Protein AF-A0A9X0L6E2-F1 (afdb_monomer_lite)

Sequence (497 aa):
MPRIVRSEIINPKVLTAEQRTALTDALYAVHSEIFDGVDKSAFARYVVESPAQLTSIQVHRNEHDAIVGYFALHVFEREFDGEPVAIFRAEAGSLRAYRGRNVNAPLGLQLGLRYMLQHPGRRVYYLGSLVHPSSYSSFAKFFGEVWPRAAAPTPPALLSLMDDLATSFGLERVVAHNPLLRHVGWRTRETDAERAYWAQCDKPAARFFIEANPGYQQGHGLVTMVQVSFASLLHMARTLGRAQVRKPMQLAFRLMRQTPIGARLARPRIMAYLQQAPLFAHLPTATLQALAAASAIAKHGAGRYLFRQGEPGHDLCLLVRGAAYALATDADGTERIIDQLSTGAVFGEMAVLTGEHRTATVRTASTCTVLRIPRRALLPVLAADTQLHQALWHHFATRRFDELVRHLAPCEGLSQAERREWLAQGVLHELNASDELTLEAPQCLLTLTGVVELGGTAGVRLVQGSAWLELAAPMRLTARSAARVLVLPAVPALAKA

InterPro domains:
  IPR000595 Cyclic nucleotide-binding domain [PF00027] (302-384)
  IPR000595 Cyclic nucleotide-binding domain [PS50042] (279-399)
  IPR000595 Cyclic nucleotide-binding domain [SM00100] (279-397)
  IPR000595 Cyclic nucleotide-binding domain [cd00038] (279-393)
  IPR014710 RmlC-like jelly roll fold [G3DSA:2.60.120.10] (259-409)
  IPR018488 Cyclic nucleotide-binding, conserved site [PS00889] (347-364)
  IPR018490 Cyclic nucleotide-binding domain superfamily [SSF51206] (273-400)
  IPR050397 Global Transcriptional Regulators in Environmental Response [PTHR24567] (257-435)

pLDDT: mean 88.77, std 7.78, range [30.95, 97.81]

Radius of gyration: 32.62 Å; chains: 1; bounding box: 85×60×78 Å

Secondary structure (DSSP, 8-state):
-----EEEEE-GGGS-HHHHHHHHHHHHHHHHHHEES--HHHHHHHHTS---SEEEEEEEE-TTS-EEEEEEEEEEEEEETTEEEEEEEEEEEE-GGG-SS--SHHHHHHHHHHHHHHSTT-EEEEEEEE-SHHHHHHHHHHHS--BSBTTBPPPHHHHHHHHHHHHHTT--EEETTEEEEEE-S-EE---HHHHHHHHT---HHHHHHHHH-TTGGGTEEEEEEEEE-HHHHHHHHHHHHHHHHHHHHHHHHHHHHHSHHHHHHHHHHHHHHHHHSTTTTTS-HHHHHHHHHH-EEEEE-TT-EEE-TTS---EEEEEEES-EEEEEE-TTS-EEEEEEE-TT-EE-HHHHHH-PPPSSEEEESS-EEEEEEEHHHHHHHHHH-HHHHHHHHHHHHHHHHHHHHTT-GGGTT--HHHHHHHHHTPEEEEE-TT-EEEE-SSEEEEEEESEEEEEETTEEEEEESSEEEEESS-EEEEESSSEEEEEEESP------

Structure (mmCIF, N/CA/C/O backbone):
data_AF-A0A9X0L6E2-F1
#
_entry.id   AF-A0A9X0L6E2-F1
#
loop_
_atom_site.group_PDB
_atom_site.id
_atom_site.type_symbol
_atom_site.label_atom_id
_atom_site.label_alt_id
_atom_site.label_comp_id
_atom_site.label_asym_id
_atom_site.label_entity_id
_atom_site.label_seq_id
_atom_site.pdbx_PDB_ins_code
_atom_site.Cartn_x
_atom_site.Cartn_y
_atom_site.Cartn_z
_atom_site.occupancy
_atom_site.B_iso_or_equiv
_atom_site.auth_seq_id
_atom_site.auth_comp_id
_atom_site.auth_asym_id
_atom_site.auth_atom_id
_atom_site.pdbx_PDB_model_num
ATOM 1 N N . MET A 1 1 ? 4.674 27.140 -21.082 1.00 69.25 1 MET A N 1
ATOM 2 C CA . MET A 1 1 ? 5.731 26.117 -21.285 1.00 69.25 1 MET A CA 1
ATOM 3 C C . MET A 1 1 ? 5.083 24.741 -21.282 1.00 69.25 1 MET A C 1
ATOM 5 O O . MET A 1 1 ? 4.234 24.532 -20.423 1.00 69.25 1 MET A O 1
ATOM 9 N N . PRO A 1 2 ? 5.466 23.818 -22.181 1.00 82.69 2 PRO A N 1
ATOM 10 C CA . PRO A 1 2 ? 4.904 22.468 -22.224 1.00 82.69 2 PRO A CA 1
ATOM 11 C C . PRO A 1 2 ? 5.087 21.762 -20.878 1.00 82.69 2 PRO A C 1
ATOM 13 O O . PRO A 1 2 ? 6.193 21.700 -20.337 1.00 82.69 2 PRO A O 1
ATOM 16 N N . ARG A 1 3 ? 3.994 21.257 -20.302 1.00 86.75 3 ARG A N 1
ATOM 17 C CA . ARG A 1 3 ? 4.011 20.614 -18.988 1.00 86.75 3 ARG A CA 1
ATOM 18 C C . ARG A 1 3 ? 3.094 19.397 -18.950 1.00 86.75 3 ARG A C 1
ATOM 20 O O . ARG A 1 3 ? 1.977 19.425 -19.452 1.00 86.75 3 ARG A O 1
ATOM 27 N N . ILE A 1 4 ? 3.570 18.342 -18.290 1.00 88.44 4 ILE A N 1
ATOM 28 C CA . ILE A 1 4 ? 2.732 17.216 -17.870 1.00 88.44 4 ILE A CA 1
ATOM 29 C C . ILE A 1 4 ? 1.928 17.666 -16.648 1.00 88.44 4 ILE A C 1
ATOM 31 O O . ILE A 1 4 ? 2.511 18.008 -15.610 1.00 88.44 4 ILE A O 1
ATOM 35 N N . VAL A 1 5 ? 0.603 17.676 -16.770 1.00 88.88 5 VAL A N 1
ATOM 36 C CA . VAL A 1 5 ? -0.311 18.068 -15.681 1.00 88.88 5 VAL A CA 1
ATOM 37 C C . VAL A 1 5 ? -0.893 16.867 -14.963 1.00 88.88 5 VAL A C 1
ATOM 39 O O . VAL A 1 5 ? -1.124 16.919 -13.755 1.00 88.88 5 VAL A O 1
ATOM 42 N N . ARG A 1 6 ? -1.072 15.762 -15.688 1.00 88.62 6 ARG A N 1
ATOM 43 C CA . ARG A 1 6 ? -1.683 14.545 -15.172 1.00 88.62 6 ARG A CA 1
ATOM 44 C C . ARG A 1 6 ? -0.888 13.329 -15.612 1.00 88.62 6 ARG A C 1
ATOM 46 O O . ARG A 1 6 ? -0.298 13.282 -16.690 1.00 88.62 6 ARG A O 1
ATOM 53 N N . SER A 1 7 ? -0.842 12.333 -14.739 1.00 89.94 7 SER A N 1
ATOM 54 C CA . SER A 1 7 ? -0.362 11.006 -15.098 1.00 89.94 7 SER A CA 1
ATOM 55 C C . SER A 1 7 ? -1.216 9.960 -14.413 1.00 89.94 7 SER A C 1
ATOM 57 O O . SER A 1 7 ? -1.514 10.090 -13.224 1.00 89.94 7 SER A O 1
ATOM 59 N N . GLU A 1 8 ? -1.599 8.938 -15.159 1.00 91.56 8 GLU A N 1
ATOM 60 C CA . GLU A 1 8 ? -2.444 7.843 -14.687 1.00 91.56 8 GLU A CA 1
ATOM 61 C C . GLU A 1 8 ? -1.792 6.501 -14.991 1.00 91.56 8 GLU A C 1
ATOM 63 O O . GLU A 1 8 ? -0.972 6.408 -15.899 1.00 91.56 8 GLU A O 1
ATOM 68 N N . ILE A 1 9 ? -2.099 5.486 -14.183 1.00 91.38 9 ILE A N 1
ATOM 69 C CA . ILE A 1 9 ? -1.558 4.135 -14.342 1.00 91.38 9 ILE A CA 1
ATOM 70 C C . ILE A 1 9 ? -2.706 3.238 -14.778 1.00 91.38 9 ILE A C 1
ATOM 72 O O . ILE A 1 9 ? -3.724 3.161 -14.094 1.00 91.38 9 ILE A O 1
ATOM 76 N N . ILE A 1 10 ? -2.507 2.548 -15.890 1.00 92.94 10 ILE A N 1
ATOM 77 C CA . ILE A 1 10 ? -3.473 1.668 -16.526 1.00 92.94 10 ILE A CA 1
ATOM 78 C C . ILE A 1 10 ? -2.935 0.239 -16.454 1.00 92.94 10 ILE A C 1
ATOM 80 O O . ILE A 1 10 ? -1.770 -0.019 -16.765 1.00 92.94 10 ILE A O 1
ATOM 84 N N . ASN A 1 11 ? -3.785 -0.697 -16.032 1.00 92.56 11 ASN A N 1
ATOM 85 C CA . ASN A 1 11 ? -3.525 -2.124 -16.188 1.00 92.56 11 ASN A CA 1
ATOM 86 C C . ASN A 1 11 ? -4.261 -2.603 -17.450 1.00 92.56 11 ASN A C 1
ATOM 88 O O . ASN A 1 11 ? -5.486 -2.699 -17.417 1.00 92.56 11 ASN A O 1
ATOM 92 N N . PRO A 1 12 ? -3.565 -2.912 -18.555 1.00 92.06 12 PRO A N 1
ATOM 93 C CA . PRO A 1 12 ? -4.233 -3.276 -19.803 1.00 92.06 12 PRO A CA 1
ATOM 94 C C . PRO A 1 12 ? -5.031 -4.585 -19.701 1.00 92.06 12 PRO A C 1
ATOM 96 O O . PRO A 1 12 ? -5.976 -4.781 -20.460 1.00 92.06 12 PRO A O 1
ATOM 99 N N . LYS A 1 13 ? -4.718 -5.463 -18.736 1.00 90.00 13 LYS A N 1
ATOM 100 C CA . LYS A 1 13 ? -5.410 -6.751 -18.566 1.00 90.00 13 LYS A CA 1
ATOM 101 C C . LYS A 1 13 ? -6.854 -6.629 -18.083 1.00 90.00 13 LYS A C 1
ATOM 103 O O . LYS A 1 13 ? -7.608 -7.580 -18.239 1.00 90.00 13 LYS A O 1
ATOM 108 N N . VAL A 1 14 ? -7.233 -5.498 -17.482 1.00 92.81 14 VAL A N 1
ATOM 109 C CA . VAL A 1 14 ? -8.617 -5.265 -17.023 1.00 92.81 14 VAL A CA 1
ATOM 110 C C . VAL A 1 14 ? -9.467 -4.515 -18.052 1.00 92.81 14 VAL A C 1
ATOM 112 O O . VAL A 1 14 ? -10.641 -4.269 -17.801 1.00 92.81 14 VAL A O 1
ATOM 115 N N . LEU A 1 15 ? -8.880 -4.126 -19.187 1.00 93.12 15 LEU A N 1
ATOM 116 C CA . LEU A 1 15 ? -9.570 -3.403 -20.252 1.00 93.12 15 LEU A CA 1
ATOM 117 C C . LEU A 1 15 ? -10.295 -4.367 -21.197 1.00 93.12 15 LEU A C 1
ATOM 119 O O . LEU A 1 15 ? -9.829 -5.486 -21.427 1.00 93.12 15 LEU A O 1
ATOM 123 N N . THR A 1 16 ? -11.390 -3.908 -21.805 1.00 95.88 16 THR A N 1
ATOM 124 C CA . THR A 1 16 ? -12.031 -4.610 -22.931 1.00 95.88 16 THR A CA 1
ATOM 125 C C . THR A 1 16 ? -11.122 -4.609 -24.166 1.00 95.88 16 THR A C 1
ATOM 127 O O . THR A 1 16 ? -10.148 -3.856 -24.234 1.00 95.88 16 THR A O 1
ATOM 130 N N . ALA A 1 17 ? -11.418 -5.452 -25.162 1.00 94.12 17 ALA A N 1
ATOM 131 C CA . ALA A 1 17 ? -10.654 -5.472 -26.413 1.00 94.12 17 ALA A CA 1
ATOM 132 C C . ALA A 1 17 ? -10.657 -4.096 -27.104 1.00 94.12 17 ALA A C 1
ATOM 134 O O . ALA A 1 17 ? -9.595 -3.580 -27.430 1.00 94.12 17 ALA A O 1
ATOM 135 N N . GLU A 1 18 ? -11.826 -3.460 -27.204 1.00 95.56 18 GLU A N 1
ATOM 136 C CA . GLU A 1 18 ? -11.985 -2.118 -27.774 1.00 95.56 18 GLU A CA 1
ATOM 137 C C . GLU A 1 18 ? -11.170 -1.060 -27.014 1.00 95.56 18 GLU A C 1
ATOM 139 O O . GLU A 1 18 ? -10.441 -0.273 -27.617 1.00 95.56 18 GLU A O 1
ATOM 144 N N . GLN A 1 19 ? -11.205 -1.086 -25.677 1.00 95.62 19 GLN A N 1
ATOM 145 C CA . GLN A 1 19 ? -10.407 -0.180 -24.846 1.00 95.62 19 GLN A CA 1
ATOM 146 C C . GLN A 1 19 ? -8.898 -0.395 -25.028 1.00 95.62 19 GLN A C 1
ATOM 148 O O . GLN A 1 19 ? -8.136 0.573 -25.005 1.00 95.62 19 GLN A O 1
ATOM 153 N N . ARG A 1 20 ? -8.443 -1.644 -25.215 1.00 95.81 20 ARG A N 1
ATOM 154 C CA . ARG A 1 20 ? -7.031 -1.935 -25.515 1.00 95.81 20 ARG A CA 1
ATOM 155 C C . ARG A 1 20 ? -6.630 -1.429 -26.894 1.00 95.81 20 ARG A C 1
ATOM 157 O O . ARG A 1 20 ? -5.540 -0.873 -27.018 1.00 95.81 20 ARG A O 1
ATOM 164 N N . THR A 1 21 ? -7.491 -1.575 -27.899 1.00 96.19 21 THR A N 1
ATOM 165 C CA . THR A 1 21 ? -7.255 -1.028 -29.240 1.00 96.19 21 THR A CA 1
ATOM 166 C C . THR A 1 21 ? -7.146 0.494 -29.185 1.00 96.19 21 THR A C 1
ATOM 168 O O . THR A 1 21 ? -6.136 1.041 -29.617 1.00 96.19 21 THR A O 1
ATOM 171 N N . ALA A 1 22 ? -8.096 1.177 -28.540 1.00 95.56 22 ALA A N 1
ATOM 172 C CA . ALA A 1 22 ? -8.060 2.632 -28.385 1.00 95.56 22 ALA A CA 1
ATOM 173 C C . ALA A 1 22 ? -6.802 3.118 -27.639 1.00 95.56 22 ALA A C 1
ATOM 175 O O . ALA A 1 22 ? -6.170 4.098 -28.038 1.00 95.56 22 ALA A O 1
ATOM 176 N N . LEU A 1 23 ? -6.399 2.416 -26.571 1.00 95.62 23 LEU A N 1
ATOM 177 C CA . LEU A 1 23 ? -5.157 2.717 -25.859 1.00 95.62 23 LEU A CA 1
ATOM 178 C C . LEU A 1 23 ? -3.933 2.524 -26.762 1.00 95.62 23 LEU A C 1
ATOM 180 O O . LEU A 1 23 ? -3.055 3.381 -26.787 1.00 95.62 23 LEU A O 1
ATOM 184 N N . THR A 1 24 ? -3.878 1.420 -27.506 1.00 96.88 24 THR A N 1
ATOM 185 C CA . THR A 1 24 ? -2.789 1.124 -28.447 1.00 96.88 24 THR A CA 1
ATOM 186 C C . THR A 1 24 ? -2.653 2.229 -29.482 1.00 96.88 24 THR A C 1
ATOM 188 O O . THR A 1 24 ? -1.551 2.729 -29.683 1.00 96.88 24 THR A O 1
ATOM 191 N N . ASP A 1 25 ? -3.761 2.655 -30.081 1.00 96.19 25 ASP A N 1
ATOM 192 C CA . ASP A 1 25 ? -3.791 3.706 -31.097 1.00 96.19 25 ASP A CA 1
ATOM 193 C C . ASP A 1 25 ? -3.244 5.025 -30.552 1.00 96.19 25 ASP A C 1
ATOM 195 O O . ASP A 1 25 ? -2.369 5.646 -31.159 1.00 96.19 25 ASP A O 1
ATOM 199 N N . ALA A 1 26 ? -3.702 5.414 -29.362 1.00 95.00 26 ALA A N 1
ATOM 200 C CA . ALA A 1 26 ? -3.299 6.662 -28.733 1.00 95.00 26 ALA A CA 1
ATOM 201 C C . ALA A 1 26 ? -1.818 6.661 -28.309 1.00 95.00 26 ALA A C 1
ATOM 203 O O . ALA A 1 26 ? -1.123 7.666 -28.464 1.00 95.00 26 ALA A O 1
ATOM 204 N N . LEU A 1 27 ? -1.308 5.537 -27.792 1.00 96.38 27 LEU A N 1
ATOM 205 C CA . LEU A 1 27 ? 0.107 5.409 -27.432 1.00 96.38 27 LEU A CA 1
ATOM 206 C C . LEU A 1 27 ? 1.010 5.308 -28.666 1.00 96.38 27 LEU A C 1
ATOM 208 O O . LEU A 1 27 ? 2.099 5.884 -28.673 1.00 96.38 27 LEU A O 1
ATOM 212 N N . TYR A 1 28 ? 0.553 4.611 -29.707 1.00 95.69 28 TYR A N 1
ATOM 213 C CA . TYR A 1 28 ? 1.287 4.451 -30.956 1.00 95.69 28 TYR A CA 1
ATOM 214 C C . TYR A 1 28 ? 1.454 5.783 -31.691 1.00 95.69 28 TYR A C 1
ATOM 216 O O . TYR A 1 28 ? 2.541 6.052 -32.196 1.00 95.69 28 TYR A O 1
ATOM 224 N N . ALA A 1 29 ? 0.432 6.649 -31.684 1.00 94.31 29 ALA A N 1
ATOM 225 C CA . ALA A 1 29 ? 0.532 7.997 -32.245 1.00 94.31 29 ALA A CA 1
ATOM 226 C C . ALA A 1 29 ? 1.745 8.749 -31.669 1.00 94.31 29 ALA A C 1
ATOM 228 O O . ALA A 1 29 ? 2.632 9.170 -32.409 1.00 94.31 29 ALA A O 1
ATOM 229 N N . VAL A 1 30 ? 1.868 8.777 -30.338 1.00 94.19 30 VAL A N 1
ATOM 230 C CA . VAL A 1 30 ? 3.020 9.378 -29.649 1.00 94.19 30 VAL A CA 1
ATOM 231 C C . VAL A 1 30 ? 4.325 8.644 -29.958 1.00 94.19 30 VAL A C 1
ATOM 233 O O . VAL A 1 30 ? 5.359 9.279 -30.152 1.00 94.19 30 VAL A O 1
ATOM 236 N N . HIS A 1 31 ? 4.308 7.311 -29.991 1.00 93.81 31 HIS A N 1
ATOM 237 C CA . HIS A 1 31 ? 5.500 6.510 -30.269 1.00 93.81 31 HIS A CA 1
ATOM 238 C C . HIS A 1 31 ? 6.062 6.774 -31.677 1.00 93.81 31 HIS A C 1
ATOM 240 O O . HIS A 1 31 ? 7.270 6.946 -31.824 1.00 93.81 31 HIS A O 1
ATOM 246 N N . SER A 1 32 ? 5.202 6.882 -32.692 1.00 93.12 32 SER A N 1
ATOM 247 C CA . SER A 1 32 ? 5.585 7.121 -34.093 1.00 93.12 32 SER A CA 1
ATOM 248 C C . SER A 1 32 ? 6.194 8.511 -34.350 1.00 93.12 32 SER A C 1
ATOM 250 O O . SER A 1 32 ? 7.026 8.684 -35.245 1.00 93.12 32 SER A O 1
ATOM 252 N N . GLU A 1 33 ? 5.859 9.500 -33.514 1.00 91.94 33 GLU A N 1
ATOM 253 C CA . GLU A 1 33 ? 6.520 10.812 -33.524 1.00 91.94 33 GLU A CA 1
ATOM 254 C C . GLU A 1 33 ? 7.947 10.757 -32.958 1.00 91.94 33 GLU A C 1
ATOM 256 O O . GLU A 1 33 ? 8.772 11.629 -33.227 1.00 91.94 33 GLU A O 1
ATOM 261 N N . ILE A 1 34 ? 8.250 9.742 -32.148 1.00 88.81 34 ILE A N 1
ATOM 262 C CA . ILE A 1 34 ? 9.540 9.586 -31.471 1.00 88.81 34 ILE A CA 1
ATOM 263 C C . ILE A 1 34 ? 10.453 8.633 -32.238 1.00 88.81 34 ILE A C 1
ATOM 265 O O . ILE A 1 34 ? 11.665 8.855 -32.289 1.00 88.81 34 ILE A O 1
ATOM 269 N N . PHE A 1 35 ? 9.876 7.582 -32.812 1.00 90.06 35 PHE A N 1
ATOM 270 C CA . PHE A 1 35 ? 10.592 6.491 -33.446 1.00 90.06 35 PHE A CA 1
ATOM 271 C C . PHE A 1 35 ? 10.158 6.309 -34.902 1.00 90.06 35 PHE A C 1
ATOM 273 O O . PHE A 1 35 ? 9.009 6.540 -35.270 1.00 90.06 35 PHE A O 1
ATOM 280 N N . ASP A 1 36 ? 11.102 5.898 -35.738 1.00 87.50 36 ASP A N 1
ATOM 281 C CA . ASP A 1 36 ? 10.897 5.583 -37.146 1.00 87.50 36 ASP A CA 1
ATOM 282 C C . ASP A 1 36 ? 10.961 4.068 -37.388 1.00 87.50 36 ASP A C 1
ATOM 284 O O . ASP A 1 36 ? 11.699 3.363 -36.694 1.00 87.50 36 ASP A O 1
ATOM 288 N N . GLY A 1 37 ? 10.199 3.572 -38.370 1.00 82.31 37 GLY A N 1
ATOM 289 C CA . GLY A 1 37 ? 10.191 2.157 -38.780 1.00 82.31 37 GLY A CA 1
ATOM 290 C C . GLY A 1 37 ? 9.352 1.197 -37.924 1.00 82.31 37 GLY A C 1
ATOM 291 O O . GLY A 1 37 ? 9.420 -0.010 -38.132 1.00 82.31 37 GLY A O 1
ATOM 292 N N . VAL A 1 38 ? 8.562 1.705 -36.975 1.00 77.25 38 VAL A N 1
ATOM 293 C CA . VAL A 1 38 ? 7.798 0.875 -36.031 1.00 77.25 38 VAL A CA 1
ATOM 294 C C . VAL A 1 38 ? 6.556 0.298 -36.708 1.00 77.25 38 VAL A C 1
ATOM 296 O O . VAL A 1 38 ? 5.717 1.044 -37.202 1.00 77.25 38 VAL A O 1
ATOM 299 N N . ASP A 1 39 ? 6.385 -1.021 -36.660 1.00 87.38 39 ASP A N 1
ATOM 300 C CA . ASP A 1 39 ? 5.105 -1.653 -36.980 1.00 87.38 39 ASP A CA 1
ATOM 301 C C . ASP A 1 39 ? 4.127 -1.537 -35.796 1.00 87.38 39 ASP A C 1
ATOM 303 O O . ASP A 1 39 ? 4.452 -1.882 -34.654 1.00 87.38 39 ASP A O 1
ATOM 307 N N . LYS A 1 40 ? 2.895 -1.088 -36.064 1.00 90.75 40 LYS A N 1
ATOM 308 C CA . LYS A 1 40 ? 1.861 -0.900 -35.034 1.00 90.75 40 LYS A CA 1
ATOM 309 C C . LYS A 1 40 ? 1.514 -2.207 -34.321 1.00 90.75 40 LYS A C 1
ATOM 311 O O . LYS A 1 40 ? 1.280 -2.192 -33.113 1.00 90.75 40 LYS A O 1
ATOM 316 N N . SER A 1 41 ? 1.506 -3.337 -35.034 1.00 89.56 41 SER A N 1
ATOM 317 C CA . SER A 1 41 ? 1.205 -4.638 -34.422 1.00 89.56 41 SER A CA 1
ATOM 318 C C . SER A 1 41 ? 2.327 -5.086 -33.478 1.00 89.56 41 SER A C 1
ATOM 320 O O . SER A 1 41 ? 2.058 -5.574 -32.380 1.00 89.56 41 SER A O 1
ATOM 322 N N . ALA A 1 42 ? 3.588 -4.855 -33.852 1.00 87.25 42 ALA A N 1
ATOM 323 C CA . ALA A 1 42 ? 4.744 -5.116 -33.002 1.00 87.25 42 ALA A CA 1
ATOM 324 C C . ALA A 1 42 ? 4.732 -4.232 -31.744 1.00 87.25 42 ALA A C 1
ATOM 326 O O . ALA A 1 42 ? 4.936 -4.736 -30.637 1.00 87.25 42 ALA A O 1
ATOM 327 N N . PHE A 1 43 ? 4.410 -2.943 -31.896 1.00 92.00 43 PHE A N 1
ATOM 328 C CA . PHE A 1 43 ? 4.222 -2.028 -30.771 1.00 92.00 43 PHE A CA 1
ATOM 329 C C . PHE A 1 43 ? 3.128 -2.515 -29.812 1.00 92.00 43 PHE A C 1
ATOM 331 O O . PHE A 1 43 ? 3.352 -2.578 -28.601 1.00 92.00 43 PHE A O 1
ATOM 338 N N . ALA A 1 44 ? 1.965 -2.905 -30.346 1.00 93.75 44 ALA A N 1
ATOM 339 C CA . ALA A 1 44 ? 0.838 -3.400 -29.558 1.00 93.75 44 ALA A CA 1
ATOM 340 C C . ALA A 1 44 ? 1.231 -4.623 -28.719 1.00 93.75 44 ALA A C 1
ATOM 342 O O . ALA A 1 44 ? 1.064 -4.599 -27.496 1.00 93.75 44 ALA A O 1
ATOM 343 N N . ARG A 1 45 ? 1.841 -5.637 -29.355 1.00 90.62 45 ARG A N 1
ATOM 344 C CA . ARG A 1 45 ? 2.326 -6.862 -28.693 1.00 90.62 45 ARG A CA 1
ATOM 345 C C . ARG A 1 45 ? 3.294 -6.567 -27.553 1.00 90.62 45 ARG A C 1
ATOM 347 O O . ARG A 1 45 ? 3.254 -7.232 -26.520 1.00 90.62 45 ARG A O 1
ATOM 354 N N . TYR A 1 46 ? 4.168 -5.582 -27.737 1.00 87.75 46 TYR A N 1
ATOM 355 C CA . TYR A 1 46 ? 5.201 -5.276 -26.758 1.00 87.75 46 TYR A CA 1
ATOM 356 C C . TYR A 1 46 ? 4.694 -4.410 -25.598 1.00 87.75 46 TYR A C 1
ATOM 358 O O . TYR A 1 46 ? 5.002 -4.704 -24.445 1.00 87.75 46 TYR A O 1
ATOM 366 N N . VAL A 1 47 ? 3.909 -3.367 -25.885 1.00 92.56 47 VAL A N 1
ATOM 367 C CA . VAL A 1 47 ? 3.553 -2.325 -24.906 1.00 92.56 47 VAL A CA 1
ATOM 368 C C . VAL A 1 47 ? 2.212 -2.585 -24.225 1.00 92.56 47 VAL A C 1
ATOM 370 O O . VAL A 1 47 ? 2.087 -2.365 -23.021 1.00 92.56 47 VAL A O 1
ATOM 373 N N . VAL A 1 48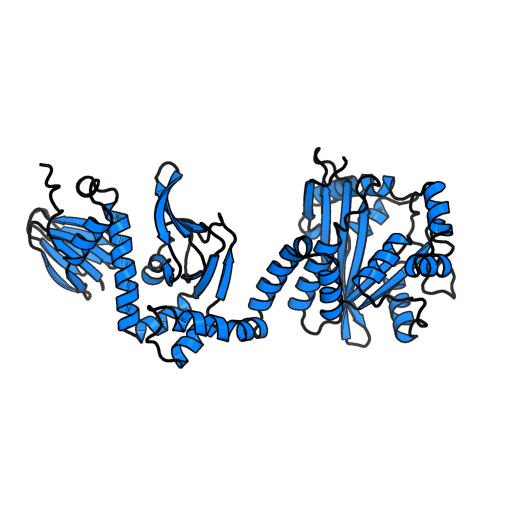 ? 1.200 -3.039 -24.967 1.00 94.94 48 VAL A N 1
ATOM 374 C CA . VAL A 1 48 ? -0.184 -3.130 -24.464 1.00 94.94 48 VAL A CA 1
ATOM 375 C C . VAL A 1 48 ? -0.599 -4.577 -24.221 1.00 94.94 48 VAL A C 1
ATOM 377 O O . VAL A 1 48 ? -1.148 -4.892 -23.165 1.00 94.94 48 VAL A O 1
ATOM 380 N N . GLU A 1 49 ? -0.285 -5.467 -25.157 1.00 94.06 49 GLU A N 1
ATOM 381 C CA . GLU A 1 49 ? -0.704 -6.875 -25.172 1.00 94.06 49 GLU A CA 1
ATOM 382 C C . GLU A 1 49 ? 0.383 -7.823 -24.647 1.00 94.06 49 GLU A C 1
ATOM 384 O O . GLU A 1 49 ? 0.406 -9.013 -24.956 1.00 94.06 49 GLU A O 1
ATOM 389 N N . SER A 1 50 ? 1.293 -7.295 -23.828 1.00 93.69 50 SER A N 1
ATOM 390 C CA . SER A 1 50 ? 2.409 -8.057 -23.278 1.00 93.69 50 SER A CA 1
ATOM 391 C C . SER A 1 50 ? 1.934 -9.301 -22.508 1.00 93.69 50 SER A C 1
ATOM 393 O O . SER A 1 50 ? 1.081 -9.184 -21.617 1.00 93.69 50 SER A O 1
ATOM 395 N N . PRO A 1 51 ? 2.534 -10.486 -22.751 1.00 93.12 51 PRO A N 1
ATOM 396 C CA . PRO A 1 51 ? 2.189 -11.717 -22.039 1.00 93.12 51 PRO A CA 1
ATOM 397 C C . PRO A 1 51 ? 2.730 -11.755 -20.599 1.00 93.12 51 PRO A C 1
ATOM 399 O O . PRO A 1 51 ? 2.563 -12.750 -19.895 1.00 93.12 51 PRO A O 1
ATOM 402 N N . ALA A 1 52 ? 3.389 -10.688 -20.138 1.00 94.25 52 ALA A N 1
ATOM 403 C CA . ALA A 1 52 ? 3.933 -10.569 -18.790 1.00 94.25 52 ALA A CA 1
ATOM 404 C C . ALA A 1 52 ? 2.885 -10.833 -17.705 1.00 94.25 52 ALA A C 1
ATOM 406 O O . ALA A 1 52 ? 1.730 -10.419 -17.827 1.00 94.25 52 ALA A O 1
ATOM 407 N N . GLN A 1 53 ? 3.284 -11.458 -16.596 1.00 93.56 53 GLN A N 1
ATOM 408 C CA . GLN A 1 53 ? 2.406 -11.742 -15.460 1.00 93.56 53 GLN A CA 1
ATOM 409 C C . GLN A 1 53 ? 1.819 -10.449 -14.883 1.00 93.56 53 GLN A C 1
ATOM 411 O O . GLN A 1 53 ? 0.607 -10.380 -14.652 1.00 93.56 53 GLN A O 1
ATOM 416 N N . LEU A 1 54 ? 2.632 -9.396 -14.766 1.00 92.19 54 LEU A N 1
ATOM 417 C CA . LEU A 1 54 ? 2.184 -8.059 -14.376 1.00 92.19 54 LEU A CA 1
ATOM 418 C C . LEU A 1 54 ? 2.540 -7.041 -15.457 1.00 92.19 54 LEU A C 1
ATOM 420 O O . LEU A 1 54 ? 3.659 -7.032 -15.961 1.00 92.19 54 LEU A O 1
ATOM 424 N N . THR A 1 55 ? 1.601 -6.148 -15.764 1.00 94.31 55 THR A N 1
ATOM 425 C CA . THR A 1 55 ? 1.830 -5.001 -16.647 1.00 94.31 55 THR A CA 1
ATOM 426 C C . THR A 1 55 ? 1.244 -3.743 -16.015 1.00 94.31 55 THR A C 1
ATOM 428 O O . THR A 1 55 ? 0.154 -3.764 -15.443 1.00 94.31 55 THR A O 1
ATOM 431 N N . SER A 1 56 ? 1.980 -2.638 -16.084 1.00 93.69 56 SER A N 1
ATOM 432 C CA . SER A 1 56 ? 1.528 -1.315 -15.654 1.00 93.69 56 SER A CA 1
ATOM 433 C C . SER A 1 56 ? 1.985 -0.274 -16.661 1.00 93.69 56 SER A C 1
ATOM 435 O O . SER A 1 56 ? 3.183 -0.124 -16.884 1.00 93.69 56 SER A O 1
ATOM 437 N N . ILE A 1 57 ? 1.036 0.454 -17.244 1.00 95.56 57 ILE A N 1
ATOM 438 C CA . ILE A 1 57 ? 1.304 1.487 -18.242 1.00 95.56 57 ILE A CA 1
ATOM 439 C C . ILE A 1 57 ? 0.959 2.838 -17.639 1.00 95.56 57 ILE A C 1
ATOM 441 O O . ILE A 1 57 ? -0.195 3.109 -17.316 1.00 95.56 57 ILE A O 1
ATOM 445 N N . GLN A 1 58 ? 1.957 3.693 -17.466 1.00 95.00 58 GLN A N 1
ATOM 446 C CA . GLN A 1 58 ? 1.742 5.087 -17.124 1.00 95.00 58 GLN A CA 1
ATOM 447 C C . GLN A 1 58 ? 1.493 5.893 -18.382 1.00 95.00 58 GLN A C 1
ATOM 449 O O . GLN A 1 58 ? 2.274 5.801 -19.321 1.00 95.00 58 GLN A O 1
ATOM 454 N N . VAL A 1 59 ? 0.452 6.714 -18.372 1.00 95.75 59 VAL A N 1
ATOM 455 C CA . VAL A 1 59 ? 0.132 7.646 -19.453 1.00 95.75 59 VAL A CA 1
ATOM 456 C C . VAL A 1 59 ? 0.284 9.066 -18.925 1.00 95.75 59 VAL A C 1
ATOM 458 O O . VAL A 1 59 ? -0.225 9.385 -17.848 1.00 95.75 59 VAL A O 1
ATOM 461 N N . HIS A 1 60 ? 0.999 9.916 -19.660 1.00 94.75 60 HIS A N 1
ATOM 462 C CA . HIS A 1 60 ? 1.221 11.321 -19.326 1.00 94.75 60 HIS A CA 1
ATOM 463 C C . HIS A 1 60 ? 0.372 12.216 -20.216 1.00 94.75 60 HIS A C 1
ATOM 465 O O . HIS A 1 60 ? 0.423 12.096 -21.439 1.00 94.75 60 HIS A O 1
ATOM 471 N N . ARG A 1 61 ? -0.357 13.148 -19.596 1.00 93.88 61 ARG A N 1
ATOM 472 C CA . ARG A 1 61 ? -1.241 14.085 -20.292 1.00 93.88 61 ARG A CA 1
ATOM 473 C C . ARG A 1 61 ? -0.849 15.537 -20.047 1.00 93.88 61 ARG A C 1
ATOM 475 O O . ARG A 1 61 ? -0.365 15.889 -18.960 1.00 93.88 61 ARG A O 1
ATOM 482 N N . ASN A 1 62 ? -1.038 16.365 -21.070 1.00 93.44 62 ASN A N 1
ATOM 483 C CA . ASN A 1 62 ? -0.839 17.812 -21.006 1.00 93.44 62 ASN A CA 1
ATOM 484 C C . ASN A 1 62 ? -2.126 18.553 -20.582 1.00 93.44 62 ASN A C 1
ATOM 486 O O . ASN A 1 62 ? -3.118 17.932 -20.213 1.00 93.44 62 ASN A O 1
ATOM 490 N N . GLU A 1 63 ? -2.084 19.887 -20.598 1.00 91.62 63 GLU A N 1
ATOM 491 C CA . GLU A 1 63 ? -3.187 20.787 -20.207 1.00 91.62 63 GLU A CA 1
ATOM 492 C C . GLU A 1 63 ? -4.469 20.607 -21.036 1.00 91.62 63 GLU A C 1
ATOM 494 O O . GLU A 1 63 ? -5.553 20.890 -20.541 1.00 91.62 63 GLU A O 1
ATOM 499 N N . HIS A 1 64 ? -4.350 20.074 -22.253 1.00 92.25 64 HIS A N 1
ATOM 500 C CA . HIS A 1 64 ? -5.461 19.807 -23.170 1.00 92.25 64 HIS A CA 1
ATOM 501 C C . HIS A 1 64 ? -5.905 18.336 -23.131 1.00 92.25 64 HIS A C 1
ATOM 503 O O . HIS A 1 64 ? -6.536 17.853 -24.063 1.00 92.25 64 HIS A O 1
ATOM 509 N N . ASP A 1 65 ? -5.503 17.601 -22.089 1.00 90.31 65 ASP A N 1
ATOM 510 C CA . ASP A 1 65 ? -5.744 16.166 -21.901 1.00 90.31 65 ASP A CA 1
ATOM 511 C C . ASP A 1 65 ? -5.147 15.251 -22.993 1.00 90.31 65 ASP A C 1
ATOM 513 O O . ASP A 1 65 ? -5.353 14.038 -22.976 1.00 90.31 65 ASP A O 1
ATOM 517 N N . ALA A 1 66 ? -4.324 15.783 -23.900 1.00 93.06 66 ALA A N 1
ATOM 518 C CA . ALA A 1 66 ? -3.653 14.993 -24.927 1.00 93.06 66 ALA A CA 1
ATOM 519 C C . ALA A 1 66 ? -2.528 14.142 -24.321 1.00 93.06 66 ALA A C 1
ATOM 521 O O . ALA A 1 66 ? -1.788 14.607 -23.444 1.00 93.06 66 ALA A O 1
ATOM 522 N N . ILE A 1 67 ? -2.373 12.906 -24.807 1.00 95.38 67 ILE A N 1
ATOM 523 C CA . ILE A 1 67 ? -1.266 12.031 -24.409 1.00 95.38 67 ILE A CA 1
ATOM 524 C C . ILE A 1 67 ? 0.027 12.570 -25.017 1.00 95.38 67 ILE A C 1
ATOM 526 O O . ILE A 1 67 ? 0.120 12.785 -26.218 1.00 95.38 67 ILE A O 1
ATOM 530 N N . VAL A 1 68 ? 1.038 12.775 -24.176 1.00 94.69 68 VAL A N 1
ATOM 531 C CA . VAL A 1 68 ? 2.345 13.331 -24.577 1.00 94.69 68 VAL A CA 1
ATOM 532 C C . VAL A 1 68 ? 3.517 12.419 -24.229 1.00 94.69 68 VAL A C 1
ATOM 534 O O . VAL A 1 68 ? 4.680 12.726 -24.503 1.00 94.69 68 VAL A O 1
ATOM 537 N N . GLY A 1 69 ? 3.220 11.286 -23.602 1.00 94.94 69 GLY A N 1
ATOM 538 C CA . GLY A 1 69 ? 4.192 10.259 -23.289 1.00 94.94 69 GLY A CA 1
ATOM 539 C C . GLY A 1 69 ? 3.578 9.111 -22.507 1.00 94.94 69 GLY A C 1
ATOM 540 O O . GLY A 1 69 ? 2.469 9.214 -21.982 1.00 94.94 69 GLY A O 1
ATOM 541 N N . TYR A 1 70 ? 4.334 8.031 -22.397 1.00 95.50 70 TYR A N 1
ATOM 542 C CA . TYR A 1 70 ? 3.976 6.855 -21.632 1.00 95.50 70 TYR A CA 1
ATOM 543 C C . TYR A 1 70 ? 5.215 6.137 -21.087 1.00 95.50 70 TYR A C 1
ATOM 545 O O . TYR A 1 70 ? 6.336 6.320 -21.569 1.00 95.50 70 TYR A O 1
ATOM 553 N N . PHE A 1 71 ? 4.987 5.288 -20.090 1.00 94.62 71 PHE A N 1
ATOM 554 C CA . PHE A 1 71 ? 5.971 4.366 -19.538 1.00 94.62 71 PHE A CA 1
ATOM 555 C C . PHE A 1 71 ? 5.292 3.042 -19.203 1.00 94.62 71 PHE A C 1
ATOM 557 O O . PHE A 1 71 ? 4.518 2.963 -18.249 1.00 94.62 71 PHE A O 1
ATOM 564 N N . ALA A 1 72 ? 5.568 2.008 -19.987 1.00 95.19 72 ALA A N 1
ATOM 565 C CA . ALA A 1 72 ? 5.103 0.656 -19.728 1.00 95.19 72 ALA A CA 1
ATOM 566 C C . ALA A 1 72 ? 6.175 -0.121 -18.962 1.00 95.19 72 ALA A C 1
ATOM 568 O O . ALA A 1 72 ? 7.343 -0.102 -19.340 1.00 95.19 72 ALA A O 1
ATOM 569 N N . LEU A 1 73 ? 5.778 -0.796 -17.884 1.00 95.38 73 LEU A N 1
ATOM 570 C CA . LEU A 1 73 ? 6.607 -1.741 -17.145 1.00 95.38 73 LEU A CA 1
ATOM 571 C C . LEU A 1 73 ? 5.915 -3.105 -17.121 1.00 95.38 73 LEU A C 1
ATOM 573 O O . LEU A 1 73 ? 4.760 -3.221 -16.702 1.00 95.38 73 LEU A O 1
ATOM 577 N N . HIS A 1 74 ? 6.658 -4.127 -17.516 1.00 96.19 74 HIS A N 1
ATOM 578 C CA . HIS A 1 74 ? 6.241 -5.518 -17.598 1.00 96.19 74 HIS A CA 1
ATOM 579 C C . HIS A 1 74 ? 7.102 -6.360 -16.660 1.00 96.19 74 HIS A C 1
ATOM 581 O O . HIS A 1 74 ? 8.322 -6.200 -16.638 1.00 96.19 74 HIS A O 1
ATOM 587 N N . VAL A 1 75 ? 6.482 -7.259 -15.900 1.00 96.06 75 VAL A N 1
ATOM 588 C CA . VAL A 1 75 ? 7.179 -8.206 -15.023 1.00 96.06 75 VAL A CA 1
ATOM 589 C C . VAL A 1 75 ? 6.926 -9.617 -15.520 1.00 96.06 75 VAL A C 1
ATOM 591 O O . VAL A 1 75 ? 5.783 -10.081 -15.538 1.00 96.06 75 VAL A O 1
ATOM 594 N N . PHE A 1 76 ? 8.010 -10.275 -15.909 1.00 95.31 76 PHE A N 1
ATOM 595 C CA . PHE A 1 76 ? 8.025 -11.657 -16.349 1.00 95.31 76 PHE A CA 1
ATOM 596 C C . PHE A 1 76 ? 8.586 -12.544 -15.245 1.00 95.31 76 PHE A C 1
ATOM 598 O O . PHE A 1 76 ? 9.705 -12.328 -14.789 1.00 95.31 76 PHE A O 1
ATOM 605 N N . GLU A 1 77 ? 7.835 -13.561 -14.851 1.00 94.19 77 GLU A N 1
ATOM 606 C CA . GLU A 1 77 ? 8.353 -14.633 -14.004 1.00 94.19 77 GLU A CA 1
ATOM 607 C C . GLU A 1 77 ? 9.116 -15.630 -14.883 1.00 94.19 77 GLU A C 1
ATOM 609 O O . GLU A 1 77 ? 8.624 -16.056 -15.939 1.00 94.19 77 GLU A O 1
ATOM 614 N N . ARG A 1 78 ? 10.341 -15.954 -14.475 1.00 91.12 78 ARG A N 1
ATOM 615 C CA . ARG A 1 78 ? 11.246 -16.895 -15.139 1.00 91.12 78 ARG A CA 1
ATOM 616 C C . ARG A 1 78 ? 11.931 -17.769 -14.096 1.00 91.12 78 ARG A C 1
ATOM 618 O O . ARG A 1 78 ? 11.881 -17.479 -12.905 1.00 91.12 78 ARG A O 1
ATOM 625 N N . GLU A 1 79 ? 12.579 -18.820 -14.562 1.00 88.38 79 GLU A N 1
ATOM 626 C CA . GLU A 1 79 ? 13.451 -19.667 -13.758 1.00 88.38 79 GLU A CA 1
ATOM 627 C C . GLU A 1 79 ? 14.849 -19.612 -14.367 1.00 88.38 79 GLU A C 1
ATOM 629 O O . GLU A 1 79 ? 14.989 -19.611 -15.592 1.00 88.38 79 GLU A O 1
ATOM 634 N N . PHE A 1 80 ? 15.869 -19.496 -13.523 1.00 81.44 80 PHE A N 1
ATOM 635 C CA . PHE A 1 80 ? 17.264 -19.506 -13.939 1.00 81.44 80 PHE A CA 1
ATOM 636 C C . PHE A 1 80 ? 18.098 -20.222 -12.879 1.00 81.44 80 PHE A C 1
ATOM 638 O O . PHE A 1 80 ? 17.976 -19.905 -11.698 1.00 81.44 80 PHE A O 1
ATOM 645 N N . ASP A 1 81 ? 18.911 -21.195 -13.292 1.00 80.69 81 ASP A N 1
ATOM 646 C CA . ASP A 1 81 ? 19.660 -22.093 -12.398 1.00 80.69 81 ASP A CA 1
ATOM 647 C C . ASP A 1 81 ? 18.784 -22.763 -11.316 1.00 80.69 81 ASP A C 1
ATOM 649 O O . ASP A 1 81 ? 19.198 -22.919 -10.169 1.00 80.69 81 ASP A O 1
ATOM 653 N N . GLY A 1 82 ? 17.541 -23.125 -11.661 1.00 81.31 82 GLY A N 1
ATOM 654 C CA . GLY A 1 82 ? 16.573 -23.721 -10.727 1.00 81.31 82 GLY A CA 1
ATOM 655 C C . GLY A 1 82 ? 15.973 -22.740 -9.712 1.00 81.31 82 GLY A C 1
ATOM 656 O O . GLY A 1 82 ? 15.159 -23.129 -8.877 1.00 81.31 82 GLY A O 1
ATOM 657 N N . GLU A 1 83 ? 16.344 -21.460 -9.779 1.00 84.06 83 GLU A N 1
ATOM 658 C CA . GLU A 1 83 ? 15.841 -20.412 -8.900 1.00 84.06 83 GLU A CA 1
ATOM 659 C C . GLU A 1 83 ? 14.822 -19.537 -9.640 1.00 84.06 83 GLU A C 1
ATOM 661 O O . GLU A 1 83 ? 15.076 -19.070 -10.758 1.00 84.06 83 GLU A O 1
ATOM 666 N N . PRO A 1 84 ? 13.662 -19.239 -9.036 1.00 89.19 84 PRO A N 1
ATOM 667 C CA . PRO A 1 84 ? 12.705 -18.351 -9.658 1.00 89.19 84 PRO A CA 1
ATOM 668 C C . PRO A 1 84 ? 13.233 -16.908 -9.629 1.00 89.19 84 PRO A C 1
ATOM 670 O O . PRO A 1 84 ? 13.671 -16.394 -8.595 1.00 89.19 84 PRO A O 1
ATOM 673 N N . VAL A 1 85 ? 13.150 -16.219 -10.764 1.00 92.94 85 VAL A N 1
ATOM 674 C CA . VAL A 1 85 ? 13.613 -14.841 -10.955 1.00 92.94 85 VAL A CA 1
ATOM 675 C C . VAL A 1 85 ? 12.540 -13.989 -11.627 1.00 92.94 85 VAL A C 1
ATOM 677 O O . VAL A 1 85 ? 11.756 -14.463 -12.448 1.00 92.94 85 VAL A O 1
ATOM 680 N N . ALA A 1 86 ? 12.519 -12.702 -11.294 1.00 96.06 86 ALA A N 1
ATOM 681 C CA . ALA A 1 86 ? 11.620 -11.733 -11.907 1.00 96.06 86 ALA A CA 1
ATOM 682 C C . ALA A 1 86 ? 12.387 -10.842 -12.885 1.00 96.06 86 ALA A C 1
ATOM 684 O O . ALA A 1 86 ? 13.347 -10.176 -12.490 1.00 96.06 86 ALA A O 1
ATOM 685 N N . ILE A 1 87 ? 11.948 -10.793 -14.141 1.00 96.62 87 ILE A N 1
ATOM 686 C CA . ILE A 1 87 ? 12.545 -9.971 -15.195 1.00 96.62 87 ILE A CA 1
ATOM 687 C C . ILE A 1 87 ? 11.627 -8.794 -15.505 1.00 96.62 87 ILE A C 1
ATOM 689 O O . ILE A 1 87 ? 10.529 -8.943 -16.040 1.00 96.62 87 ILE A O 1
ATOM 693 N N . PHE A 1 88 ? 12.090 -7.602 -15.160 1.00 96.31 88 PHE A N 1
ATOM 694 C CA . PHE A 1 88 ? 11.418 -6.342 -15.404 1.00 96.31 88 PHE A CA 1
ATOM 695 C C . PHE A 1 88 ? 11.857 -5.827 -16.766 1.00 96.31 88 PHE A C 1
ATOM 697 O O . PHE A 1 88 ? 13.047 -5.660 -17.019 1.00 96.31 88 PHE A O 1
ATOM 704 N N . ARG A 1 89 ? 10.900 -5.527 -17.633 1.00 95.50 89 ARG A N 1
ATOM 705 C CA . ARG A 1 89 ? 11.146 -4.871 -18.917 1.00 95.50 89 ARG A CA 1
ATOM 706 C C . ARG A 1 89 ? 10.338 -3.596 -18.984 1.00 95.50 89 ARG A C 1
ATOM 708 O O . ARG A 1 89 ? 9.205 -3.572 -18.512 1.00 95.50 89 ARG A O 1
ATOM 715 N N . ALA A 1 90 ? 10.909 -2.545 -19.557 1.00 93.25 90 ALA A N 1
ATOM 716 C CA . ALA A 1 90 ? 10.203 -1.282 -19.709 1.00 93.25 90 ALA A CA 1
ATOM 717 C C . ALA A 1 90 ? 10.320 -0.735 -21.122 1.00 93.25 90 ALA A C 1
ATOM 719 O O . ALA A 1 90 ? 11.352 -0.918 -21.763 1.00 93.25 90 ALA A O 1
ATOM 720 N N . GLU A 1 91 ? 9.283 -0.014 -21.530 1.00 91.69 91 GLU A N 1
ATOM 721 C CA . GLU A 1 91 ? 9.232 0.758 -22.765 1.00 91.69 91 GLU A CA 1
ATOM 722 C C . GLU A 1 91 ? 8.728 2.164 -22.458 1.00 91.69 91 GLU A C 1
ATOM 724 O O . GLU A 1 91 ? 7.823 2.340 -21.636 1.00 91.69 91 GLU A O 1
ATOM 729 N N . ALA A 1 92 ? 9.320 3.180 -23.082 1.00 91.06 92 ALA A N 1
ATOM 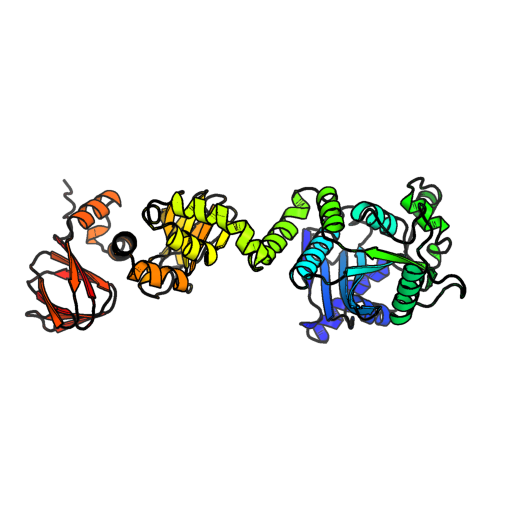730 C CA . ALA A 1 92 ? 9.024 4.563 -22.743 1.00 91.06 92 ALA A CA 1
ATOM 731 C C . ALA A 1 92 ? 9.082 5.464 -23.972 1.00 91.06 92 ALA A C 1
ATOM 733 O O . ALA A 1 92 ? 10.124 5.598 -24.609 1.00 91.06 92 ALA A O 1
ATOM 734 N N . GLY A 1 93 ? 7.986 6.170 -24.230 1.00 90.19 93 GLY A N 1
ATOM 735 C CA . GLY A 1 93 ? 7.926 7.221 -25.236 1.00 90.19 93 GLY A CA 1
ATOM 736 C C . GLY A 1 93 ? 7.579 8.546 -24.576 1.00 90.19 93 GLY A C 1
ATOM 737 O O . GLY A 1 93 ? 6.673 8.625 -23.756 1.00 90.19 93 GLY A O 1
ATOM 738 N N . SER A 1 94 ? 8.294 9.620 -24.888 1.00 91.38 94 SER A N 1
ATOM 739 C CA . SER A 1 94 ? 7.866 10.977 -24.536 1.00 91.38 94 SER A CA 1
ATOM 740 C C . SER A 1 94 ? 8.213 11.951 -25.650 1.00 91.38 94 SER A C 1
ATOM 742 O O . SER A 1 94 ? 9.353 11.968 -26.139 1.00 91.38 94 SER A O 1
ATOM 744 N N . LEU A 1 95 ? 7.234 12.778 -26.018 1.00 90.81 95 LEU A N 1
ATOM 745 C CA . LEU A 1 95 ? 7.414 13.841 -26.999 1.00 90.81 95 LEU A CA 1
ATOM 746 C C . LEU A 1 95 ? 8.513 14.798 -26.536 1.00 90.81 95 LEU A C 1
ATOM 748 O O . LEU A 1 95 ? 8.665 15.067 -25.340 1.00 90.81 95 LEU A O 1
ATOM 752 N N . ARG A 1 96 ? 9.284 15.328 -27.491 1.00 86.31 96 ARG A N 1
ATOM 753 C CA . ARG A 1 96 ? 10.508 16.106 -27.232 1.00 86.31 96 ARG A CA 1
ATOM 754 C C . ARG A 1 96 ? 10.286 17.255 -26.246 1.00 86.31 96 ARG A C 1
ATOM 756 O O . ARG A 1 96 ? 11.061 17.407 -25.307 1.00 86.31 96 ARG A O 1
ATOM 763 N N . ALA A 1 97 ? 9.181 17.983 -26.408 1.00 87.44 97 ALA A N 1
ATOM 764 C CA . ALA A 1 97 ? 8.787 19.118 -25.572 1.00 87.44 97 ALA A CA 1
ATOM 765 C C . ALA A 1 97 ? 8.553 18.774 -24.084 1.00 87.44 97 ALA A C 1
ATOM 767 O O . ALA A 1 97 ? 8.552 19.670 -23.244 1.00 87.44 97 ALA A O 1
ATOM 768 N N . TYR A 1 98 ? 8.367 17.494 -23.749 1.00 87.62 98 TYR A N 1
ATOM 769 C CA . TYR A 1 98 ? 8.037 17.025 -22.401 1.00 87.62 98 TYR A CA 1
ATOM 770 C C . TYR A 1 98 ? 9.158 16.185 -21.760 1.00 87.62 98 TYR A C 1
ATOM 772 O O . TYR A 1 98 ? 8.998 15.686 -20.643 1.00 87.62 98 TYR A O 1
ATOM 780 N N . ARG A 1 99 ? 10.310 16.041 -22.433 1.00 82.19 99 ARG A N 1
ATOM 781 C CA . ARG A 1 99 ? 11.495 15.343 -21.902 1.00 82.19 99 ARG A CA 1
ATOM 782 C C . ARG A 1 99 ? 12.195 16.185 -20.817 1.00 82.19 99 ARG A C 1
ATOM 784 O O . ARG A 1 99 ? 12.124 17.408 -20.817 1.00 82.19 99 ARG A O 1
ATOM 791 N N . GLY A 1 100 ? 12.905 15.534 -19.889 1.00 67.56 100 GLY A N 1
ATOM 792 C CA . GLY A 1 100 ? 13.883 16.190 -18.995 1.00 67.56 100 GLY A CA 1
ATOM 793 C C . GLY A 1 100 ? 13.534 16.245 -17.502 1.00 67.56 100 GLY A C 1
ATOM 794 O O . GLY A 1 100 ? 14.429 16.330 -16.663 1.00 67.56 100 GLY A O 1
ATOM 795 N N . ARG A 1 101 ? 12.262 16.102 -17.122 1.00 66.19 101 ARG A N 1
ATOM 796 C CA . ARG A 1 101 ? 11.896 15.748 -15.739 1.00 66.19 101 ARG A CA 1
ATOM 797 C C . ARG A 1 101 ? 11.802 14.229 -15.709 1.00 66.19 101 ARG A C 1
ATOM 799 O O . ARG A 1 101 ? 11.048 13.692 -16.502 1.00 66.19 101 ARG A O 1
ATOM 806 N N . ASN A 1 102 ? 12.567 13.535 -14.864 1.00 72.62 102 ASN A N 1
ATOM 807 C CA . ASN A 1 102 ? 12.566 12.063 -14.744 1.00 72.62 102 ASN A CA 1
ATOM 808 C C . ASN A 1 102 ? 11.210 11.516 -14.244 1.00 72.62 102 ASN A C 1
ATOM 810 O O . ASN A 1 102 ? 11.124 10.931 -13.170 1.00 72.62 102 ASN A O 1
ATOM 814 N N . VAL A 1 103 ? 10.133 11.738 -14.996 1.00 79.75 103 VAL A N 1
ATOM 815 C CA . VAL A 1 103 ? 8.739 11.531 -14.589 1.00 79.75 103 VAL A CA 1
ATOM 816 C C . VAL A 1 103 ? 8.388 10.057 -14.403 1.00 79.75 103 VAL A C 1
ATOM 818 O O . VAL A 1 103 ? 7.511 9.748 -13.601 1.00 79.75 103 VAL A O 1
ATOM 821 N N . ASN A 1 104 ? 9.138 9.163 -15.051 1.00 85.50 104 ASN A N 1
ATOM 822 C CA . ASN A 1 104 ? 8.916 7.714 -15.025 1.00 85.50 104 ASN A CA 1
ATOM 823 C C . ASN A 1 104 ? 9.588 7.033 -13.827 1.00 85.50 104 ASN A C 1
ATOM 825 O O . ASN A 1 104 ? 9.111 6.023 -13.309 1.00 85.50 104 ASN A O 1
ATOM 829 N N . ALA A 1 105 ? 10.700 7.596 -13.350 1.00 85.81 105 ALA A N 1
ATOM 830 C CA . ALA A 1 105 ? 11.518 6.984 -12.310 1.00 85.81 105 ALA A CA 1
ATOM 831 C C . ALA A 1 105 ? 10.751 6.762 -10.984 1.00 85.81 105 ALA A C 1
ATOM 833 O O . ALA A 1 105 ? 10.865 5.676 -10.412 1.00 85.81 105 ALA A O 1
ATOM 834 N N . PRO A 1 106 ? 9.895 7.688 -10.503 1.00 85.56 106 PRO A N 1
ATOM 835 C CA . PRO A 1 106 ? 9.079 7.445 -9.314 1.00 85.56 106 PRO A CA 1
ATOM 836 C C . PRO A 1 106 ? 8.155 6.231 -9.437 1.00 85.56 106 PRO A C 1
ATOM 838 O O . PRO A 1 106 ? 7.979 5.508 -8.455 1.00 85.56 106 PRO A O 1
ATOM 841 N N . LEU A 1 107 ? 7.582 5.980 -10.620 1.00 85.44 107 LEU A N 1
ATOM 842 C CA . LEU A 1 107 ? 6.753 4.798 -10.834 1.00 85.44 107 LEU A CA 1
ATOM 843 C C . LEU A 1 107 ? 7.595 3.520 -10.827 1.00 85.44 107 LEU A C 1
ATOM 845 O O . LEU A 1 107 ? 7.224 2.568 -10.144 1.00 85.44 107 LEU A O 1
ATOM 849 N N . GLY A 1 108 ? 8.740 3.515 -11.516 1.00 87.94 108 GLY A N 1
ATOM 850 C CA . GLY A 1 108 ? 9.675 2.385 -11.489 1.00 87.94 108 GLY A CA 1
ATOM 851 C C . GLY A 1 108 ? 10.091 2.015 -10.061 1.00 87.94 108 GLY A C 1
ATOM 852 O O . GLY A 1 108 ? 9.984 0.856 -9.664 1.00 87.94 108 GLY A O 1
ATOM 853 N N . LEU A 1 109 ? 10.446 3.017 -9.245 1.00 89.69 109 LEU A N 1
ATOM 854 C CA . LEU A 1 109 ? 10.760 2.836 -7.824 1.00 89.69 109 LEU A CA 1
ATOM 855 C C . LEU A 1 109 ? 9.572 2.248 -7.046 1.00 89.69 109 LEU A C 1
ATOM 857 O O . LEU A 1 109 ? 9.742 1.322 -6.255 1.00 89.69 109 LEU A O 1
ATOM 861 N N . GLN A 1 110 ? 8.363 2.774 -7.261 1.00 88.38 110 GLN A N 1
ATOM 862 C CA . GLN A 1 110 ? 7.154 2.294 -6.591 1.00 88.38 110 GLN A CA 1
ATOM 863 C C . GLN A 1 110 ? 6.846 0.829 -6.925 1.00 88.38 110 GLN A C 1
ATOM 865 O O . GLN A 1 110 ? 6.532 0.057 -6.017 1.00 88.38 110 GLN A O 1
ATOM 870 N N . LEU A 1 111 ? 6.903 0.458 -8.206 1.00 88.75 111 LEU A N 1
ATOM 871 C CA . LEU A 1 111 ? 6.595 -0.895 -8.669 1.00 88.75 111 LEU A CA 1
ATOM 872 C C . LEU A 1 111 ? 7.665 -1.893 -8.214 1.00 88.75 111 LEU A C 1
ATOM 874 O O . LEU A 1 111 ? 7.305 -2.948 -7.697 1.00 88.75 111 LEU A O 1
ATOM 878 N N . GLY A 1 112 ? 8.948 -1.5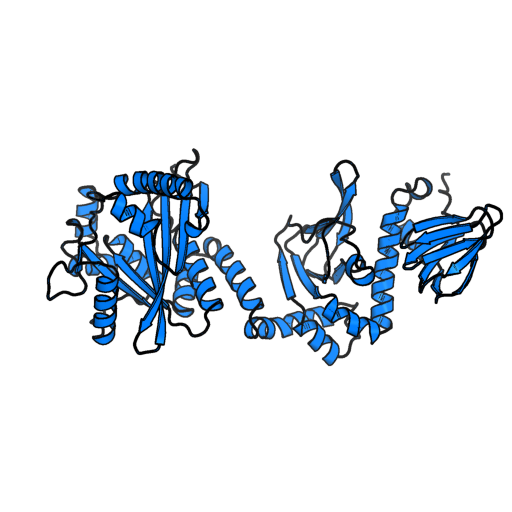25 -8.291 1.00 90.31 112 GLY A N 1
ATOM 879 C CA . GLY A 1 112 ? 10.050 -2.339 -7.770 1.00 90.31 112 GLY A CA 1
ATOM 880 C C . GLY A 1 112 ? 9.912 -2.617 -6.273 1.00 90.31 112 GLY A C 1
ATOM 881 O O . GLY A 1 112 ? 9.908 -3.773 -5.856 1.00 90.31 112 GLY A O 1
ATOM 882 N N . LEU A 1 113 ? 9.694 -1.576 -5.459 1.00 90.44 113 LEU A N 1
ATOM 883 C CA . LEU A 1 113 ? 9.491 -1.737 -4.014 1.00 90.44 113 LEU A CA 1
ATOM 884 C C . LEU A 1 113 ? 8.281 -2.608 -3.692 1.00 90.44 113 LEU A C 1
ATOM 886 O O . LEU A 1 113 ? 8.353 -3.465 -2.816 1.00 90.44 113 LEU A O 1
ATOM 890 N N . ARG A 1 114 ? 7.157 -2.373 -4.378 1.00 88.06 114 ARG A N 1
ATOM 891 C CA . ARG A 1 114 ? 5.935 -3.150 -4.173 1.00 88.06 114 ARG A CA 1
ATOM 892 C C . ARG A 1 114 ? 6.180 -4.628 -4.457 1.00 88.06 114 ARG A C 1
ATOM 894 O O . ARG A 1 114 ? 5.832 -5.448 -3.616 1.00 88.06 114 ARG A O 1
ATOM 901 N N . TYR A 1 115 ? 6.792 -4.942 -5.594 1.00 90.00 115 TYR A N 1
ATOM 902 C CA . TYR A 1 115 ? 7.064 -6.317 -5.988 1.00 90.00 115 TYR A CA 1
ATOM 903 C C . TYR A 1 115 ? 7.996 -7.013 -4.988 1.00 90.00 115 TYR A C 1
ATOM 905 O O . TYR A 1 115 ? 7.654 -8.065 -4.461 1.00 90.00 115 TYR A O 1
ATOM 913 N N . MET A 1 116 ? 9.121 -6.388 -4.625 1.00 89.62 116 MET A N 1
ATOM 914 C CA . MET A 1 116 ? 10.075 -6.977 -3.672 1.00 89.62 116 MET A CA 1
ATOM 915 C C . MET A 1 116 ? 9.473 -7.222 -2.280 1.00 89.62 116 MET A C 1
ATOM 917 O O . MET A 1 116 ? 9.857 -8.166 -1.596 1.00 89.62 116 MET A O 1
ATOM 921 N N . LEU A 1 117 ? 8.526 -6.384 -1.847 1.00 86.06 117 LEU A N 1
ATOM 922 C CA . LEU A 1 117 ? 7.808 -6.586 -0.584 1.00 86.06 117 LEU A CA 1
ATOM 923 C C . LEU A 1 117 ? 6.775 -7.715 -0.655 1.00 86.06 117 LEU A C 1
ATOM 925 O O . LEU A 1 117 ? 6.479 -8.320 0.372 1.00 86.06 117 LEU A O 1
ATOM 929 N N . GLN A 1 118 ? 6.219 -7.977 -1.837 1.00 84.81 118 GLN A N 1
ATOM 930 C CA . GLN A 1 118 ? 5.265 -9.063 -2.071 1.00 84.81 118 GLN A CA 1
ATOM 931 C C . GLN A 1 118 ? 5.961 -10.409 -2.323 1.00 84.81 118 GLN A C 1
ATOM 933 O O . GLN A 1 118 ? 5.379 -11.451 -2.038 1.00 84.81 118 GLN A O 1
ATOM 938 N N . HIS A 1 119 ? 7.209 -10.386 -2.799 1.00 86.62 119 HIS A N 1
ATOM 939 C CA . HIS A 1 119 ? 7.998 -11.565 -3.155 1.00 86.62 119 HIS A CA 1
ATOM 940 C C . HIS A 1 119 ? 9.358 -11.558 -2.428 1.00 86.62 119 HIS A C 1
ATOM 942 O O . HIS A 1 119 ? 10.400 -11.364 -3.059 1.00 86.62 119 HIS A O 1
ATOM 948 N N . PRO A 1 120 ? 9.380 -11.729 -1.091 1.00 85.12 120 PRO A N 1
ATOM 949 C CA . PRO A 1 120 ? 10.623 -11.713 -0.326 1.00 85.12 120 PRO A CA 1
ATOM 950 C C . PRO A 1 120 ? 11.572 -12.827 -0.790 1.00 85.12 120 PRO A C 1
ATOM 952 O O . PRO A 1 120 ? 11.149 -13.953 -1.030 1.00 85.12 120 PRO A O 1
ATOM 955 N N . GLY A 1 121 ? 12.861 -12.506 -0.925 1.00 84.50 121 GLY A N 1
ATOM 956 C CA . GLY A 1 121 ? 13.895 -13.445 -1.381 1.00 84.50 121 GLY A CA 1
ATOM 957 C C . GLY A 1 121 ? 13.965 -13.650 -2.899 1.00 84.50 121 GLY A C 1
ATOM 958 O O . GLY A 1 121 ? 14.977 -14.145 -3.388 1.00 84.50 121 GLY A O 1
ATOM 959 N N . ARG A 1 122 ? 12.955 -13.211 -3.665 1.00 90.25 122 ARG A N 1
ATOM 960 C CA . ARG A 1 122 ? 12.960 -13.296 -5.133 1.00 90.25 122 ARG A CA 1
ATOM 961 C C . ARG A 1 122 ? 14.067 -12.415 -5.714 1.00 90.25 122 ARG A C 1
ATOM 963 O O . ARG A 1 122 ? 14.129 -11.220 -5.415 1.00 90.25 122 ARG A O 1
ATOM 970 N N . ARG A 1 123 ? 14.922 -12.978 -6.574 1.00 92.56 123 ARG A N 1
ATOM 971 C CA . ARG A 1 123 ? 15.898 -12.185 -7.336 1.00 92.56 123 ARG A CA 1
ATOM 972 C C . ARG A 1 123 ? 15.170 -11.418 -8.436 1.00 92.56 123 ARG A C 1
ATOM 974 O O . ARG A 1 123 ? 14.358 -11.988 -9.162 1.00 92.56 123 ARG A O 1
ATOM 981 N N . VAL A 1 124 ? 15.458 -10.125 -8.544 1.00 94.69 124 VAL A N 1
ATOM 982 C CA . VAL A 1 124 ? 14.809 -9.228 -9.504 1.00 94.69 124 VAL A CA 1
ATOM 983 C C . VAL A 1 124 ? 15.869 -8.605 -10.396 1.00 94.69 124 VAL A C 1
ATOM 985 O O . VAL A 1 124 ? 16.832 -8.012 -9.910 1.00 94.69 124 VAL A O 1
ATOM 988 N N . TYR A 1 125 ? 15.664 -8.701 -11.702 1.00 94.69 125 TYR A N 1
ATOM 989 C CA . TYR A 1 125 ? 16.505 -8.075 -12.710 1.00 94.69 125 TYR A CA 1
ATOM 990 C C . TYR A 1 125 ? 15.656 -7.167 -13.582 1.00 94.69 125 TYR A C 1
ATOM 992 O O . TYR A 1 125 ? 14.526 -7.501 -13.915 1.00 94.69 125 TYR A O 1
ATOM 1000 N N . TYR A 1 126 ? 16.200 -6.027 -13.982 1.00 95.88 126 TYR A N 1
ATOM 1001 C CA . TYR A 1 126 ? 15.714 -5.302 -15.143 1.00 95.88 126 TYR A CA 1
ATOM 1002 C C . TYR A 1 126 ? 16.514 -5.742 -16.368 1.00 95.88 126 TYR A C 1
ATOM 1004 O O . TYR A 1 126 ? 17.740 -5.799 -16.295 1.00 95.88 126 TYR A O 1
ATOM 1012 N N . LEU A 1 127 ? 15.829 -5.999 -17.480 1.00 96.12 127 LEU A N 1
ATOM 1013 C CA . LEU A 1 127 ? 16.414 -6.242 -18.794 1.00 96.12 127 LEU A CA 1
ATOM 1014 C C . LEU A 1 127 ? 15.775 -5.287 -19.809 1.00 96.12 127 LEU A C 1
ATOM 1016 O O . LEU A 1 127 ? 14.555 -5.252 -19.967 1.00 96.12 127 LEU A O 1
ATOM 1020 N N . GLY A 1 128 ? 16.596 -4.541 -20.537 1.00 94.31 128 GLY A N 1
ATOM 1021 C CA . GLY A 1 128 ? 16.144 -3.681 -21.629 1.00 94.31 128 GLY A CA 1
ATOM 1022 C C . GLY A 1 128 ? 17.096 -3.755 -22.813 1.00 94.31 128 GLY A C 1
ATO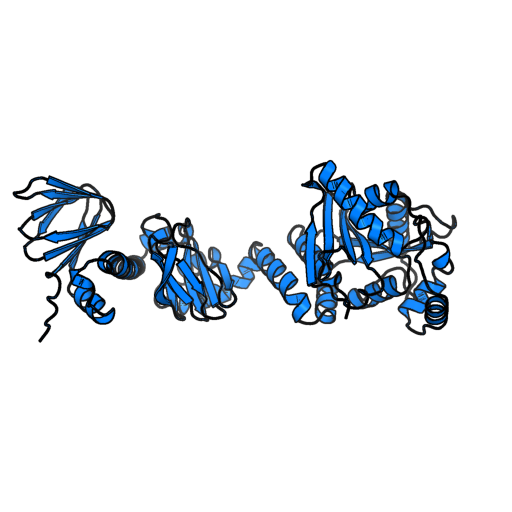M 1023 O O . GLY A 1 128 ? 18.279 -4.005 -22.627 1.00 94.31 128 GLY A O 1
ATOM 1024 N N . SER A 1 129 ? 16.597 -3.514 -24.025 1.00 94.19 129 SER A N 1
ATOM 1025 C CA . SER A 1 129 ? 17.455 -3.252 -25.185 1.00 94.19 129 SER A CA 1
ATOM 1026 C C . SER A 1 129 ? 17.469 -1.746 -25.409 1.00 94.19 129 SER A C 1
ATOM 1028 O O . SER A 1 129 ? 16.512 -1.175 -25.925 1.00 94.19 129 SER A O 1
ATOM 1030 N N . LEU A 1 130 ? 18.491 -1.074 -24.879 1.00 94.12 130 LEU A N 1
ATOM 1031 C CA . LEU A 1 130 ? 18.536 0.385 -24.847 1.00 94.12 130 LEU A CA 1
ATOM 1032 C C . LEU A 1 130 ? 19.005 0.922 -26.198 1.00 94.12 130 LEU A C 1
ATOM 1034 O O . LEU A 1 130 ? 20.062 0.542 -26.690 1.00 94.12 130 LEU A O 1
ATOM 1038 N N . VAL A 1 131 ? 18.225 1.835 -26.773 1.00 92.06 131 VAL A N 1
ATOM 1039 C CA . VAL A 1 131 ? 18.426 2.350 -28.141 1.00 92.06 131 VAL A CA 1
ATOM 1040 C C . VAL A 1 131 ? 19.010 3.762 -28.191 1.00 92.06 131 VAL A C 1
ATOM 1042 O O . VAL A 1 131 ? 19.136 4.339 -29.265 1.00 92.06 131 VAL A O 1
ATOM 1045 N N . HIS A 1 132 ? 19.326 4.361 -27.038 1.00 92.69 132 HIS A N 1
ATOM 1046 C CA . HIS A 1 132 ? 19.772 5.752 -26.983 1.00 92.69 132 HIS A CA 1
ATOM 1047 C C . HIS A 1 132 ? 20.723 6.028 -25.795 1.00 92.69 132 HIS A C 1
ATOM 1049 O O . HIS A 1 132 ? 20.461 5.542 -24.682 1.00 92.69 132 HIS A O 1
ATOM 1055 N N . PRO A 1 133 ? 21.770 6.870 -25.967 1.00 91.81 133 PRO A N 1
ATOM 1056 C CA . PRO A 1 133 ? 22.763 7.155 -24.921 1.00 91.81 133 PRO A CA 1
ATOM 1057 C C . PRO A 1 133 ? 22.171 7.756 -23.637 1.00 91.81 133 PRO A C 1
ATOM 1059 O O . PRO A 1 133 ? 22.641 7.482 -22.526 1.00 91.81 133 PRO A O 1
ATOM 1062 N N . SER A 1 134 ? 21.112 8.566 -23.756 1.00 89.69 134 SER A N 1
ATOM 1063 C CA . SER A 1 134 ? 20.441 9.170 -22.592 1.00 89.69 134 SER A CA 1
ATOM 1064 C C . SER A 1 134 ? 19.757 8.135 -21.693 1.00 89.69 134 SER A C 1
ATOM 1066 O O . SER A 1 134 ? 19.752 8.298 -20.467 1.00 89.69 134 SER A O 1
ATOM 1068 N N . SER A 1 135 ? 19.215 7.063 -22.277 1.00 90.19 135 SER A N 1
ATOM 1069 C CA . SER A 1 135 ? 18.557 5.985 -21.541 1.00 90.19 135 SER A CA 1
ATOM 1070 C C . SER A 1 135 ? 19.586 5.220 -20.721 1.00 90.19 135 SER A C 1
ATOM 1072 O O . SER A 1 135 ? 19.440 5.123 -19.503 1.00 90.19 135 SER A O 1
ATOM 1074 N N . TYR A 1 136 ? 20.685 4.789 -21.348 1.00 93.31 136 TYR A N 1
ATOM 1075 C CA . TYR A 1 136 ? 21.775 4.106 -20.647 1.00 93.31 136 TYR A CA 1
ATOM 1076 C C . TYR A 1 136 ? 22.379 4.983 -19.538 1.00 93.31 136 TYR A C 1
ATOM 1078 O O . TYR A 1 136 ? 22.532 4.542 -18.398 1.00 93.31 136 TYR A O 1
ATOM 1086 N N . SER A 1 137 ? 22.605 6.270 -19.820 1.00 91.62 137 SER A N 1
ATOM 1087 C CA . SER A 1 137 ? 23.080 7.239 -18.821 1.00 91.62 137 SER A CA 1
ATOM 1088 C C . SER A 1 137 ? 22.136 7.375 -17.621 1.00 91.62 137 SER A C 1
ATOM 1090 O O . SER A 1 137 ? 22.586 7.528 -16.485 1.00 91.62 137 SER A O 1
ATOM 1092 N N . SER A 1 138 ? 20.823 7.305 -17.852 1.00 89.00 138 SER A N 1
ATOM 1093 C CA . SER A 1 138 ? 19.822 7.352 -16.782 1.00 89.00 138 SER A CA 1
ATOM 1094 C C . SER A 1 138 ? 19.885 6.103 -15.905 1.00 89.00 138 SER A C 1
ATOM 1096 O O . SER A 1 138 ? 19.873 6.222 -14.680 1.00 89.00 138 SER A O 1
ATOM 1098 N N . PHE A 1 139 ? 20.022 4.917 -16.505 1.00 90.75 139 PHE A N 1
ATOM 1099 C CA . PHE A 1 139 ? 20.206 3.669 -15.761 1.00 90.75 139 PHE A CA 1
ATOM 1100 C C . PHE A 1 139 ? 21.491 3.689 -14.928 1.00 90.75 139 PHE A C 1
ATOM 1102 O O . PHE A 1 139 ? 21.434 3.435 -13.723 1.00 90.75 139 PHE A O 1
ATOM 1109 N N . ALA A 1 140 ? 22.620 4.084 -15.526 1.00 90.81 140 ALA A N 1
ATOM 1110 C CA . ALA A 1 140 ? 23.901 4.195 -14.826 1.00 90.81 140 ALA A CA 1
ATOM 1111 C C . ALA A 1 140 ? 23.810 5.144 -13.619 1.00 90.81 140 ALA A C 1
ATOM 1113 O O . ALA A 1 140 ? 24.301 4.836 -12.533 1.00 90.81 140 ALA A O 1
ATOM 1114 N N . LYS A 1 141 ? 23.097 6.267 -13.777 1.00 89.00 141 LYS A N 1
ATOM 1115 C CA . LYS A 1 141 ? 22.852 7.228 -12.697 1.00 89.00 141 LYS A CA 1
ATOM 1116 C C . LYS A 1 141 ? 22.015 6.646 -11.550 1.00 89.00 141 LYS A C 1
ATOM 1118 O O . LYS A 1 141 ? 22.317 6.927 -10.391 1.00 89.00 141 LYS A O 1
ATOM 1123 N N . PHE A 1 142 ? 20.947 5.903 -11.851 1.00 86.75 142 PHE A N 1
ATOM 1124 C CA . PHE A 1 142 ? 19.980 5.457 -10.838 1.00 86.75 142 PHE A CA 1
ATOM 1125 C C . PHE A 1 142 ? 20.354 4.169 -10.117 1.00 86.75 142 PHE A C 1
ATOM 1127 O O . PHE A 1 142 ? 19.963 4.010 -8.963 1.00 86.75 142 PHE A O 1
ATOM 1134 N N . PHE A 1 143 ? 21.072 3.261 -10.772 1.00 86.38 143 PHE A N 1
ATOM 1135 C CA . PHE A 1 143 ? 21.318 1.927 -10.226 1.00 86.38 143 PHE A CA 1
ATOM 1136 C C . PHE A 1 143 ? 22.767 1.692 -9.803 1.00 86.38 143 PHE A C 1
ATOM 1138 O O . PHE A 1 143 ? 23.012 0.774 -9.026 1.00 86.38 143 PHE A O 1
ATOM 1145 N N . GLY A 1 144 ? 23.711 2.533 -10.241 1.00 73.12 144 GLY A N 1
ATOM 1146 C CA . GLY A 1 144 ? 25.135 2.436 -9.902 1.00 73.12 144 GLY A CA 1
ATOM 1147 C C . GLY A 1 144 ? 25.850 1.273 -10.595 1.00 73.12 144 GLY A C 1
ATOM 1148 O O . GLY A 1 144 ? 26.921 1.469 -11.160 1.00 73.12 144 GLY A O 1
ATOM 1149 N N . GLU A 1 145 ? 25.233 0.091 -10.622 1.00 86.62 145 GLU A N 1
ATOM 1150 C CA . GLU A 1 145 ? 25.718 -1.096 -11.320 1.00 86.62 145 GLU A CA 1
ATOM 1151 C C . GLU A 1 145 ? 24.773 -1.482 -12.463 1.00 86.62 145 GLU A C 1
ATOM 1153 O O . GLU A 1 145 ? 23.628 -1.884 -12.255 1.00 86.62 145 GLU A O 1
ATOM 1158 N N . VAL A 1 146 ? 25.273 -1.322 -13.687 1.00 93.50 146 VAL A N 1
ATOM 1159 C CA . VAL A 1 146 ? 24.576 -1.603 -14.944 1.00 93.50 146 VAL A CA 1
ATOM 1160 C C . VAL A 1 146 ? 25.514 -2.419 -15.819 1.00 93.50 146 VAL A C 1
ATOM 1162 O O . VAL A 1 146 ? 26.708 -2.132 -15.842 1.00 93.50 146 VAL A O 1
ATOM 1165 N N . TRP A 1 147 ? 24.993 -3.432 -16.506 1.00 95.88 147 TRP A N 1
ATOM 1166 C CA . TRP A 1 147 ? 25.761 -4.301 -17.396 1.00 95.88 147 TRP A CA 1
ATOM 1167 C C . TRP A 1 147 ? 25.232 -4.213 -18.829 1.00 95.88 147 TRP A C 1
ATOM 1169 O O . TRP A 1 147 ? 24.013 -4.179 -18.990 1.00 95.88 147 TRP A O 1
ATOM 1179 N N . PRO A 1 148 ? 26.094 -4.212 -19.861 1.00 96.06 148 PRO A N 1
ATOM 1180 C CA . PRO A 1 148 ? 27.560 -4.152 -19.778 1.00 96.06 148 PRO A CA 1
ATOM 1181 C C . PRO A 1 148 ? 28.040 -2.786 -19.249 1.00 96.06 148 PRO A C 1
ATOM 1183 O O . PRO A 1 148 ? 27.259 -1.843 -19.234 1.00 96.06 148 PRO A O 1
ATOM 1186 N N . ARG A 1 149 ? 29.305 -2.668 -18.815 1.00 93.25 149 ARG A N 1
ATOM 1187 C CA . ARG A 1 149 ? 29.903 -1.401 -18.343 1.00 93.25 149 ARG A CA 1
ATOM 1188 C C . ARG A 1 149 ? 31.359 -1.252 -18.762 1.00 93.25 149 ARG A C 1
ATOM 1190 O O . ARG A 1 149 ? 32.066 -2.238 -18.899 1.00 93.25 149 ARG A O 1
ATOM 1197 N N . ALA A 1 150 ? 31.832 -0.009 -18.836 1.00 88.81 150 ALA A N 1
ATOM 1198 C CA . ALA A 1 150 ? 33.233 0.293 -19.142 1.00 88.81 150 ALA A CA 1
ATOM 1199 C C . ALA A 1 150 ? 34.218 -0.215 -18.074 1.00 88.81 150 ALA A C 1
ATOM 1201 O O . ALA A 1 150 ? 35.348 -0.565 -18.385 1.00 88.81 150 ALA A O 1
ATOM 1202 N N . ALA A 1 151 ? 33.801 -0.236 -16.805 1.00 89.31 151 ALA A N 1
ATOM 1203 C CA . ALA A 1 151 ? 34.701 -0.497 -15.682 1.00 89.31 151 ALA A CA 1
ATOM 1204 C C . ALA A 1 151 ? 35.140 -1.967 -15.547 1.00 89.31 151 ALA A C 1
ATOM 1206 O O . ALA A 1 151 ? 36.112 -2.239 -14.850 1.00 89.31 151 ALA A O 1
ATOM 1207 N N . ALA A 1 152 ? 34.408 -2.914 -16.140 1.00 91.31 152 ALA A N 1
ATOM 1208 C CA . ALA A 1 152 ? 34.720 -4.338 -16.055 1.00 91.31 152 ALA A CA 1
ATOM 1209 C C . ALA A 1 152 ? 34.037 -5.117 -17.190 1.00 91.31 152 ALA A C 1
ATOM 1211 O O . ALA A 1 152 ? 32.919 -4.752 -17.566 1.00 91.31 152 ALA A O 1
ATOM 1212 N N . PRO A 1 153 ? 34.643 -6.215 -17.682 1.00 92.06 153 PRO A N 1
ATOM 1213 C CA . PRO A 1 153 ? 33.990 -7.093 -18.645 1.00 92.06 153 PRO A CA 1
ATOM 1214 C C . PRO A 1 153 ? 32.741 -7.739 -18.034 1.00 92.06 153 PRO A C 1
ATOM 1216 O O . PRO A 1 153 ? 32.704 -8.035 -16.837 1.00 92.06 153 PRO A O 1
ATOM 1219 N N . THR A 1 154 ? 31.720 -7.972 -18.861 1.00 94.31 154 THR A N 1
ATOM 1220 C CA . THR A 1 154 ? 30.501 -8.669 -18.430 1.00 94.31 154 THR A CA 1
ATOM 1221 C C . THR A 1 154 ? 30.850 -10.099 -18.005 1.00 94.31 154 THR A C 1
ATOM 1223 O O . THR A 1 154 ? 31.434 -10.829 -18.809 1.00 94.31 154 THR A O 1
ATOM 1226 N N . PRO A 1 155 ? 30.497 -10.532 -16.779 1.00 94.25 155 PRO A N 1
ATOM 1227 C CA . PRO A 1 155 ? 30.751 -11.897 -16.332 1.00 94.25 155 PRO A CA 1
ATOM 1228 C C . PRO A 1 155 ? 30.133 -12.928 -17.294 1.00 94.25 155 PRO A C 1
ATOM 1230 O O . PRO A 1 155 ? 28.982 -12.734 -17.688 1.00 94.25 155 PRO A O 1
ATOM 1233 N N . PRO A 1 156 ? 30.819 -14.036 -17.640 1.00 93.62 156 PRO A N 1
ATOM 1234 C CA . PRO A 1 156 ? 30.323 -14.993 -18.636 1.00 93.62 156 PRO A CA 1
ATOM 1235 C C . PRO A 1 156 ? 28.920 -15.547 -18.345 1.00 93.62 156 PRO A C 1
ATOM 1237 O O . PRO A 1 156 ? 28.081 -15.586 -19.239 1.00 93.62 156 PRO A O 1
ATOM 1240 N N . ALA A 1 157 ? 28.625 -15.891 -17.086 1.00 89.88 157 ALA A N 1
ATOM 1241 C CA . ALA A 1 157 ? 27.296 -16.366 -16.684 1.00 89.88 157 ALA A CA 1
ATOM 1242 C C . ALA A 1 157 ? 26.208 -15.293 -16.874 1.00 89.88 157 ALA A C 1
ATOM 1244 O O . ALA A 1 157 ? 25.110 -15.581 -17.346 1.00 89.88 157 ALA A O 1
ATOM 1245 N N . LEU A 1 158 ? 26.530 -14.033 -16.560 1.00 91.19 158 LEU A N 1
ATOM 1246 C CA . LEU A 1 158 ? 25.621 -12.906 -16.766 1.00 91.19 158 LEU A CA 1
ATOM 1247 C C . LEU A 1 158 ? 25.414 -12.628 -18.258 1.00 91.19 158 LEU A C 1
ATOM 1249 O O . LEU A 1 158 ? 24.298 -12.337 -18.675 1.00 91.19 158 LEU A O 1
ATOM 1253 N N . LEU A 1 159 ? 26.474 -12.742 -19.060 1.00 94.56 159 LEU A N 1
ATOM 1254 C CA . LEU A 1 159 ? 26.413 -12.582 -20.509 1.00 94.56 159 LEU A CA 1
ATOM 1255 C C . LEU A 1 159 ? 25.500 -13.636 -21.150 1.00 94.56 159 LEU A C 1
ATOM 1257 O O . LEU A 1 159 ? 24.656 -13.266 -21.961 1.00 94.56 159 LEU A O 1
ATOM 1261 N N . SER A 1 160 ? 25.623 -14.905 -20.738 1.00 92.12 160 SER A N 1
ATOM 1262 C CA . SER A 1 160 ? 24.732 -15.990 -21.178 1.00 92.12 160 SER A CA 1
ATOM 1263 C C . SER A 1 160 ? 23.282 -15.691 -20.809 1.00 92.12 160 SER A C 1
ATOM 1265 O O . SER A 1 160 ? 22.421 -15.673 -21.677 1.00 92.12 160 SER A O 1
ATOM 1267 N N . LEU A 1 161 ? 23.016 -15.326 -19.549 1.00 91.00 161 LEU A N 1
ATOM 1268 C CA . LEU A 1 161 ? 21.668 -14.967 -19.101 1.00 91.00 161 LEU A CA 1
ATOM 1269 C C . LEU A 1 161 ? 21.068 -13.811 -19.921 1.00 91.00 161 LEU A C 1
ATOM 1271 O O . LEU A 1 161 ? 19.892 -13.839 -20.286 1.00 91.00 161 LEU A O 1
ATOM 1275 N N . MET A 1 162 ? 21.857 -12.771 -20.196 1.00 95.44 162 MET A N 1
ATOM 1276 C CA . MET A 1 162 ? 21.422 -11.627 -21.001 1.00 95.44 162 MET A CA 1
ATOM 1277 C C . MET A 1 162 ? 21.075 -12.041 -22.437 1.00 95.44 162 MET A C 1
ATOM 1279 O O . MET A 1 162 ? 20.071 -11.572 -22.977 1.00 95.44 162 MET A O 1
ATOM 1283 N N . ASP A 1 163 ? 21.887 -12.910 -23.035 1.00 95.31 163 ASP A N 1
ATOM 1284 C CA . ASP A 1 163 ? 21.706 -13.454 -24.381 1.00 95.31 163 ASP A CA 1
ATOM 1285 C C . ASP A 1 163 ? 20.458 -14.339 -24.485 1.00 95.31 163 ASP A C 1
ATOM 1287 O O . ASP A 1 163 ? 19.599 -14.101 -25.341 1.00 95.31 163 ASP A O 1
ATOM 1291 N N . ASP A 1 164 ? 20.322 -15.295 -23.566 1.00 92.69 164 ASP A N 1
ATOM 1292 C CA . ASP A 1 164 ? 19.207 -16.237 -23.498 1.00 92.69 164 ASP A CA 1
ATOM 1293 C C . ASP A 1 164 ? 17.888 -15.495 -23.300 1.00 92.69 164 ASP A C 1
ATOM 1295 O O . ASP A 1 164 ? 16.919 -15.712 -24.032 1.00 92.69 164 ASP A O 1
ATOM 1299 N N . LEU A 1 165 ? 17.852 -14.540 -22.363 1.00 93.25 165 LEU A N 1
ATOM 1300 C CA . LEU A 1 165 ? 16.657 -13.739 -22.142 1.00 93.25 165 LEU A CA 1
ATOM 1301 C C . LEU A 1 165 ? 16.330 -12.877 -23.360 1.00 93.25 165 LEU A C 1
ATOM 1303 O O . LEU A 1 165 ? 15.179 -12.887 -23.793 1.00 93.25 165 LEU A O 1
ATOM 1307 N N . ALA A 1 166 ? 17.298 -12.150 -23.927 1.00 94.75 166 ALA A N 1
ATOM 1308 C CA . ALA A 1 166 ? 17.056 -11.320 -25.108 1.00 94.75 166 ALA A CA 1
ATOM 1309 C C . ALA A 1 166 ? 16.469 -12.150 -26.261 1.00 94.75 166 ALA A C 1
ATOM 1311 O O . ALA A 1 166 ? 15.451 -11.762 -26.839 1.00 94.75 166 ALA A O 1
ATOM 1312 N N . THR A 1 167 ? 17.044 -13.326 -26.513 1.00 94.25 167 THR A N 1
ATOM 1313 C CA . THR A 1 167 ? 16.574 -14.278 -27.526 1.00 94.25 167 THR A CA 1
ATOM 1314 C C . THR A 1 167 ? 15.175 -14.808 -27.198 1.00 94.25 167 THR A C 1
ATOM 1316 O O . THR A 1 167 ? 14.304 -14.798 -28.065 1.00 94.25 167 THR A O 1
ATOM 1319 N N . SER A 1 168 ? 14.896 -15.164 -25.937 1.00 91.75 168 SER A N 1
ATOM 1320 C CA . SER A 1 168 ? 13.566 -15.629 -25.496 1.00 91.75 168 SER A CA 1
ATOM 1321 C C . SER A 1 168 ? 12.457 -14.589 -25.684 1.00 91.75 168 SER A C 1
ATOM 1323 O O . SER A 1 168 ? 11.276 -14.926 -25.747 1.00 91.75 168 SER A O 1
ATOM 1325 N N . PHE A 1 169 ? 12.829 -13.312 -25.771 1.00 91.62 169 PHE A N 1
ATOM 1326 C CA . PHE A 1 169 ? 11.914 -12.217 -26.052 1.00 91.62 169 PHE A CA 1
ATOM 1327 C C . PHE A 1 169 ? 11.888 -11.807 -27.532 1.00 91.62 169 PHE A C 1
ATOM 1329 O O . PHE A 1 169 ? 11.367 -10.738 -27.849 1.00 91.62 169 PHE A O 1
ATOM 1336 N N . GLY A 1 170 ? 12.453 -12.624 -28.425 1.00 91.00 170 GLY A N 1
ATOM 1337 C CA . GLY A 1 170 ? 12.434 -12.399 -29.869 1.00 91.00 170 GLY A CA 1
ATOM 1338 C C . GLY A 1 170 ? 13.363 -11.284 -30.348 1.00 91.00 170 GLY A C 1
ATOM 1339 O O . GLY A 1 170 ? 13.134 -10.730 -31.417 1.00 91.00 170 GLY A O 1
ATOM 1340 N N . LEU A 1 171 ? 14.387 -10.912 -29.570 1.00 91.62 171 LEU A N 1
ATOM 1341 C CA . LEU A 1 171 ? 15.383 -9.937 -30.013 1.00 91.62 171 LEU A CA 1
ATOM 1342 C C . LEU A 1 171 ? 16.489 -10.648 -30.800 1.00 91.62 171 LEU A C 1
ATOM 1344 O O . LEU A 1 171 ? 17.284 -11.401 -30.232 1.00 91.62 171 LEU A O 1
ATOM 1348 N N . GLU A 1 172 ? 16.573 -10.377 -32.096 1.00 93.12 172 GLU A N 1
ATOM 1349 C CA . GLU A 1 172 ? 17.572 -10.974 -32.990 1.00 93.12 172 GLU A CA 1
ATOM 1350 C C . GLU A 1 172 ? 18.938 -10.295 -32.851 1.00 93.12 172 GLU A C 1
ATOM 1352 O O . GLU A 1 172 ? 19.017 -9.079 -32.662 1.00 93.12 172 GLU A O 1
ATOM 1357 N N . ARG A 1 173 ? 20.026 -11.074 -32.935 1.00 96.56 173 ARG A N 1
ATOM 1358 C CA . ARG A 1 173 ? 21.400 -10.543 -32.904 1.00 96.56 173 ARG A CA 1
ATOM 1359 C C . ARG A 1 173 ? 21.695 -9.752 -34.173 1.00 96.56 173 ARG A C 1
ATOM 1361 O O . ARG A 1 173 ? 21.432 -10.237 -35.265 1.00 96.56 173 ARG A O 1
ATOM 1368 N N . VAL A 1 174 ? 22.320 -8.585 -34.020 1.00 94.88 174 VAL A N 1
ATOM 1369 C CA . VAL A 1 174 ? 22.850 -7.808 -35.158 1.00 94.88 174 VAL A CA 1
ATOM 1370 C C . VAL A 1 174 ? 24.035 -8.533 -35.789 1.00 94.88 174 VAL A C 1
ATOM 1372 O O . VAL A 1 174 ? 24.183 -8.578 -37.005 1.00 94.88 174 VAL A O 1
ATOM 1375 N N . VAL A 1 175 ? 24.892 -9.117 -34.948 1.00 90.31 175 VAL A N 1
ATOM 1376 C CA . VAL A 1 175 ? 26.052 -9.894 -35.385 1.00 90.31 175 VAL A CA 1
ATOM 1377 C C . VAL A 1 175 ? 26.134 -11.166 -34.553 1.00 90.31 175 VAL A C 1
ATOM 1379 O O . VAL A 1 175 ? 26.046 -11.110 -33.329 1.00 90.31 175 VAL A O 1
ATOM 1382 N N . ALA A 1 176 ? 26.332 -12.316 -35.201 1.00 86.88 176 ALA A N 1
ATOM 1383 C CA . ALA A 1 176 ? 26.241 -13.631 -34.559 1.00 86.88 176 ALA A CA 1
ATOM 1384 C C . ALA A 1 176 ? 27.122 -13.784 -33.301 1.00 86.88 176 ALA A C 1
ATOM 1386 O O . ALA A 1 176 ? 26.681 -14.381 -32.317 1.00 86.88 176 ALA A O 1
ATOM 1387 N N . HIS A 1 177 ? 28.334 -13.217 -33.318 1.00 89.94 177 HIS A N 1
ATOM 1388 C CA . HIS A 1 177 ? 29.311 -13.315 -32.227 1.00 89.94 177 HIS A CA 1
ATOM 1389 C C . HIS A 1 177 ? 29.121 -12.275 -31.111 1.00 89.94 177 HIS A C 1
ATOM 1391 O O . HIS A 1 177 ? 29.770 -12.383 -30.074 1.00 89.94 177 HIS A O 1
ATOM 1397 N N . ASN A 1 178 ? 28.268 -11.261 -31.303 1.00 92.50 178 ASN A N 1
ATOM 1398 C CA . ASN A 1 178 ? 27.997 -10.247 -30.288 1.00 92.50 178 ASN A CA 1
ATOM 1399 C C . ASN A 1 178 ? 26.586 -10.452 -29.709 1.00 92.50 178 ASN A C 1
ATOM 1401 O O . ASN A 1 178 ? 25.603 -10.022 -30.316 1.00 92.50 178 ASN A O 1
ATOM 1405 N N . PRO A 1 179 ? 26.457 -11.073 -28.523 1.00 94.31 179 PRO A N 1
ATOM 1406 C CA . PRO A 1 179 ? 25.152 -11.375 -27.940 1.00 94.31 179 PRO A CA 1
ATOM 1407 C C . PRO A 1 179 ? 24.406 -10.133 -27.424 1.00 94.31 179 PRO A C 1
ATOM 1409 O O . PRO A 1 179 ? 23.205 -10.208 -27.148 1.00 94.31 179 PRO A O 1
ATOM 1412 N N . LEU A 1 180 ? 25.082 -8.988 -27.279 1.00 96.25 180 LEU A N 1
ATOM 1413 C CA . LEU A 1 180 ? 24.520 -7.792 -26.650 1.00 96.25 180 LEU A CA 1
ATOM 1414 C C . LEU A 1 180 ? 23.884 -6.814 -27.638 1.00 96.25 180 LEU A C 1
ATOM 1416 O O . LEU A 1 180 ? 23.068 -5.997 -27.219 1.00 96.25 180 LEU A O 1
ATOM 1420 N N . LEU A 1 181 ? 24.219 -6.881 -28.927 1.00 97.19 181 LEU A N 1
ATOM 1421 C CA . LEU A 1 181 ? 23.638 -6.000 -29.941 1.00 97.19 181 LEU A CA 1
ATOM 1422 C C . LEU A 1 181 ? 22.454 -6.670 -30.624 1.00 97.19 181 LEU A C 1
ATOM 1424 O O . LEU A 1 181 ? 22.601 -7.732 -31.233 1.00 97.19 181 LEU A O 1
ATOM 1428 N N . ARG A 1 182 ? 21.281 -6.037 -30.529 1.00 96.44 182 ARG A N 1
ATOM 1429 C CA . ARG A 1 182 ? 20.022 -6.585 -31.043 1.00 96.44 182 ARG A CA 1
ATOM 1430 C C . ARG A 1 182 ? 19.295 -5.644 -31.985 1.00 96.44 182 ARG A C 1
ATOM 1432 O O . ARG A 1 182 ? 19.294 -4.435 -31.767 1.00 96.44 182 ARG A O 1
ATOM 1439 N N . HIS A 1 183 ? 18.606 -6.201 -32.973 1.00 92.81 183 HIS A N 1
ATOM 1440 C CA . HIS A 1 183 ? 17.624 -5.450 -33.746 1.00 92.81 183 HIS A CA 1
ATOM 1441 C C . HIS A 1 183 ? 16.386 -5.195 -32.882 1.00 92.81 183 HIS A C 1
ATOM 1443 O O . HIS A 1 183 ? 15.790 -6.129 -32.348 1.00 92.81 183 HIS A O 1
ATOM 1449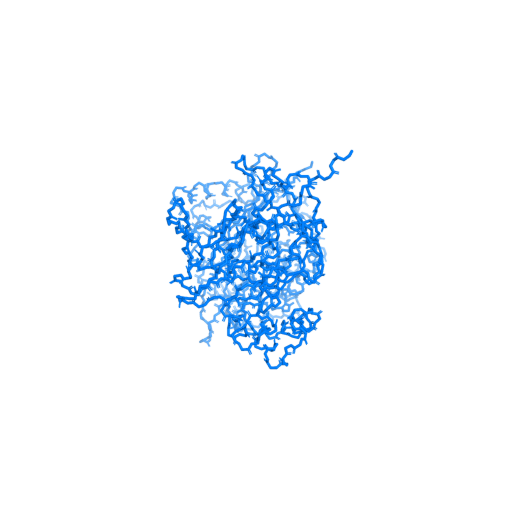 N N . VAL A 1 184 ? 16.010 -3.923 -32.717 1.00 86.94 184 VAL A N 1
ATOM 1450 C CA . VAL A 1 184 ? 14.808 -3.538 -31.948 1.00 86.94 184 VAL A CA 1
ATOM 1451 C C . VAL A 1 184 ? 13.599 -3.223 -32.830 1.00 86.94 184 VAL A C 1
ATOM 1453 O O . VAL A 1 184 ? 12.501 -3.055 -32.318 1.00 86.94 184 VAL A O 1
ATOM 1456 N N . GLY A 1 185 ? 13.793 -3.149 -34.150 1.00 82.56 185 GLY A N 1
ATOM 1457 C CA . GLY A 1 185 ? 12.724 -2.879 -35.115 1.00 82.56 185 GLY A CA 1
ATOM 1458 C C . GLY A 1 185 ? 12.346 -1.402 -35.268 1.00 82.56 185 GLY A C 1
ATOM 1459 O O . GLY A 1 185 ? 11.430 -1.101 -36.021 1.00 82.56 185 GLY A O 1
ATOM 1460 N N . TRP A 1 186 ? 13.041 -0.475 -34.601 1.00 83.88 186 TRP A N 1
ATOM 1461 C CA . TRP A 1 186 ? 12.806 0.962 -34.751 1.00 83.88 186 TRP A CA 1
ATOM 1462 C C . TRP A 1 186 ? 14.049 1.810 -34.495 1.00 83.88 186 TRP A C 1
ATOM 1464 O O . TRP A 1 186 ? 15.020 1.363 -33.884 1.00 83.88 186 TRP A O 1
ATOM 1474 N N . ARG A 1 187 ? 14.009 3.064 -34.953 1.00 87.88 187 ARG A N 1
ATOM 1475 C CA . ARG A 1 187 ? 15.110 4.033 -34.836 1.00 87.88 187 ARG A CA 1
ATOM 1476 C C . ARG A 1 187 ? 14.643 5.291 -34.130 1.00 87.88 187 ARG A C 1
ATOM 1478 O O . ARG A 1 187 ? 13.576 5.809 -34.440 1.00 87.88 187 ARG A O 1
ATOM 1485 N N . THR A 1 188 ? 15.432 5.809 -33.196 1.00 86.44 188 THR A N 1
ATOM 1486 C CA . THR A 1 188 ? 15.114 7.084 -32.535 1.00 86.44 188 THR A CA 1
ATOM 1487 C C . THR A 1 188 ? 15.236 8.229 -33.542 1.00 86.44 188 THR A C 1
ATOM 1489 O O . THR A 1 188 ? 16.261 8.358 -34.209 1.00 86.44 188 THR A O 1
ATOM 1492 N N . ARG A 1 189 ? 14.209 9.079 -33.655 1.00 88.38 189 ARG A N 1
ATOM 1493 C CA . ARG A 1 189 ? 14.278 10.293 -34.477 1.00 88.38 189 ARG A CA 1
ATOM 1494 C C . ARG A 1 189 ? 15.141 11.338 -33.769 1.00 88.38 189 ARG A C 1
ATOM 1496 O O . ARG A 1 189 ? 14.789 11.813 -32.687 1.00 88.38 189 ARG A O 1
ATOM 1503 N N . GLU A 1 190 ? 16.251 11.706 -34.399 1.00 84.75 190 GLU A N 1
ATOM 1504 C CA . GLU A 1 190 ? 17.199 12.709 -33.905 1.00 84.75 190 GLU A CA 1
ATOM 1505 C C . GLU A 1 190 ? 17.448 13.789 -34.960 1.00 84.75 190 GLU A C 1
ATOM 1507 O O . GLU A 1 190 ? 17.449 13.527 -36.166 1.00 84.75 190 GLU A O 1
ATOM 1512 N N . THR A 1 191 ? 17.680 15.015 -34.503 1.00 86.38 191 THR A N 1
ATOM 1513 C CA . THR A 1 191 ? 18.157 16.124 -35.344 1.00 86.38 191 THR A CA 1
ATOM 1514 C C . THR A 1 191 ? 19.671 16.045 -35.560 1.00 86.38 191 THR A C 1
ATOM 1516 O O . THR A 1 191 ? 20.379 15.434 -34.761 1.00 86.38 191 THR A O 1
ATOM 1519 N N . ASP A 1 192 ? 20.202 16.696 -36.602 1.00 86.19 192 ASP A N 1
ATOM 1520 C CA . ASP A 1 192 ? 21.658 16.761 -36.833 1.00 86.19 192 ASP A CA 1
ATOM 1521 C C . ASP A 1 192 ? 22.418 17.341 -35.635 1.00 86.19 192 ASP A C 1
ATOM 1523 O O . ASP A 1 192 ? 23.468 16.832 -35.250 1.00 86.19 192 ASP A O 1
ATOM 1527 N N . ALA A 1 193 ? 21.844 18.357 -34.987 1.00 85.25 193 ALA A N 1
ATOM 1528 C CA . ALA A 1 193 ? 22.414 18.957 -33.786 1.00 85.25 193 ALA A CA 1
ATOM 1529 C C . ALA A 1 193 ? 22.483 17.971 -32.604 1.00 85.25 193 ALA A C 1
ATOM 1531 O O . ALA A 1 193 ? 23.461 17.970 -31.860 1.00 85.25 193 ALA A O 1
ATOM 1532 N N . GLU A 1 194 ? 21.473 17.112 -32.426 1.00 86.06 194 GLU A N 1
ATOM 1533 C CA . GLU A 1 194 ? 21.484 16.070 -31.386 1.00 86.06 194 GLU A CA 1
ATOM 1534 C C . GLU A 1 194 ? 22.515 14.985 -31.689 1.00 86.06 194 GLU A C 1
ATOM 1536 O O . GLU A 1 194 ? 23.253 14.583 -30.788 1.00 86.06 194 GLU A O 1
ATOM 1541 N N . ARG A 1 195 ? 22.633 14.573 -32.958 1.00 86.06 195 ARG A N 1
ATOM 1542 C CA . ARG A 1 195 ? 23.675 13.633 -33.389 1.00 86.06 195 ARG A CA 1
ATOM 1543 C C . ARG A 1 195 ? 25.071 14.179 -33.104 1.00 86.06 195 ARG A C 1
ATOM 1545 O O . ARG A 1 195 ? 25.893 13.474 -32.522 1.00 86.06 195 ARG A O 1
ATOM 1552 N N . ALA A 1 196 ? 25.319 15.438 -33.468 1.00 86.75 196 ALA A N 1
ATOM 1553 C CA . ALA A 1 196 ? 26.585 16.113 -33.198 1.00 86.75 196 ALA A CA 1
ATOM 1554 C C . ALA A 1 196 ? 26.863 16.218 -31.689 1.00 86.75 196 ALA A C 1
ATOM 1556 O O . ALA A 1 196 ? 27.972 15.922 -31.248 1.00 86.75 196 ALA A O 1
ATOM 1557 N N . TYR A 1 197 ? 25.845 16.559 -30.890 1.00 89.81 197 TYR A N 1
ATOM 1558 C CA . TYR A 1 197 ? 25.953 16.604 -29.431 1.00 89.81 197 TYR A CA 1
ATOM 1559 C C . TYR A 1 197 ? 26.371 15.254 -28.840 1.00 89.81 197 TYR A C 1
ATOM 1561 O O . TYR A 1 197 ? 27.279 15.203 -28.012 1.00 89.81 197 TYR A O 1
ATOM 1569 N N . TRP A 1 198 ? 25.719 14.159 -29.241 1.00 90.00 198 TRP A N 1
ATOM 1570 C CA . TRP A 1 198 ? 26.028 12.837 -28.697 1.00 90.00 198 TRP A CA 1
ATOM 1571 C C . TRP A 1 198 ? 27.395 12.329 -29.137 1.00 90.00 198 TRP A C 1
ATOM 1573 O O . TRP A 1 198 ? 28.109 11.770 -28.307 1.00 90.00 198 TRP A O 1
ATOM 1583 N N . ALA A 1 199 ? 27.787 12.580 -30.387 1.00 85.19 199 ALA A N 1
ATOM 1584 C CA . ALA A 1 199 ? 29.112 12.227 -30.894 1.00 85.19 199 ALA A CA 1
ATOM 1585 C C . ALA A 1 199 ? 30.252 12.900 -30.106 1.00 85.19 199 ALA A C 1
ATOM 1587 O O . ALA A 1 199 ? 31.328 12.327 -29.980 1.00 85.19 199 ALA A O 1
ATOM 1588 N N . GLN A 1 200 ? 30.003 14.089 -29.548 1.00 88.06 200 GLN A N 1
ATOM 1589 C CA . GLN A 1 200 ? 30.967 14.868 -28.760 1.00 88.06 200 GLN A CA 1
ATOM 1590 C C . GLN A 1 200 ? 30.713 14.775 -27.241 1.00 88.06 200 GLN A C 1
ATOM 1592 O O . GLN A 1 200 ? 31.250 15.561 -26.464 1.00 88.06 200 GLN A O 1
ATOM 1597 N N . CYS A 1 201 ? 29.841 13.870 -26.781 1.00 88.50 201 CYS A N 1
ATOM 1598 C CA . CYS A 1 201 ? 29.438 13.830 -25.379 1.00 88.50 201 CYS A CA 1
ATOM 1599 C C . CYS A 1 201 ? 30.486 13.137 -24.493 1.00 88.50 201 CYS A C 1
ATOM 1601 O O . CYS A 1 201 ? 30.579 11.912 -24.465 1.00 88.50 201 CYS A O 1
ATOM 1603 N N . ASP A 1 202 ? 31.166 13.908 -23.643 1.00 87.38 202 ASP A N 1
ATOM 1604 C CA . ASP A 1 202 ? 32.201 13.388 -22.729 1.00 87.38 202 ASP A CA 1
ATOM 1605 C C . ASP A 1 202 ? 31.665 12.683 -21.472 1.00 87.38 202 ASP A C 1
ATOM 1607 O O . ASP A 1 202 ? 32.422 12.277 -20.585 1.00 87.38 202 ASP A O 1
ATOM 1611 N N . LYS A 1 203 ? 30.342 12.524 -21.344 1.00 90.38 203 LYS A N 1
ATOM 1612 C CA . LYS A 1 203 ? 29.763 11.830 -20.187 1.00 90.38 203 LYS A CA 1
ATOM 1613 C C . LYS A 1 203 ? 30.134 10.343 -20.257 1.00 90.38 203 LYS A C 1
ATOM 1615 O O . LYS A 1 203 ? 29.726 9.688 -21.216 1.00 90.38 203 LYS A O 1
ATOM 1620 N N . PRO A 1 204 ? 30.776 9.759 -19.222 1.00 92.19 204 PRO A N 1
ATOM 1621 C CA . PRO A 1 204 ? 31.317 8.397 -19.298 1.00 92.19 204 PRO A CA 1
ATOM 1622 C C . PRO A 1 204 ? 30.306 7.329 -19.733 1.00 92.19 204 PRO A C 1
ATOM 1624 O O . PRO A 1 204 ? 30.623 6.468 -20.547 1.00 92.19 204 PRO A O 1
ATOM 1627 N N . ALA A 1 205 ? 29.070 7.401 -19.228 1.00 92.81 205 ALA A N 1
ATOM 1628 C CA . ALA A 1 205 ? 28.019 6.446 -19.577 1.00 92.81 205 ALA A CA 1
ATOM 1629 C C . ALA A 1 205 ? 27.528 6.597 -21.027 1.00 92.81 205 ALA A C 1
ATOM 1631 O O . ALA A 1 205 ? 27.262 5.596 -21.685 1.00 92.81 205 ALA A O 1
ATOM 1632 N N . ALA A 1 206 ? 27.414 7.831 -21.527 1.00 92.81 206 ALA A N 1
ATOM 1633 C CA . ALA A 1 206 ? 27.001 8.084 -22.904 1.00 92.81 206 ALA A CA 1
ATOM 1634 C C . ALA A 1 206 ? 28.081 7.619 -23.887 1.00 92.81 206 ALA A C 1
ATOM 1636 O O . ALA A 1 206 ? 27.764 6.914 -24.840 1.00 92.81 206 ALA A O 1
ATOM 1637 N N . ARG A 1 207 ? 29.349 7.938 -23.595 1.00 93.88 207 ARG A N 1
ATOM 1638 C CA . ARG A 1 207 ? 30.497 7.508 -24.396 1.00 93.88 207 ARG A CA 1
ATOM 1639 C C . ARG A 1 207 ? 30.585 5.986 -24.488 1.00 93.88 207 ARG A C 1
ATOM 1641 O O . ARG A 1 207 ? 30.597 5.450 -25.588 1.00 93.88 207 ARG A O 1
ATOM 1648 N N . PHE A 1 208 ? 30.527 5.294 -23.347 1.00 94.94 208 PHE A N 1
ATOM 1649 C CA . PHE A 1 208 ? 30.524 3.830 -23.325 1.00 94.94 208 PHE A CA 1
ATOM 1650 C C . PHE A 1 208 ? 29.386 3.235 -24.164 1.00 94.94 208 PHE A C 1
ATOM 1652 O O . PHE A 1 208 ? 29.603 2.282 -24.901 1.00 94.94 208 PHE A O 1
ATOM 1659 N N . PHE A 1 209 ? 28.171 3.788 -24.068 1.00 95.81 209 PHE A N 1
ATOM 1660 C CA . PHE A 1 209 ? 27.043 3.299 -24.859 1.00 95.81 209 PHE A CA 1
ATOM 1661 C C . PHE A 1 209 ? 27.301 3.429 -26.366 1.00 95.81 209 PHE A C 1
ATOM 1663 O O . PHE A 1 209 ? 27.022 2.492 -27.106 1.00 95.81 209 PHE A O 1
ATOM 1670 N N . ILE A 1 210 ? 27.830 4.571 -26.814 1.00 94.25 210 ILE A N 1
ATOM 1671 C CA . ILE A 1 210 ? 28.121 4.824 -28.232 1.00 94.25 210 ILE A CA 1
ATOM 1672 C C . ILE A 1 210 ? 29.225 3.884 -28.732 1.00 94.25 210 ILE A C 1
ATOM 1674 O O . ILE A 1 210 ? 29.093 3.314 -29.809 1.00 94.25 210 ILE A O 1
ATOM 1678 N N . GLU A 1 211 ? 30.275 3.671 -27.936 1.00 93.62 211 GLU A N 1
ATOM 1679 C CA . GLU A 1 211 ? 31.366 2.741 -28.257 1.00 93.62 211 GLU A CA 1
ATOM 1680 C C . GLU A 1 211 ? 30.884 1.283 -28.315 1.00 93.62 211 GLU A C 1
ATOM 1682 O O . GLU A 1 211 ? 31.234 0.544 -29.232 1.00 93.62 211 GLU A O 1
ATOM 1687 N N . ALA A 1 212 ? 30.054 0.866 -27.355 1.00 94.06 212 ALA A N 1
ATOM 1688 C CA . ALA A 1 212 ? 29.517 -0.491 -27.290 1.00 94.06 212 ALA A CA 1
ATOM 1689 C C . ALA A 1 212 ? 28.435 -0.758 -28.348 1.00 94.06 212 ALA A C 1
ATOM 1691 O O . ALA A 1 212 ? 28.205 -1.912 -28.706 1.00 94.06 212 ALA A O 1
ATOM 1692 N N . ASN A 1 213 ? 27.761 0.288 -28.832 1.00 95.75 213 ASN A N 1
ATOM 1693 C CA . ASN A 1 213 ? 26.679 0.217 -29.807 1.00 95.75 213 ASN A CA 1
ATOM 1694 C C . ASN A 1 213 ? 26.833 1.306 -30.886 1.00 95.75 213 ASN A C 1
ATOM 1696 O O . ASN A 1 213 ? 26.017 2.232 -30.953 1.00 95.75 213 ASN A O 1
ATOM 1700 N N . PRO A 1 214 ? 27.839 1.191 -31.774 1.00 92.38 214 PRO A N 1
ATOM 1701 C CA . PRO A 1 214 ? 28.085 2.190 -32.814 1.00 92.38 214 PRO A CA 1
ATOM 1702 C C . PRO A 1 214 ? 26.916 2.310 -33.800 1.00 92.38 214 PRO A C 1
ATOM 1704 O O . PRO A 1 214 ? 26.755 3.341 -34.448 1.00 92.38 214 PRO A O 1
ATOM 1707 N N . GLY A 1 215 ? 26.070 1.277 -33.888 1.00 91.94 215 GLY A N 1
ATOM 1708 C CA . GLY A 1 215 ? 24.924 1.257 -34.787 1.00 91.94 215 GLY A CA 1
ATOM 1709 C C . GLY A 1 215 ? 23.577 1.628 -34.172 1.00 91.94 215 GLY A C 1
ATOM 1710 O O . GLY A 1 215 ? 22.536 1.340 -34.765 1.00 91.94 215 GLY A O 1
ATOM 1711 N N . TYR A 1 216 ? 23.550 2.283 -33.006 1.00 92.25 216 TYR A N 1
ATOM 1712 C CA . TYR A 1 216 ? 22.287 2.683 -32.368 1.00 92.25 216 TYR A CA 1
ATOM 1713 C C . TYR A 1 216 ? 21.390 3.531 -33.289 1.00 92.25 216 TYR A C 1
ATOM 1715 O O . TYR A 1 216 ? 20.168 3.386 -33.282 1.00 92.25 216 TYR A O 1
ATOM 1723 N N . GLN A 1 217 ? 21.995 4.337 -34.167 1.00 89.00 217 GLN A N 1
ATOM 1724 C CA . GLN A 1 217 ? 21.288 5.149 -35.164 1.00 89.00 217 GLN A CA 1
ATOM 1725 C C . GLN A 1 217 ? 20.604 4.314 -36.258 1.00 89.00 217 GLN A C 1
ATOM 1727 O O . GLN A 1 217 ? 19.641 4.772 -36.867 1.00 89.00 217 GLN A O 1
ATOM 1732 N N . GLN A 1 218 ? 21.058 3.080 -36.499 1.00 89.75 218 GLN A N 1
ATOM 1733 C CA . GLN A 1 218 ? 20.407 2.145 -37.421 1.00 89.75 218 GLN A CA 1
ATOM 1734 C C . GLN A 1 218 ? 19.303 1.313 -36.747 1.00 89.75 218 GLN A C 1
ATOM 1736 O O . GLN A 1 218 ? 18.641 0.518 -37.418 1.00 89.75 218 GLN A O 1
ATOM 1741 N N . GLY A 1 219 ? 19.041 1.535 -35.453 1.00 88.88 219 GLY A N 1
ATOM 1742 C CA . GLY A 1 219 ? 18.034 0.798 -34.684 1.00 88.88 219 GLY A CA 1
ATOM 1743 C C . GLY A 1 219 ? 18.600 -0.431 -33.979 1.00 88.88 219 GLY A C 1
ATOM 1744 O O . GLY A 1 219 ? 17.881 -1.400 -33.730 1.00 88.88 219 GLY A O 1
ATOM 1745 N N . HIS A 1 220 ? 19.900 -0.418 -33.681 1.00 94.75 220 HIS A N 1
ATOM 1746 C CA . HIS A 1 220 ? 20.510 -1.422 -32.820 1.00 94.75 220 HIS A CA 1
ATOM 1747 C C . HIS A 1 220 ? 20.284 -1.030 -31.358 1.00 94.75 220 HIS A C 1
ATOM 1749 O O . HIS A 1 220 ? 20.569 0.094 -30.941 1.00 94.75 220 HIS A O 1
ATOM 1755 N N . GLY A 1 221 ? 19.774 -1.957 -30.560 1.00 95.44 221 GLY A N 1
ATOM 1756 C CA . GLY A 1 221 ? 19.677 -1.812 -29.116 1.00 95.44 221 GLY A CA 1
ATOM 1757 C C . GLY A 1 221 ? 20.808 -2.551 -28.413 1.00 95.44 221 GLY A C 1
ATOM 1758 O O . GLY A 1 221 ? 21.214 -3.637 -28.832 1.00 95.44 221 GLY A O 1
ATOM 1759 N N . LEU A 1 222 ? 21.301 -1.961 -27.326 1.00 97.19 222 LEU A N 1
ATOM 1760 C CA . LEU A 1 222 ? 22.253 -2.592 -26.422 1.00 97.19 222 LEU A CA 1
ATOM 1761 C C . LEU A 1 222 ? 21.493 -3.302 -25.302 1.00 97.19 222 LEU A C 1
ATOM 1763 O O . LEU A 1 222 ? 20.868 -2.649 -24.455 1.00 97.19 222 LEU A O 1
ATOM 1767 N N . VAL A 1 223 ? 21.566 -4.631 -25.270 1.00 97.69 223 VAL A N 1
ATOM 1768 C CA . VAL A 1 223 ? 21.021 -5.436 -24.174 1.00 97.69 223 VAL A CA 1
ATOM 1769 C C . VAL A 1 223 ? 21.714 -5.020 -22.887 1.00 97.69 223 VAL A C 1
ATOM 1771 O O . VAL A 1 223 ? 22.927 -5.140 -22.734 1.00 97.69 223 VAL A O 1
ATOM 1774 N N . THR A 1 224 ? 20.913 -4.499 -21.971 1.00 97.19 224 THR A N 1
ATOM 1775 C CA . THR A 1 224 ? 21.344 -3.898 -20.721 1.00 97.19 224 THR A CA 1
ATOM 1776 C C . THR A 1 224 ? 20.614 -4.579 -19.573 1.00 97.19 224 THR A C 1
ATOM 1778 O O . THR A 1 224 ? 19.385 -4.688 -19.595 1.00 97.19 224 THR A O 1
ATOM 1781 N N . MET A 1 225 ? 21.360 -5.012 -18.559 1.00 95.94 225 MET A N 1
ATOM 1782 C CA . MET A 1 225 ? 20.824 -5.669 -17.374 1.00 95.94 225 MET A CA 1
ATOM 1783 C C . MET A 1 225 ? 21.222 -4.936 -16.094 1.00 95.94 225 MET A C 1
ATOM 1785 O O . MET A 1 225 ? 22.343 -4.450 -15.946 1.00 95.94 225 MET A O 1
ATOM 1789 N N . VAL A 1 226 ? 20.287 -4.881 -15.149 1.00 94.56 226 VAL A N 1
ATOM 1790 C CA . VAL A 1 226 ? 20.495 -4.334 -13.806 1.00 94.56 226 VAL A CA 1
ATOM 1791 C C . VAL A 1 226 ? 19.906 -5.281 -12.778 1.00 94.56 226 VAL A C 1
ATOM 1793 O O . VAL A 1 226 ? 18.754 -5.686 -12.906 1.00 94.56 226 VAL A O 1
ATOM 1796 N N . GLN A 1 227 ? 20.650 -5.579 -11.715 1.00 92.50 227 GLN A N 1
ATOM 1797 C CA . GLN A 1 227 ? 20.086 -6.267 -10.559 1.00 92.50 227 GLN A CA 1
ATOM 1798 C C . GLN A 1 227 ? 19.327 -5.268 -9.675 1.00 92.50 227 GLN A C 1
ATOM 1800 O O . GLN A 1 227 ? 19.893 -4.328 -9.104 1.00 92.50 227 GLN A O 1
ATOM 1805 N N . VAL A 1 228 ? 18.017 -5.460 -9.554 1.00 92.62 228 VAL A N 1
ATOM 1806 C CA . VAL A 1 228 ? 17.160 -4.610 -8.729 1.00 92.62 228 VAL A CA 1
ATOM 1807 C C . VAL A 1 228 ? 17.169 -5.154 -7.304 1.00 92.62 228 VAL A C 1
ATOM 1809 O O . VAL A 1 228 ? 16.747 -6.277 -7.038 1.00 92.62 228 VAL A O 1
ATOM 1812 N N . SER A 1 229 ? 17.664 -4.348 -6.371 1.00 90.69 229 SER A N 1
ATOM 1813 C CA . SER A 1 229 ? 17.769 -4.684 -4.954 1.00 90.69 229 SER A CA 1
ATOM 1814 C C . SER A 1 229 ? 17.268 -3.523 -4.098 1.00 90.69 229 SER A C 1
ATOM 1816 O O . SER A 1 229 ? 17.143 -2.391 -4.565 1.00 90.69 229 SER A O 1
ATOM 1818 N N . PHE A 1 230 ? 17.025 -3.757 -2.805 1.00 88.62 230 PHE A N 1
ATOM 1819 C CA . PHE A 1 230 ? 16.675 -2.663 -1.893 1.00 88.62 230 PHE A CA 1
ATOM 1820 C C . PHE A 1 230 ? 17.775 -1.596 -1.832 1.00 88.62 230 PHE A C 1
ATOM 1822 O O . PHE A 1 230 ? 17.461 -0.415 -1.691 1.00 88.62 230 PHE A O 1
ATOM 1829 N N . ALA A 1 231 ? 19.045 -1.990 -1.978 1.00 88.19 231 ALA A N 1
ATOM 1830 C CA . ALA A 1 231 ? 20.167 -1.061 -2.021 1.00 88.19 231 ALA A CA 1
ATOM 1831 C C . ALA A 1 231 ? 20.118 -0.175 -3.275 1.00 88.19 231 ALA A C 1
ATOM 1833 O O . ALA A 1 231 ? 20.224 1.048 -3.154 1.00 88.19 231 ALA A O 1
ATOM 1834 N N . SER A 1 232 ? 19.879 -0.753 -4.458 1.00 89.38 232 SER A N 1
ATOM 1835 C CA . SER A 1 232 ? 19.791 0.032 -5.694 1.00 89.38 232 SER A CA 1
ATOM 1836 C C . SER A 1 232 ? 18.523 0.897 -5.747 1.00 89.38 232 SER A C 1
ATOM 1838 O O . SER A 1 232 ? 18.590 2.056 -6.149 1.00 89.38 232 SER A O 1
ATOM 1840 N N . LEU A 1 233 ? 17.392 0.423 -5.211 1.00 90.50 233 LEU A N 1
ATOM 1841 C CA . LEU A 1 233 ? 16.177 1.236 -5.047 1.00 90.50 233 LEU A CA 1
ATOM 1842 C C . LEU A 1 233 ? 16.361 2.378 -4.031 1.00 90.50 233 LEU A C 1
ATOM 1844 O O . LEU A 1 233 ? 15.825 3.471 -4.225 1.00 90.50 233 LEU A O 1
ATOM 1848 N N . LEU A 1 234 ? 17.129 2.165 -2.958 1.00 87.75 234 LEU A N 1
ATOM 1849 C CA . LEU A 1 234 ? 17.471 3.219 -2.000 1.00 87.75 234 LEU A CA 1
ATOM 1850 C C . LEU A 1 234 ? 18.400 4.266 -2.623 1.00 87.75 234 LEU A C 1
ATOM 1852 O O . LEU A 1 234 ? 18.225 5.461 -2.375 1.00 87.75 234 LEU A O 1
ATOM 1856 N N . HIS A 1 235 ? 19.362 3.837 -3.442 1.00 88.25 235 HIS A N 1
ATOM 1857 C CA . HIS A 1 235 ? 20.203 4.741 -4.225 1.00 88.25 235 HIS A CA 1
ATOM 1858 C C . HIS A 1 235 ? 19.351 5.591 -5.171 1.00 88.25 235 HIS A C 1
ATOM 1860 O O . HIS A 1 235 ? 19.358 6.816 -5.059 1.00 88.25 235 HIS A O 1
ATOM 1866 N N . MET A 1 236 ? 18.491 4.953 -5.970 1.00 89.50 236 MET A N 1
ATOM 1867 C CA . MET A 1 236 ? 17.523 5.622 -6.840 1.00 89.50 236 MET A CA 1
ATOM 1868 C C . MET A 1 236 ? 16.651 6.631 -6.073 1.00 89.50 236 MET A C 1
ATOM 1870 O O . MET A 1 236 ? 16.458 7.761 -6.522 1.00 89.50 236 MET A O 1
ATOM 1874 N N . ALA A 1 237 ? 16.161 6.269 -4.884 1.00 88.19 237 ALA A N 1
ATOM 1875 C CA . ALA A 1 237 ? 15.396 7.169 -4.025 1.00 88.19 237 ALA A CA 1
ATOM 1876 C C . ALA A 1 237 ? 16.213 8.400 -3.585 1.00 88.19 237 ALA A C 1
ATOM 1878 O O . ALA A 1 237 ? 15.722 9.529 -3.643 1.00 88.19 237 ALA A O 1
ATOM 1879 N N . ARG A 1 238 ? 17.476 8.227 -3.183 1.00 87.12 238 ARG A N 1
ATOM 1880 C CA . ARG A 1 238 ? 18.356 9.359 -2.838 1.00 87.12 238 ARG A CA 1
ATOM 1881 C C . ARG A 1 238 ? 18.579 10.275 -4.041 1.00 87.12 238 ARG A C 1
ATOM 1883 O O . ARG A 1 238 ? 18.542 11.493 -3.885 1.00 87.12 238 ARG A O 1
ATOM 1890 N N . THR A 1 239 ? 18.713 9.703 -5.235 1.00 86.44 239 THR A N 1
ATOM 1891 C CA . THR A 1 239 ? 18.857 10.455 -6.488 1.00 86.44 239 THR A CA 1
ATOM 1892 C C . THR A 1 239 ? 17.591 11.232 -6.874 1.00 86.44 239 THR A C 1
ATOM 1894 O O . THR A 1 239 ? 17.696 12.295 -7.484 1.00 86.44 239 THR A O 1
ATOM 1897 N N . LEU A 1 240 ? 16.391 10.740 -6.535 1.00 80.88 240 LEU A N 1
ATOM 1898 C CA . LEU A 1 240 ? 15.110 11.309 -6.992 1.00 80.88 240 LEU A CA 1
ATOM 1899 C C . LEU A 1 240 ? 14.586 12.512 -6.191 1.00 80.88 240 LEU A C 1
ATOM 1901 O O . LEU A 1 240 ? 13.592 13.126 -6.580 1.00 80.88 240 LEU A O 1
ATOM 1905 N N . GLY A 1 241 ? 15.247 12.912 -5.107 1.00 81.00 241 GLY A N 1
ATOM 1906 C CA . GLY A 1 241 ? 14.799 14.028 -4.274 1.00 81.00 241 GLY A CA 1
ATOM 1907 C C . GLY A 1 241 ? 13.502 13.732 -3.498 1.00 81.00 241 GLY A C 1
ATOM 1908 O O . GLY A 1 241 ? 12.622 12.969 -3.906 1.00 81.00 241 GLY A O 1
ATOM 1909 N N . ARG A 1 242 ? 13.349 14.360 -2.324 1.00 78.31 242 ARG A N 1
ATOM 1910 C CA . ARG A 1 242 ? 12.304 13.997 -1.339 1.00 78.31 242 ARG A CA 1
ATOM 1911 C C . ARG A 1 242 ? 10.871 14.057 -1.885 1.00 78.31 242 ARG A C 1
ATOM 1913 O O . ARG A 1 242 ? 10.048 13.213 -1.532 1.00 78.31 242 ARG A O 1
ATOM 1920 N N . ALA A 1 243 ? 10.562 15.038 -2.736 1.00 76.50 243 ALA A N 1
ATOM 1921 C CA . ALA A 1 243 ? 9.212 15.236 -3.265 1.00 76.50 243 ALA A CA 1
ATOM 1922 C C . ALA A 1 243 ? 8.747 14.070 -4.156 1.00 76.50 243 ALA A C 1
ATOM 1924 O O . ALA A 1 243 ? 7.598 13.639 -4.044 1.00 76.50 243 ALA A O 1
ATOM 1925 N N . GLN A 1 244 ? 9.638 13.526 -4.991 1.00 78.19 244 GLN A N 1
ATOM 1926 C CA . GLN A 1 244 ? 9.297 12.462 -5.941 1.00 78.19 244 GLN A CA 1
ATOM 1927 C C . GLN A 1 244 ? 9.218 11.083 -5.271 1.00 78.19 244 GLN A C 1
ATOM 1929 O O . GLN A 1 244 ? 8.434 10.229 -5.677 1.00 78.19 244 GLN A O 1
ATOM 1934 N N . VAL A 1 245 ? 9.966 10.887 -4.184 1.00 83.31 245 VAL A N 1
ATOM 1935 C CA . VAL A 1 245 ? 10.028 9.614 -3.449 1.00 83.31 245 VAL A CA 1
ATOM 1936 C C . VAL A 1 245 ? 8.898 9.453 -2.430 1.00 83.31 245 VAL A C 1
ATOM 1938 O O . VAL A 1 245 ? 8.588 8.337 -2.016 1.00 83.31 245 VAL A O 1
ATOM 1941 N N . ARG A 1 246 ? 8.222 10.543 -2.039 1.00 77.38 246 ARG A N 1
ATOM 1942 C CA . ARG A 1 246 ? 7.196 10.526 -0.981 1.00 77.38 246 ARG A CA 1
ATOM 1943 C C . ARG A 1 246 ? 6.090 9.490 -1.218 1.00 77.38 246 ARG A C 1
ATOM 1945 O O . ARG A 1 246 ? 5.738 8.766 -0.290 1.00 77.38 246 ARG A O 1
ATOM 1952 N N . LYS A 1 247 ? 5.534 9.426 -2.433 1.00 74.25 247 LYS A N 1
ATOM 1953 C CA . LYS A 1 247 ? 4.444 8.493 -2.785 1.00 74.25 247 LYS A CA 1
ATOM 1954 C C . LYS A 1 247 ? 4.916 7.022 -2.796 1.00 74.25 247 LYS A C 1
ATOM 1956 O O . LYS A 1 247 ? 4.312 6.242 -2.056 1.00 74.25 247 LYS A O 1
ATOM 1961 N N . PRO A 1 248 ? 6.003 6.649 -3.512 1.00 78.69 248 PRO A N 1
ATOM 1962 C CA . PRO A 1 248 ? 6.613 5.315 -3.406 1.00 78.69 248 PRO A CA 1
ATOM 1963 C C . PRO A 1 248 ? 6.899 4.910 -1.951 1.00 78.69 248 PRO A C 1
ATOM 1965 O O . PRO A 1 248 ? 6.504 3.833 -1.510 1.00 78.69 248 PRO A O 1
ATOM 1968 N N . MET A 1 249 ? 7.471 5.853 -1.190 1.00 77.69 249 MET A N 1
ATOM 1969 C CA . MET A 1 249 ? 7.603 5.914 0.273 1.00 77.69 249 MET A CA 1
ATOM 1970 C C . MET A 1 249 ? 6.425 5.329 1.033 1.00 77.69 249 MET A C 1
ATOM 1972 O O . MET A 1 249 ? 6.496 4.328 1.751 1.00 77.69 249 MET A O 1
ATOM 1976 N N . GLN A 1 250 ? 5.313 6.030 0.889 1.00 74.31 250 GLN A N 1
ATOM 1977 C CA . GLN A 1 250 ? 4.099 5.744 1.626 1.00 74.31 250 GLN A CA 1
ATOM 1978 C C . GLN A 1 250 ? 3.529 4.374 1.267 1.00 74.31 250 GLN A C 1
ATOM 1980 O O . GLN A 1 250 ? 3.056 3.681 2.165 1.00 74.31 250 GLN A O 1
ATOM 1985 N N . LEU A 1 251 ? 3.587 3.972 -0.006 1.00 74.44 251 LEU A N 1
ATOM 1986 C CA . LEU A 1 251 ? 3.101 2.660 -0.424 1.00 74.44 251 LEU A CA 1
ATOM 1987 C C . LEU A 1 251 ? 3.963 1.534 0.153 1.00 74.44 251 LEU A C 1
ATOM 1989 O O . LEU A 1 251 ? 3.426 0.630 0.787 1.00 74.44 251 LEU A O 1
ATOM 1993 N N . ALA A 1 252 ? 5.285 1.623 0.000 1.00 77.31 252 ALA A N 1
ATOM 1994 C CA . ALA A 1 252 ? 6.213 0.628 0.528 1.00 77.31 252 ALA A CA 1
ATOM 1995 C C . ALA A 1 252 ? 6.069 0.477 2.047 1.00 77.31 252 ALA A C 1
ATOM 1997 O O . ALA A 1 252 ? 6.034 -0.630 2.567 1.00 77.31 252 ALA A O 1
ATOM 1998 N N . PHE A 1 253 ? 5.897 1.586 2.768 1.00 72.19 253 PHE A N 1
ATOM 1999 C CA . PHE A 1 253 ? 5.683 1.556 4.210 1.00 72.19 253 PHE A CA 1
ATOM 2000 C C . PHE A 1 253 ? 4.343 0.923 4.616 1.00 72.19 253 PHE A C 1
ATOM 2002 O O . PHE A 1 253 ? 4.282 0.221 5.625 1.00 72.19 253 PHE A O 1
ATOM 2009 N N . ARG A 1 254 ? 3.269 1.139 3.841 1.00 72.94 254 ARG A N 1
ATOM 2010 C CA . ARG A 1 254 ? 1.979 0.460 4.065 1.00 72.94 254 ARG A CA 1
ATOM 2011 C C . ARG A 1 254 ? 2.111 -1.048 3.875 1.00 72.94 254 ARG A C 1
ATOM 2013 O O . ARG A 1 254 ? 1.653 -1.787 4.735 1.00 72.94 254 ARG A O 1
ATOM 2020 N N . LEU A 1 255 ? 2.766 -1.476 2.796 1.00 73.69 255 LEU A N 1
ATOM 2021 C CA . LEU A 1 255 ? 2.985 -2.892 2.496 1.00 73.69 255 LEU A CA 1
ATOM 2022 C C . LEU A 1 255 ? 3.918 -3.546 3.521 1.00 73.69 255 LEU A C 1
ATOM 2024 O O . LEU A 1 255 ? 3.591 -4.597 4.054 1.00 73.69 255 LEU A O 1
ATOM 2028 N N . MET A 1 256 ? 5.023 -2.889 3.893 1.00 74.25 256 MET A N 1
ATOM 2029 C CA . MET A 1 256 ? 5.923 -3.389 4.939 1.00 74.25 256 MET A CA 1
ATOM 2030 C C . MET A 1 256 ? 5.193 -3.628 6.256 1.00 74.25 256 MET A C 1
ATOM 2032 O O . MET A 1 256 ? 5.442 -4.625 6.913 1.00 74.25 256 MET A O 1
ATOM 2036 N N . ARG A 1 257 ? 4.275 -2.746 6.656 1.00 68.69 257 ARG A N 1
ATOM 2037 C CA . ARG A 1 257 ? 3.510 -2.921 7.901 1.00 68.69 257 ARG A CA 1
ATOM 2038 C C . ARG A 1 257 ? 2.590 -4.137 7.906 1.00 68.69 257 ARG A C 1
ATOM 2040 O O . ARG A 1 257 ? 2.199 -4.566 8.984 1.00 68.69 257 ARG A O 1
ATOM 2047 N N . GLN A 1 258 ? 2.246 -4.661 6.736 1.00 69.12 258 GLN A N 1
ATOM 2048 C CA . GLN A 1 258 ? 1.467 -5.888 6.605 1.00 69.12 258 GLN A CA 1
ATOM 2049 C C . GLN A 1 258 ? 2.349 -7.141 6.714 1.00 69.12 258 GLN A C 1
ATOM 2051 O O . GLN A 1 258 ? 1.818 -8.235 6.871 1.00 69.12 258 GLN A O 1
ATOM 2056 N N . THR A 1 259 ? 3.680 -7.005 6.669 1.00 69.19 259 THR A N 1
ATOM 2057 C CA . THR A 1 259 ? 4.596 -8.134 6.867 1.00 69.19 259 THR A CA 1
ATOM 2058 C C . THR A 1 259 ? 4.877 -8.362 8.358 1.00 69.19 259 THR A C 1
ATOM 2060 O O . THR A 1 259 ? 4.879 -7.403 9.143 1.00 69.19 259 THR A O 1
ATOM 2063 N N . PRO A 1 260 ? 5.190 -9.604 8.780 1.00 70.75 260 PRO A N 1
ATOM 2064 C CA . PRO A 1 260 ? 5.542 -9.901 10.172 1.00 70.75 260 PRO A CA 1
ATOM 2065 C C . PRO A 1 260 ? 6.707 -9.050 10.700 1.00 70.75 260 PRO A C 1
ATOM 2067 O O . PRO A 1 260 ? 6.698 -8.603 11.849 1.00 70.75 260 PRO A O 1
ATOM 2070 N N . ILE A 1 261 ? 7.694 -8.772 9.843 1.00 72.44 261 ILE A N 1
ATOM 2071 C CA . ILE A 1 261 ? 8.868 -7.961 10.180 1.00 72.44 261 ILE A CA 1
ATOM 2072 C C . ILE A 1 261 ? 8.468 -6.499 10.394 1.00 72.44 261 ILE A C 1
ATOM 2074 O O . ILE A 1 261 ? 8.847 -5.900 11.401 1.00 72.44 261 ILE A O 1
ATOM 2078 N N . GLY A 1 262 ? 7.678 -5.911 9.491 1.00 70.81 262 GLY A N 1
ATOM 2079 C CA . GLY A 1 262 ? 7.259 -4.517 9.641 1.00 70.81 262 GLY A CA 1
ATOM 2080 C C . GLY A 1 262 ? 6.317 -4.307 10.825 1.00 70.81 262 GLY A C 1
ATOM 2081 O O . GLY A 1 262 ? 6.429 -3.286 11.509 1.00 70.81 262 GLY A O 1
ATOM 2082 N N . ALA A 1 263 ? 5.462 -5.288 11.129 1.00 68.75 263 ALA A N 1
ATOM 2083 C CA . ALA A 1 263 ? 4.692 -5.307 12.368 1.00 68.75 263 ALA A CA 1
ATOM 2084 C C . ALA A 1 263 ? 5.627 -5.313 13.590 1.00 68.75 263 ALA A C 1
ATOM 2086 O O . ALA A 1 263 ? 5.490 -4.459 14.467 1.00 68.75 263 ALA A O 1
ATOM 2087 N N . ARG A 1 264 ? 6.645 -6.190 13.619 1.00 71.75 264 ARG A N 1
ATOM 2088 C CA . ARG A 1 264 ? 7.633 -6.264 14.713 1.00 71.75 264 ARG A CA 1
ATOM 2089 C C . ARG A 1 264 ? 8.392 -4.951 14.918 1.00 71.75 264 ARG A C 1
ATOM 2091 O O . ARG A 1 264 ? 8.555 -4.526 16.057 1.00 71.75 264 ARG A O 1
ATOM 2098 N N . LEU A 1 265 ? 8.798 -4.277 13.842 1.00 76.50 265 LEU A N 1
ATOM 2099 C CA . LEU A 1 265 ? 9.504 -2.991 13.910 1.00 76.50 265 LEU A CA 1
ATOM 2100 C C . LEU A 1 265 ? 8.619 -1.833 14.403 1.00 76.50 265 LEU A C 1
ATOM 2102 O O . LEU A 1 265 ? 9.124 -0.857 14.956 1.00 76.50 265 LEU A O 1
ATOM 2106 N N . ALA A 1 266 ? 7.300 -1.911 14.204 1.00 78.06 266 ALA A N 1
ATOM 2107 C CA . ALA A 1 266 ? 6.365 -0.894 14.681 1.00 78.06 266 ALA A CA 1
ATOM 2108 C C . ALA A 1 266 ? 5.991 -1.065 16.165 1.00 78.06 266 ALA A C 1
ATOM 2110 O O . ALA A 1 266 ? 5.642 -0.070 16.805 1.00 78.06 266 ALA A O 1
ATOM 2111 N N . ARG A 1 267 ? 6.094 -2.286 16.714 1.00 82.94 267 ARG A N 1
ATOM 2112 C CA . ARG A 1 267 ? 5.656 -2.628 18.081 1.00 82.94 267 ARG A CA 1
ATOM 2113 C C . ARG A 1 267 ? 6.213 -1.711 19.173 1.00 82.94 267 ARG A C 1
ATOM 2115 O O . ARG A 1 267 ? 5.389 -1.215 19.930 1.00 82.94 267 ARG A O 1
ATOM 2122 N N . PRO A 1 268 ? 7.523 -1.388 19.247 1.00 87.12 268 PRO A N 1
ATOM 2123 C CA . PRO A 1 268 ? 8.035 -0.536 20.326 1.00 87.12 268 PRO A CA 1
ATOM 2124 C C . PRO A 1 268 ? 7.388 0.854 20.347 1.00 87.12 268 PRO A C 1
ATOM 2126 O O . PRO A 1 268 ? 7.081 1.391 21.405 1.00 87.12 268 PRO A O 1
ATOM 2129 N N . ARG A 1 269 ? 7.112 1.424 19.164 1.00 88.56 269 ARG A N 1
ATOM 2130 C CA . ARG A 1 269 ? 6.422 2.718 19.053 1.00 88.56 269 ARG A CA 1
ATOM 2131 C C . ARG A 1 269 ? 4.956 2.620 19.455 1.00 88.56 269 ARG A C 1
ATOM 2133 O O . ARG A 1 269 ? 4.450 3.530 20.094 1.00 88.56 269 ARG A O 1
ATOM 2140 N N . ILE A 1 270 ? 4.279 1.540 19.064 1.00 91.81 270 ILE A N 1
ATOM 2141 C CA . ILE A 1 270 ? 2.885 1.307 19.454 1.00 91.81 270 ILE A CA 1
ATOM 2142 C C . ILE A 1 270 ? 2.780 1.126 20.967 1.00 91.81 270 ILE A C 1
ATOM 2144 O O . ILE A 1 270 ? 1.918 1.744 21.580 1.00 91.81 270 ILE A O 1
ATOM 2148 N N . MET A 1 271 ? 3.678 0.338 21.562 1.00 93.44 271 MET A N 1
ATOM 2149 C CA . MET A 1 271 ? 3.749 0.162 23.011 1.00 93.44 271 MET A CA 1
ATOM 2150 C C . MET A 1 271 ? 3.920 1.501 23.723 1.00 93.44 271 MET A C 1
ATOM 2152 O O . MET A 1 271 ? 3.137 1.794 24.615 1.00 93.44 271 MET A O 1
ATOM 2156 N N . ALA A 1 272 ? 4.858 2.341 23.272 1.00 92.06 272 ALA A N 1
ATOM 2157 C CA . ALA A 1 272 ? 5.046 3.671 23.846 1.00 92.06 272 ALA A CA 1
ATOM 2158 C C . ALA A 1 272 ? 3.771 4.530 23.763 1.00 92.06 272 ALA A C 1
ATOM 2160 O O . ALA A 1 272 ? 3.414 5.189 24.732 1.00 92.06 272 ALA A O 1
ATOM 2161 N N . TYR A 1 273 ? 3.045 4.492 22.638 1.00 94.19 273 TYR A N 1
ATOM 2162 C CA . TYR A 1 273 ? 1.780 5.222 22.508 1.00 94.19 273 TYR A CA 1
ATOM 2163 C C . TYR A 1 273 ? 0.673 4.689 23.417 1.00 94.19 273 TYR A C 1
ATOM 2165 O O . TYR A 1 273 ? -0.080 5.489 23.961 1.00 94.19 273 TYR A O 1
ATOM 2173 N N . LEU A 1 274 ? 0.566 3.369 23.585 1.00 93.94 274 LEU A N 1
ATOM 2174 C CA . LEU A 1 274 ? -0.407 2.782 24.506 1.00 93.94 274 LEU A CA 1
ATOM 2175 C C . LEU A 1 274 ? -0.060 3.122 25.963 1.00 93.94 274 LEU A C 1
ATOM 2177 O O . LEU A 1 274 ? -0.936 3.537 26.704 1.00 93.94 274 LEU A O 1
ATOM 2181 N N . GLN A 1 275 ? 1.215 3.039 26.351 1.00 93.00 275 GLN A N 1
ATOM 2182 C CA . GLN A 1 275 ? 1.678 3.383 27.703 1.00 93.00 275 GLN A CA 1
ATOM 2183 C C . GLN A 1 275 ? 1.465 4.862 28.055 1.00 93.00 275 GLN A C 1
ATOM 2185 O O . GLN A 1 275 ? 1.240 5.192 29.212 1.00 93.00 275 GLN A O 1
ATOM 2190 N N . GLN A 1 276 ? 1.543 5.756 27.067 1.00 90.75 276 GLN A N 1
ATOM 2191 C CA . GLN A 1 276 ? 1.327 7.195 27.260 1.00 90.75 276 GLN A CA 1
ATOM 2192 C C . GLN A 1 276 ? -0.151 7.597 27.247 1.00 90.75 276 GLN A C 1
ATOM 2194 O O . GLN A 1 276 ? -0.482 8.709 27.653 1.00 90.75 276 GLN A O 1
ATOM 2199 N N . ALA A 1 277 ? -1.037 6.741 26.742 1.00 91.12 277 ALA A N 1
ATOM 2200 C CA . ALA A 1 277 ? -2.457 7.036 26.667 1.00 91.12 277 ALA A CA 1
ATOM 2201 C C . ALA A 1 277 ? -3.126 6.712 28.012 1.00 91.12 277 ALA A C 1
ATOM 2203 O O . ALA A 1 277 ? -3.125 5.542 28.398 1.00 91.12 277 ALA A O 1
ATOM 2204 N N . PRO A 1 278 ? -3.758 7.688 28.696 1.00 89.94 278 PRO A N 1
ATOM 2205 C CA . PRO A 1 278 ? -4.357 7.468 30.016 1.00 89.94 278 PRO A CA 1
ATOM 2206 C C . PRO A 1 278 ? -5.333 6.289 30.062 1.00 89.94 278 PRO A C 1
ATOM 2208 O O . PRO A 1 278 ? -5.354 5.554 31.039 1.00 89.94 278 PRO A O 1
ATOM 2211 N N . LEU A 1 279 ? -6.075 6.063 28.971 1.00 90.62 279 LEU A N 1
ATOM 2212 C CA . LEU A 1 279 ? -7.025 4.957 28.845 1.00 90.62 279 LEU A CA 1
ATOM 2213 C C . LEU A 1 279 ? -6.373 3.566 28.981 1.00 90.62 279 LEU A C 1
ATOM 2215 O O . LEU A 1 279 ? -7.038 2.632 29.407 1.00 90.62 279 LEU A O 1
ATOM 2219 N N . PHE A 1 280 ? -5.102 3.410 28.596 1.00 93.56 280 PHE A N 1
ATOM 2220 C CA . PHE A 1 280 ? -4.406 2.117 28.575 1.00 93.56 280 PHE A CA 1
ATOM 2221 C C . PHE A 1 280 ? -3.229 2.041 29.556 1.00 93.56 280 PHE A C 1
ATOM 2223 O O . PHE A 1 280 ? -2.639 0.973 29.707 1.00 93.56 280 PHE A O 1
ATOM 2230 N N . ALA A 1 281 ? -2.857 3.151 30.198 1.00 90.31 281 ALA A N 1
ATOM 2231 C CA . ALA A 1 281 ? -1.629 3.264 30.982 1.00 90.31 281 ALA A CA 1
ATOM 2232 C C . ALA A 1 281 ? -1.578 2.320 32.198 1.00 90.31 281 ALA A C 1
ATOM 2234 O O . ALA A 1 281 ? -0.489 1.919 32.604 1.00 90.31 281 ALA A O 1
ATOM 2235 N N . HIS A 1 282 ? -2.733 1.945 32.760 1.00 93.44 282 HIS A N 1
ATOM 2236 C CA . HIS A 1 282 ? -2.838 1.030 33.904 1.00 93.44 282 HIS A CA 1
ATOM 2237 C C . HIS A 1 282 ? -2.753 -0.453 33.518 1.00 93.44 282 HIS A C 1
ATOM 2239 O O . HIS A 1 282 ? -2.606 -1.303 34.394 1.00 93.44 282 HIS A O 1
ATOM 2245 N N . LEU A 1 283 ? -2.842 -0.784 32.225 1.00 95.31 283 LEU A N 1
ATOM 2246 C CA . LEU A 1 283 ? -2.872 -2.174 31.784 1.00 95.31 283 LEU A CA 1
ATOM 2247 C C . LEU A 1 283 ? -1.507 -2.860 31.970 1.00 95.31 283 LEU A C 1
ATOM 2249 O O . LEU A 1 283 ? -0.463 -2.258 31.694 1.00 95.31 283 LEU A O 1
ATOM 2253 N N . PRO A 1 284 ? -1.487 -4.160 32.323 1.00 95.25 284 PRO A N 1
ATOM 2254 C CA . PRO A 1 284 ? -0.250 -4.925 32.414 1.00 95.25 284 PRO A CA 1
ATOM 2255 C C . PRO A 1 284 ? 0.542 -4.915 31.102 1.00 95.25 284 PRO A C 1
ATOM 2257 O O . PRO A 1 284 ? -0.021 -5.003 30.006 1.00 95.25 284 PRO A O 1
ATOM 2260 N N . THR A 1 285 ? 1.874 -4.916 31.198 1.00 93.31 285 THR A N 1
ATOM 2261 C CA . THR A 1 285 ? 2.774 -4.905 30.030 1.00 93.31 285 THR A CA 1
ATOM 2262 C C . THR A 1 285 ? 2.469 -6.023 29.029 1.00 93.31 285 THR A C 1
ATOM 2264 O O . THR A 1 285 ? 2.517 -5.784 27.823 1.00 93.31 285 THR A O 1
ATOM 2267 N N . ALA A 1 286 ? 2.115 -7.225 29.497 1.00 92.69 286 ALA A N 1
ATOM 2268 C CA . ALA A 1 286 ? 1.748 -8.348 28.628 1.00 92.69 286 ALA A CA 1
ATOM 2269 C C . ALA A 1 286 ? 0.484 -8.052 27.794 1.00 92.69 286 ALA A C 1
ATOM 2271 O O . ALA A 1 286 ? 0.455 -8.299 26.586 1.00 92.69 286 ALA A O 1
ATOM 2272 N N . THR A 1 287 ? -0.529 -7.436 28.406 1.00 93.94 287 THR A N 1
ATOM 2273 C CA . THR A 1 287 ? -1.760 -6.992 27.736 1.00 93.94 287 THR A CA 1
ATOM 2274 C C . THR A 1 287 ? -1.464 -5.906 26.704 1.00 93.94 287 THR A C 1
ATOM 2276 O O . THR A 1 287 ? -1.922 -5.978 25.561 1.00 93.94 287 THR A O 1
ATOM 2279 N N . LEU A 1 288 ? -0.621 -4.932 27.061 1.00 94.62 288 LEU A N 1
ATOM 2280 C CA . LEU A 1 288 ? -0.176 -3.883 26.141 1.00 94.62 288 LEU A CA 1
ATOM 2281 C C . LEU A 1 288 ? 0.613 -4.444 24.954 1.00 94.62 288 LEU A C 1
ATOM 2283 O O . LEU A 1 288 ? 0.442 -3.976 23.829 1.00 94.62 288 LEU A O 1
ATOM 2287 N N . GLN A 1 289 ? 1.447 -5.465 25.167 1.00 91.00 289 GLN A N 1
ATOM 2288 C CA . GLN A 1 289 ? 2.163 -6.160 24.095 1.00 91.00 289 GLN A CA 1
ATOM 2289 C C . GLN A 1 289 ? 1.204 -6.878 23.140 1.00 91.00 289 GLN A C 1
ATOM 2291 O O . GLN A 1 289 ? 1.382 -6.782 21.921 1.00 91.00 289 GLN A O 1
ATOM 2296 N N . ALA A 1 290 ? 0.180 -7.554 23.668 1.00 89.81 290 ALA A N 1
ATOM 2297 C CA . ALA A 1 290 ? -0.841 -8.220 22.863 1.00 89.81 290 ALA A CA 1
ATOM 2298 C C . ALA A 1 290 ? -1.635 -7.212 22.012 1.00 89.81 290 ALA A C 1
ATOM 2300 O O . ALA A 1 290 ? -1.749 -7.379 20.793 1.00 89.81 290 ALA A O 1
ATOM 2301 N N . LEU A 1 291 ? -2.088 -6.106 22.616 1.00 92.88 291 LEU A N 1
ATOM 2302 C CA . LEU A 1 291 ? -2.743 -5.011 21.893 1.00 92.88 291 LEU A CA 1
ATOM 2303 C C . LEU A 1 291 ? -1.815 -4.393 20.843 1.00 92.88 291 LEU A C 1
ATOM 2305 O O . LEU A 1 291 ? -2.224 -4.184 19.698 1.00 92.88 291 LEU A O 1
ATOM 2309 N N . ALA A 1 292 ? -0.550 -4.142 21.187 1.00 91.38 292 ALA A N 1
ATOM 2310 C CA . ALA A 1 292 ? 0.428 -3.566 20.271 1.00 91.38 292 ALA A CA 1
ATOM 2311 C C . ALA A 1 292 ? 0.713 -4.469 19.065 1.00 91.38 292 ALA A C 1
ATOM 2313 O O . ALA A 1 292 ? 0.932 -3.966 17.963 1.00 91.38 292 ALA A O 1
ATOM 2314 N N . ALA A 1 293 ? 0.694 -5.791 19.253 1.00 86.38 293 ALA A N 1
ATOM 2315 C CA . ALA A 1 293 ? 0.885 -6.757 18.178 1.00 86.38 293 ALA A CA 1
ATOM 2316 C C . ALA A 1 293 ? -0.277 -6.774 17.173 1.00 86.38 293 ALA A C 1
ATOM 2318 O O . ALA A 1 293 ? -0.040 -7.046 15.996 1.00 86.38 293 ALA A O 1
ATOM 2319 N N . ALA A 1 294 ? -1.499 -6.468 17.619 1.00 88.94 294 ALA A N 1
ATOM 2320 C CA . ALA A 1 294 ? -2.694 -6.419 16.778 1.00 88.94 294 ALA A CA 1
ATOM 2321 C C . ALA A 1 294 ? -2.989 -5.028 16.188 1.00 88.94 294 ALA A C 1
ATOM 2323 O O . ALA A 1 294 ? -3.788 -4.910 15.257 1.00 88.94 294 ALA A O 1
ATOM 2324 N N . SER A 1 295 ? -2.372 -3.977 16.728 1.00 91.00 295 SER A N 1
ATOM 2325 C CA . SER A 1 295 ? -2.659 -2.590 16.360 1.00 91.00 295 SER A CA 1
ATOM 2326 C C . SER A 1 295 ? -1.811 -2.094 15.190 1.00 91.00 295 SER A C 1
ATOM 2328 O O . SER A 1 295 ? -0.723 -2.595 14.906 1.00 91.00 295 SER A O 1
ATOM 2330 N N . ALA A 1 296 ? -2.284 -1.041 14.522 1.00 87.62 296 ALA A N 1
ATOM 2331 C CA . ALA A 1 296 ? -1.577 -0.417 13.411 1.00 87.62 296 ALA A CA 1
ATOM 2332 C C . ALA A 1 296 ? -1.536 1.105 13.555 1.00 87.62 296 ALA A C 1
ATOM 2334 O O . ALA A 1 296 ? -2.538 1.757 13.823 1.00 87.62 296 ALA A O 1
ATOM 2335 N N . ILE A 1 297 ? -0.373 1.703 13.305 1.00 88.12 297 ILE A N 1
ATOM 2336 C CA . ILE A 1 297 ? -0.258 3.161 13.188 1.00 88.12 297 ILE A CA 1
ATOM 2337 C C . ILE A 1 297 ? -0.673 3.563 11.772 1.00 88.12 297 ILE A C 1
ATOM 2339 O O . ILE A 1 297 ? -0.236 2.942 10.809 1.00 88.12 297 ILE A O 1
ATOM 2343 N N . ALA A 1 298 ? -1.397 4.658 11.598 1.00 84.81 298 ALA A N 1
ATOM 2344 C CA . ALA A 1 298 ? -1.702 5.275 10.314 1.00 84.81 298 ALA A CA 1
ATOM 2345 C C . ALA A 1 298 ? -1.319 6.763 10.344 1.00 84.81 298 ALA A C 1
ATOM 2347 O O . ALA A 1 298 ? -1.474 7.434 11.360 1.00 84.81 298 ALA A O 1
ATOM 2348 N N . LYS A 1 299 ? -0.758 7.279 9.244 1.00 87.12 299 LYS A N 1
ATOM 2349 C CA . LYS A 1 299 ? -0.405 8.700 9.100 1.00 87.12 299 LYS A CA 1
ATOM 2350 C C . LYS A 1 299 ? -1.265 9.324 8.016 1.00 87.12 299 LYS A C 1
ATOM 2352 O O . LYS A 1 299 ? -1.301 8.811 6.897 1.00 87.12 299 LYS A O 1
ATOM 2357 N N . HIS A 1 300 ? -1.895 10.441 8.340 1.00 83.00 300 HIS A N 1
ATOM 2358 C CA . HIS A 1 300 ? -2.821 11.150 7.471 1.00 83.00 300 HIS A CA 1
ATOM 2359 C C . HIS A 1 300 ? -2.383 12.613 7.364 1.00 83.00 300 HIS A C 1
ATOM 2361 O O . HIS A 1 300 ? -2.015 13.226 8.361 1.00 83.00 300 HIS A O 1
ATOM 2367 N N . GLY A 1 301 ? -2.378 13.168 6.149 1.00 83.25 301 GLY A N 1
ATOM 2368 C CA . GLY A 1 301 ? -2.197 14.614 5.964 1.00 83.25 301 GLY A CA 1
ATOM 2369 C C . GLY A 1 301 ? -3.418 15.393 6.460 1.00 83.25 301 GLY A C 1
ATOM 2370 O O . GLY A 1 301 ? -4.443 14.777 6.746 1.00 83.25 301 GLY A O 1
ATOM 2371 N N . ALA A 1 302 ? -3.318 16.721 6.531 1.00 90.56 302 ALA A N 1
ATOM 2372 C CA . ALA A 1 302 ? -4.446 17.596 6.865 1.00 90.56 302 ALA A CA 1
ATOM 2373 C C . ALA A 1 302 ? -5.586 17.489 5.831 1.00 90.56 302 ALA A C 1
ATOM 2375 O O . ALA A 1 302 ? -5.338 17.212 4.654 1.00 90.56 302 ALA A O 1
ATOM 2376 N N . GLY A 1 303 ? -6.828 17.689 6.276 1.00 89.75 303 GLY A N 1
ATOM 2377 C CA . GLY A 1 303 ? -8.037 17.657 5.449 1.00 89.75 303 GLY A CA 1
ATOM 2378 C C . GLY A 1 303 ? -8.485 16.260 5.003 1.00 89.75 303 GLY A C 1
ATOM 2379 O O . GLY A 1 303 ? -9.355 16.141 4.146 1.00 89.75 303 GLY A O 1
ATOM 2380 N N . ARG A 1 304 ? -7.897 15.184 5.535 1.00 92.00 304 ARG A N 1
ATOM 2381 C CA . ARG A 1 304 ? -8.230 13.805 5.157 1.00 92.00 304 ARG A CA 1
ATOM 2382 C C . ARG A 1 304 ? -9.292 13.234 6.086 1.00 92.00 304 ARG A C 1
ATOM 2384 O O . ARG A 1 304 ? -9.145 13.280 7.301 1.00 92.00 304 ARG A O 1
ATOM 2391 N N . TYR A 1 305 ? -10.311 12.620 5.501 1.00 91.69 305 TYR A N 1
ATOM 2392 C CA . TYR A 1 305 ? -11.268 11.796 6.232 1.00 91.69 305 TYR A CA 1
ATOM 2393 C C . TYR A 1 305 ? -10.573 10.533 6.759 1.00 91.69 305 TYR A C 1
ATOM 2395 O O . TYR A 1 305 ? -9.875 9.843 6.006 1.00 91.69 305 TYR A O 1
ATOM 2403 N N . LEU A 1 306 ? -10.711 10.272 8.059 1.00 91.25 306 LEU A N 1
ATOM 2404 C CA . LEU A 1 306 ? -10.310 9.015 8.692 1.00 91.25 306 LEU A CA 1
ATOM 2405 C C . LEU A 1 306 ? -11.393 7.952 8.497 1.00 91.25 306 LEU A C 1
ATOM 2407 O O . LEU A 1 306 ? -11.064 6.805 8.204 1.00 91.25 306 LEU A O 1
ATOM 2411 N N . PHE A 1 307 ? -12.650 8.368 8.639 1.00 92.81 307 PHE A N 1
ATOM 2412 C CA . PHE A 1 307 ? -13.867 7.649 8.273 1.00 92.81 307 PHE A CA 1
ATOM 2413 C C . PHE A 1 307 ? -15.026 8.651 8.191 1.00 92.81 307 PHE A C 1
ATOM 2415 O O . PHE A 1 307 ? -14.916 9.772 8.707 1.00 92.81 307 PHE A O 1
ATOM 2422 N N . ARG A 1 308 ? -16.120 8.247 7.549 1.00 92.19 308 ARG A N 1
ATOM 2423 C CA . ARG A 1 308 ? -17.357 9.029 7.432 1.00 92.19 308 ARG A CA 1
ATOM 2424 C C . ARG A 1 308 ? -18.477 8.440 8.284 1.00 92.19 308 ARG A C 1
ATOM 2426 O O . ARG A 1 308 ? -18.475 7.248 8.582 1.00 92.19 308 ARG A O 1
ATOM 2433 N N . GLN A 1 309 ? -19.429 9.285 8.662 1.00 91.06 309 GLN A N 1
ATOM 2434 C CA . GLN A 1 309 ? -20.691 8.865 9.263 1.00 91.06 309 GLN A CA 1
ATOM 2435 C C . GLN A 1 309 ? -21.398 7.853 8.349 1.00 91.06 309 GLN A C 1
ATOM 2437 O O . GLN A 1 309 ? -21.360 7.976 7.126 1.00 91.06 309 GLN A O 1
ATOM 2442 N N . GLY A 1 310 ? -21.995 6.825 8.946 1.00 89.06 310 GLY A N 1
ATOM 2443 C CA . GLY A 1 310 ? -22.652 5.728 8.240 1.00 89.06 310 GLY A CA 1
ATOM 2444 C C . GLY A 1 310 ? -21.706 4.657 7.688 1.00 89.06 310 GLY A C 1
ATOM 2445 O O . GLY A 1 310 ? -22.191 3.610 7.267 1.00 89.06 310 GLY A O 1
ATOM 2446 N N . GLU A 1 311 ? -20.380 4.846 7.712 1.00 87.12 311 GLU A N 1
ATOM 2447 C CA . GLU A 1 311 ? -19.448 3.781 7.320 1.00 87.12 311 GLU A CA 1
ATOM 2448 C C . GLU A 1 311 ? -19.400 2.668 8.383 1.00 87.12 311 GLU A C 1
ATOM 2450 O O . GLU A 1 311 ? -19.483 2.951 9.584 1.00 87.12 311 GLU A O 1
ATOM 2455 N N . PRO A 1 312 ? -19.201 1.397 7.991 1.00 85.12 312 PRO A N 1
ATOM 2456 C CA . PRO A 1 312 ? -18.914 0.339 8.949 1.00 85.12 312 PRO A CA 1
ATOM 2457 C C . PRO A 1 312 ? -17.570 0.608 9.641 1.00 85.12 312 PRO A C 1
ATOM 2459 O O . PRO A 1 312 ? -16.573 0.976 9.013 1.00 85.12 312 PRO A O 1
ATOM 2462 N N . GLY A 1 313 ? -17.523 0.423 10.959 1.00 77.25 313 GLY A N 1
ATOM 2463 C CA . GLY A 1 313 ? -16.345 0.727 11.763 1.00 77.25 313 GLY A CA 1
ATOM 2464 C C . GLY A 1 313 ? -16.097 -0.316 12.837 1.00 77.25 313 GLY A C 1
ATOM 2465 O O . GLY A 1 313 ? -16.883 -0.447 13.759 1.00 77.25 313 GLY A O 1
ATOM 2466 N N . HIS A 1 314 ? -14.968 -1.020 12.768 1.00 81.31 314 HIS A N 1
ATOM 2467 C CA . HIS A 1 314 ? -14.641 -2.072 13.743 1.00 81.31 314 HIS A CA 1
ATOM 2468 C C . HIS A 1 314 ? -13.357 -1.801 14.526 1.00 81.31 314 HIS A C 1
ATOM 2470 O O . HIS A 1 314 ? -12.849 -2.695 15.190 1.00 81.31 314 HIS A O 1
ATOM 2476 N N . ASP A 1 315 ? -12.824 -0.582 14.460 1.00 91.81 315 ASP A N 1
ATOM 2477 C CA . ASP A 1 315 ? -11.585 -0.225 15.149 1.00 91.81 315 ASP A CA 1
ATOM 2478 C C . ASP A 1 315 ? -11.799 0.977 16.062 1.00 91.81 315 ASP A C 1
ATOM 2480 O O . ASP A 1 315 ? -12.445 1.960 15.667 1.00 91.81 315 ASP A O 1
ATOM 2484 N N . LEU A 1 316 ? -11.172 0.905 17.235 1.00 95.00 316 LEU A N 1
ATOM 2485 C CA . LEU A 1 316 ? -10.953 2.037 18.119 1.00 95.00 316 LEU A CA 1
ATOM 2486 C C . LEU A 1 316 ? -9.739 2.820 17.613 1.00 95.00 316 LEU A C 1
ATOM 2488 O O . LEU A 1 316 ? -8.721 2.233 17.234 1.00 95.00 316 LEU A O 1
ATOM 2492 N N . CYS A 1 317 ? -9.830 4.142 17.616 1.00 95.38 317 CYS A N 1
ATOM 2493 C CA . CYS A 1 317 ? -8.753 5.018 17.188 1.00 95.38 317 CYS A CA 1
ATOM 2494 C C . CYS A 1 317 ? -8.245 5.860 18.359 1.00 95.38 317 CYS A C 1
ATOM 2496 O O . CYS A 1 317 ? -9.029 6.449 19.094 1.00 95.38 317 CYS A O 1
ATOM 2498 N N . LEU A 1 318 ? -6.924 5.969 18.479 1.00 96.25 318 LEU A N 1
ATOM 2499 C CA . LEU A 1 318 ? -6.236 6.880 19.389 1.00 96.25 318 LEU A CA 1
ATOM 2500 C C . LEU A 1 318 ? -5.434 7.893 18.565 1.00 96.25 318 LEU A C 1
ATOM 2502 O O . LEU A 1 318 ? -4.568 7.517 17.766 1.00 96.25 318 LEU A O 1
ATOM 2506 N N . LEU A 1 319 ? -5.700 9.184 18.748 1.00 95.88 319 LEU A N 1
ATOM 2507 C CA . LEU A 1 319 ? -4.958 10.254 18.086 1.00 95.88 319 LEU A CA 1
ATOM 2508 C C . LEU A 1 319 ? -3.627 10.491 18.811 1.00 95.88 319 LEU A C 1
ATOM 2510 O O . LEU A 1 319 ? -3.571 11.208 19.798 1.00 95.88 319 LEU A O 1
ATOM 2514 N N . VAL A 1 320 ? -2.529 9.911 18.322 1.00 95.19 320 VAL A N 1
ATOM 2515 C CA . VAL A 1 320 ? -1.216 10.009 18.998 1.00 95.19 320 VAL A CA 1
ATOM 2516 C C . VAL A 1 320 ? -0.455 11.295 18.665 1.00 95.19 320 VAL A C 1
ATOM 2518 O O . VAL A 1 320 ? 0.516 11.638 19.331 1.00 95.19 320 VAL A O 1
ATOM 2521 N N . ARG A 1 321 ? -0.843 11.989 17.591 1.00 94.31 321 ARG A N 1
ATOM 2522 C CA . ARG A 1 321 ? -0.299 13.300 17.215 1.00 94.31 321 ARG A CA 1
ATOM 2523 C C . ARG A 1 321 ? -1.247 14.011 16.262 1.00 94.31 321 ARG A C 1
ATOM 2525 O O . ARG A 1 321 ? -1.709 13.391 15.305 1.00 94.31 321 ARG A O 1
ATOM 2532 N N . GLY A 1 322 ? -1.394 15.320 16.435 1.00 94.75 322 GLY A N 1
ATOM 2533 C CA . GLY A 1 322 ? -2.133 16.206 15.533 1.00 94.75 322 GLY A CA 1
ATOM 2534 C C . GLY A 1 322 ? -3.482 16.617 16.113 1.00 94.75 322 GLY A C 1
ATOM 2535 O O . GLY A 1 322 ? -3.697 16.500 17.316 1.00 94.75 322 GLY A O 1
ATOM 2536 N N . ALA A 1 323 ? -4.365 17.101 15.244 1.00 96.44 323 ALA A N 1
ATOM 2537 C CA . ALA A 1 323 ? -5.723 17.507 15.591 1.00 96.44 323 ALA A CA 1
ATOM 2538 C C . ALA A 1 323 ? -6.701 17.072 14.493 1.00 96.44 323 ALA A C 1
ATOM 2540 O O . ALA A 1 323 ? -6.340 17.072 13.311 1.00 96.44 323 ALA A O 1
ATOM 2541 N N . ALA A 1 324 ? -7.925 16.712 14.866 1.00 97.81 324 ALA A N 1
ATOM 2542 C CA . ALA A 1 324 ? -8.999 16.327 13.955 1.00 97.81 324 ALA A CA 1
ATOM 2543 C C . ALA A 1 324 ? -10.338 16.933 14.393 1.00 97.81 324 ALA A C 1
ATOM 2545 O O . ALA A 1 324 ? -10.516 17.280 15.551 1.00 97.81 324 ALA A O 1
ATOM 2546 N N . TYR A 1 325 ? -11.275 17.046 13.462 1.00 96.94 325 TYR A N 1
ATOM 2547 C CA . TYR A 1 325 ? -12.654 17.441 13.716 1.00 96.94 325 TYR A CA 1
ATOM 2548 C C . TYR A 1 325 ? -13.544 16.205 13.684 1.00 96.94 325 TYR A C 1
ATOM 2550 O O . TYR A 1 325 ? -13.442 15.413 12.741 1.00 96.94 325 TYR A O 1
ATOM 2558 N N . ALA A 1 326 ? -14.415 16.063 14.679 1.00 94.00 326 ALA A N 1
ATOM 2559 C CA . ALA A 1 326 ? -15.602 15.232 14.552 1.00 94.00 326 ALA A CA 1
ATOM 2560 C C . ALA A 1 326 ? -16.718 16.093 13.951 1.00 94.00 326 ALA A C 1
ATOM 2562 O O . ALA A 1 326 ? -16.919 17.238 14.361 1.00 94.00 326 ALA A O 1
ATOM 2563 N N . LEU A 1 327 ? -17.401 15.555 12.950 1.00 93.19 327 LEU A N 1
ATOM 2564 C CA . LEU A 1 327 ? -18.396 16.239 12.140 1.00 93.19 327 LEU A CA 1
ATOM 2565 C C . LEU A 1 327 ? -19.688 15.416 12.155 1.00 93.19 327 LEU A C 1
ATOM 2567 O O . LEU A 1 327 ? -19.636 14.216 11.877 1.00 93.19 327 LEU A O 1
ATOM 2571 N N . ALA A 1 328 ? -20.820 16.048 12.451 1.00 88.19 328 ALA A N 1
ATOM 2572 C CA . ALA A 1 328 ? -22.132 15.471 12.165 1.00 88.19 328 ALA A CA 1
ATOM 2573 C C . ALA A 1 328 ? -22.563 15.881 10.758 1.00 88.19 328 ALA A C 1
ATOM 2575 O O . ALA A 1 328 ? -22.258 16.990 10.317 1.00 88.19 328 ALA A O 1
ATOM 2576 N N . THR A 1 329 ? -23.238 14.971 10.069 1.00 86.12 329 THR A N 1
ATOM 2577 C CA . THR A 1 329 ? -23.863 15.226 8.771 1.00 86.12 329 THR A CA 1
ATOM 2578 C C . THR A 1 329 ? -25.362 15.358 8.997 1.00 86.12 329 THR A C 1
ATOM 2580 O O . THR A 1 329 ? -25.990 14.395 9.443 1.00 86.12 329 THR A O 1
ATOM 2583 N N . ASP A 1 330 ? -25.902 16.544 8.729 1.00 81.69 330 ASP A N 1
ATOM 2584 C CA . ASP A 1 330 ? -27.333 16.835 8.828 1.00 81.69 330 ASP A CA 1
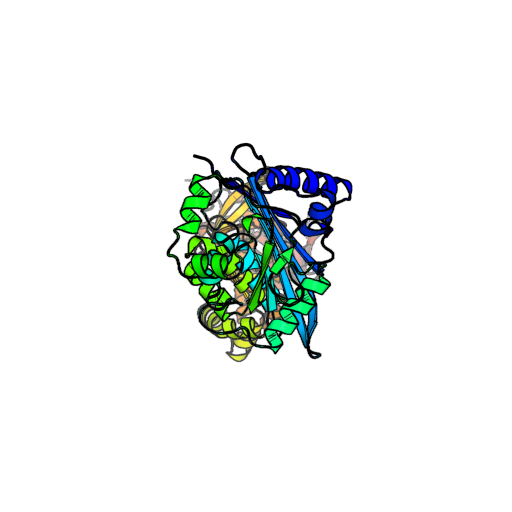ATOM 2585 C C . ASP A 1 330 ? -28.107 16.170 7.664 1.00 81.69 330 ASP A C 1
ATOM 2587 O O . ASP A 1 330 ? -27.517 15.659 6.705 1.00 81.69 330 ASP A O 1
ATOM 2591 N N . ALA A 1 331 ? -29.443 16.140 7.742 1.00 79.75 331 ALA A N 1
ATOM 2592 C CA . ALA A 1 331 ? -30.300 15.463 6.755 1.00 79.75 331 ALA A CA 1
ATOM 2593 C C . ALA A 1 331 ? -30.196 16.048 5.330 1.00 79.75 331 ALA A C 1
ATOM 2595 O O . ALA A 1 331 ? -30.467 15.356 4.351 1.00 79.75 331 ALA A O 1
ATOM 2596 N N . ASP A 1 332 ? -29.782 17.309 5.217 1.00 82.19 332 ASP A N 1
ATOM 2597 C CA . ASP A 1 332 ? -29.511 18.021 3.964 1.00 82.19 332 ASP A CA 1
ATOM 2598 C C . ASP A 1 332 ? -28.103 17.732 3.394 1.00 82.19 332 ASP A C 1
ATOM 2600 O O . ASP A 1 332 ? -27.759 18.207 2.311 1.00 82.19 332 ASP A O 1
ATOM 2604 N N . GLY A 1 333 ? -27.286 16.945 4.104 1.00 80.94 333 GLY A N 1
ATOM 2605 C CA . GLY A 1 333 ? -25.911 16.609 3.736 1.00 80.94 333 GLY A CA 1
ATOM 2606 C C . GLY A 1 333 ? -24.854 17.597 4.240 1.00 80.94 333 GLY A C 1
ATOM 2607 O O . GLY A 1 333 ? -23.671 17.421 3.928 1.00 80.94 333 GLY A O 1
ATOM 2608 N N . THR A 1 334 ? -25.232 18.616 5.016 1.00 85.88 334 THR A N 1
ATOM 2609 C CA . THR A 1 334 ? -24.292 19.612 5.543 1.00 85.88 334 THR A CA 1
ATOM 2610 C C . THR A 1 334 ? -23.433 19.020 6.670 1.00 85.88 334 THR A C 1
ATOM 2612 O O . THR A 1 334 ? -23.947 18.474 7.643 1.00 85.88 334 THR A O 1
ATOM 2615 N N . GLU A 1 335 ? -22.099 19.133 6.568 1.00 87.81 335 GLU A N 1
ATOM 2616 C CA . GLU A 1 335 ? -21.165 18.715 7.629 1.00 87.81 335 GLU A CA 1
ATOM 2617 C C . GLU A 1 335 ? -20.936 19.865 8.636 1.00 87.81 335 GLU A C 1
ATOM 2619 O O . GLU A 1 335 ? -20.349 20.894 8.287 1.00 87.81 335 GLU A O 1
ATOM 2624 N N . ARG A 1 336 ? -21.309 19.682 9.912 1.00 88.31 336 ARG A N 1
ATOM 2625 C CA . ARG A 1 336 ? -21.025 20.633 11.011 1.00 88.31 336 ARG A CA 1
ATOM 2626 C C . ARG A 1 336 ? -20.022 20.061 12.002 1.00 88.31 336 ARG A C 1
ATOM 2628 O O . ARG A 1 336 ? -20.099 18.893 12.366 1.00 88.31 336 ARG A O 1
ATOM 2635 N N . ILE A 1 337 ? -19.083 20.890 12.468 1.00 89.94 337 ILE A N 1
ATOM 2636 C CA . ILE A 1 337 ? -18.118 20.502 13.511 1.00 89.94 337 ILE A CA 1
ATOM 2637 C C . ILE A 1 337 ? -18.855 20.362 14.838 1.00 89.94 337 ILE A C 1
ATOM 2639 O O . ILE A 1 337 ? -19.485 21.310 15.297 1.00 89.94 337 ILE A O 1
ATOM 2643 N N . ILE A 1 338 ? -18.733 19.185 15.447 1.00 88.19 338 ILE A N 1
ATOM 2644 C CA . ILE A 1 338 ? -19.374 18.847 16.723 1.00 88.19 338 ILE A CA 1
ATOM 2645 C C . ILE A 1 338 ? -18.365 18.635 17.848 1.00 88.19 338 ILE A C 1
ATOM 2647 O O . ILE A 1 338 ? -18.728 18.745 19.013 1.00 88.19 338 ILE A O 1
ATOM 2651 N N . ASP A 1 339 ? -17.106 18.342 17.508 1.00 88.88 339 ASP A N 1
ATOM 2652 C CA . ASP A 1 339 ? -16.019 18.212 18.478 1.00 88.88 339 ASP A CA 1
ATOM 2653 C C . ASP A 1 339 ? -14.649 18.448 17.819 1.00 88.88 339 ASP A C 1
ATOM 2655 O O . ASP A 1 339 ? -14.473 18.264 16.606 1.00 88.88 339 ASP A O 1
ATOM 2659 N N . GLN A 1 340 ? -13.659 18.822 18.632 1.00 92.69 340 GLN A N 1
ATOM 2660 C CA . GLN A 1 340 ? -12.254 18.918 18.240 1.00 92.69 340 GLN A CA 1
ATOM 2661 C C . GLN A 1 340 ? -11.428 17.882 19.003 1.00 92.69 340 GLN A C 1
ATOM 2663 O O . GLN A 1 340 ? -11.262 17.940 20.217 1.00 92.69 340 GLN A O 1
ATOM 2668 N N . LEU A 1 341 ? -10.852 16.940 18.265 1.00 94.12 341 LEU A N 1
ATOM 2669 C CA . LEU A 1 341 ? -10.027 15.868 18.799 1.00 94.12 341 LEU A CA 1
ATOM 2670 C C . LEU A 1 341 ? -8.559 16.301 18.810 1.00 94.12 341 LEU A C 1
ATOM 2672 O O . LEU A 1 341 ? -7.983 16.601 17.760 1.00 94.12 341 LEU A O 1
ATOM 2676 N N . SER A 1 342 ? -7.941 16.287 19.988 1.00 93.44 342 SER A N 1
ATOM 2677 C CA . SER A 1 342 ? -6.526 16.602 20.201 1.00 93.44 342 SER A CA 1
ATOM 2678 C C . SER A 1 342 ? -5.695 15.343 20.487 1.00 93.44 342 SER A C 1
ATOM 2680 O O . SER A 1 342 ? -6.202 14.221 20.530 1.00 93.44 342 SER A O 1
ATOM 2682 N N . THR A 1 343 ? -4.379 15.507 20.630 1.00 92.56 343 THR A N 1
ATOM 2683 C CA . THR A 1 343 ? -3.486 14.385 20.964 1.00 92.56 343 THR A CA 1
ATOM 2684 C C . THR A 1 343 ? -3.926 13.717 22.273 1.00 92.56 343 THR A C 1
ATOM 2686 O O . THR A 1 343 ? -4.171 14.401 23.258 1.00 92.56 343 THR A O 1
ATOM 2689 N N . GLY A 1 344 ? -4.021 12.388 22.274 1.00 90.31 344 GLY A N 1
ATOM 2690 C CA . GLY A 1 344 ? -4.566 11.583 23.369 1.00 90.31 344 GLY A CA 1
ATOM 2691 C C . GLY A 1 344 ? -6.049 11.238 23.204 1.00 90.31 344 GLY A C 1
ATOM 2692 O O . GLY A 1 344 ? -6.521 10.310 23.853 1.00 90.31 344 GLY A O 1
ATOM 2693 N N . ALA A 1 345 ? -6.777 11.914 22.306 1.00 92.00 345 ALA A N 1
ATOM 2694 C CA . ALA A 1 345 ? -8.196 11.654 22.102 1.00 92.00 345 ALA A CA 1
ATOM 2695 C C . ALA A 1 345 ? -8.451 10.241 21.561 1.00 92.00 345 ALA A C 1
ATOM 2697 O O . ALA A 1 345 ? -7.842 9.802 20.576 1.00 92.00 345 ALA A O 1
ATOM 2698 N N . VAL A 1 346 ? -9.411 9.564 22.186 1.00 93.44 346 VAL A N 1
ATOM 2699 C CA . VAL A 1 346 ? -9.930 8.261 21.775 1.00 93.44 346 VAL A CA 1
ATOM 2700 C C . VAL A 1 346 ? -11.259 8.464 21.055 1.00 93.44 346 VAL A C 1
ATOM 2702 O O . VAL A 1 346 ? -12.098 9.256 21.487 1.00 93.44 346 VAL A O 1
ATOM 2705 N N . PHE A 1 347 ? -11.436 7.801 19.917 1.00 93.75 347 PHE A N 1
ATOM 2706 C CA . PHE A 1 347 ? -12.636 7.928 19.100 1.00 93.75 347 PHE A CA 1
ATOM 2707 C C . PHE A 1 347 ? -12.967 6.650 18.337 1.00 93.75 347 PHE A C 1
ATOM 2709 O O . PHE A 1 347 ? -12.100 5.825 18.041 1.00 93.75 347 PHE A O 1
ATOM 2716 N N . GLY A 1 348 ? -14.244 6.504 17.987 1.00 90.69 348 GLY A N 1
ATOM 2717 C CA . GLY A 1 348 ? -14.757 5.314 17.320 1.00 90.69 348 GLY A CA 1
ATOM 2718 C C . GLY A 1 348 ? -15.169 4.188 18.271 1.00 90.69 348 GLY A C 1
ATOM 2719 O O . GLY A 1 348 ? -15.476 3.097 17.800 1.00 90.69 348 GLY A O 1
ATOM 2720 N N . GLU A 1 349 ? -15.198 4.459 19.574 1.00 91.44 349 GLU A N 1
ATOM 2721 C CA . GLU A 1 349 ? -15.671 3.589 20.651 1.00 91.44 349 GLU A CA 1
ATOM 2722 C C . GLU A 1 349 ? -17.118 3.142 20.464 1.00 91.44 349 GLU A C 1
ATOM 2724 O O . GLU A 1 349 ? -17.427 1.997 20.766 1.00 91.44 349 GLU A O 1
ATOM 2729 N N . MET A 1 350 ? -17.975 3.997 19.896 1.00 87.62 350 MET A N 1
ATOM 2730 C CA . MET A 1 350 ? -19.398 3.701 19.700 1.00 87.62 350 MET A CA 1
ATOM 2731 C C . MET A 1 350 ? -19.582 2.470 18.823 1.00 87.62 350 MET A C 1
ATOM 2733 O O . MET A 1 350 ? -20.083 1.454 19.285 1.00 87.62 350 MET A O 1
ATOM 2737 N N . ALA A 1 351 ? -19.017 2.501 17.617 1.00 87.38 351 ALA A N 1
ATOM 2738 C CA . ALA A 1 351 ? -19.057 1.373 16.693 1.00 87.38 351 ALA A CA 1
ATOM 2739 C C . ALA A 1 351 ? -18.376 0.105 17.257 1.00 87.38 351 ALA A C 1
ATOM 2741 O O . ALA A 1 351 ? -18.742 -1.020 16.924 1.00 87.38 351 ALA A O 1
ATOM 2742 N N . VAL A 1 352 ? -17.384 0.260 18.140 1.00 88.94 352 VAL A N 1
ATOM 2743 C CA . VAL A 1 352 ? -16.693 -0.873 18.772 1.00 88.94 352 VAL A CA 1
ATOM 2744 C C . VAL A 1 352 ? -17.548 -1.531 19.859 1.00 88.94 352 VAL A C 1
ATOM 2746 O O . VAL A 1 352 ? -17.581 -2.762 19.925 1.00 88.94 352 VAL A O 1
ATOM 2749 N N . LEU A 1 353 ? -18.236 -0.743 20.686 1.00 86.44 353 LEU A N 1
ATOM 2750 C CA . LEU A 1 353 ? -19.068 -1.234 21.784 1.00 86.44 353 LEU A CA 1
ATOM 2751 C C . LEU A 1 353 ? -20.428 -1.741 21.293 1.00 86.44 353 LEU A C 1
ATOM 2753 O O . LEU A 1 353 ? -20.818 -2.849 21.650 1.00 86.44 353 LEU A O 1
ATOM 2757 N N . THR A 1 354 ? -21.117 -0.978 20.440 1.00 82.12 354 THR A N 1
ATOM 2758 C CA . THR A 1 354 ? -22.478 -1.307 19.980 1.00 82.12 354 THR A CA 1
ATOM 2759 C C . THR A 1 354 ? -22.493 -2.177 18.725 1.00 82.12 354 THR A C 1
ATOM 2761 O O . THR A 1 354 ? -23.470 -2.873 18.472 1.00 82.12 354 THR A O 1
ATOM 2764 N N . GLY A 1 355 ? -21.414 -2.171 17.935 1.00 82.31 355 GLY A N 1
ATOM 2765 C CA . GLY A 1 355 ? -21.384 -2.813 16.617 1.00 82.31 355 GLY A CA 1
ATOM 2766 C C . GLY A 1 355 ? -22.095 -2.013 15.518 1.00 82.31 355 GLY A C 1
ATOM 2767 O O . GLY A 1 355 ? -22.135 -2.469 14.377 1.00 82.31 355 GLY A O 1
ATOM 2768 N N . GLU A 1 356 ? -22.628 -0.832 15.842 1.00 84.62 356 GLU A N 1
ATOM 2769 C CA . GLU A 1 356 ? -23.282 0.072 14.893 1.00 84.62 356 GLU A CA 1
ATOM 2770 C C . GLU A 1 356 ? -22.277 0.692 13.903 1.00 84.62 356 GLU A C 1
ATOM 2772 O O . GLU A 1 356 ? -21.053 0.591 14.041 1.00 84.62 356 GLU A O 1
ATOM 2777 N N . HIS A 1 357 ? -22.799 1.376 12.885 1.00 88.75 357 HIS A N 1
ATOM 2778 C CA . HIS A 1 357 ? -21.985 2.168 11.965 1.00 88.75 357 HIS A CA 1
ATOM 2779 C C . HIS A 1 357 ? -21.389 3.400 12.671 1.00 88.75 357 HIS A C 1
ATOM 2781 O O . HIS A 1 357 ? -21.765 3.766 13.785 1.00 88.75 357 HIS A O 1
ATOM 2787 N N . ARG A 1 358 ? -20.428 4.069 12.025 1.00 90.94 358 ARG A N 1
ATOM 2788 C CA . ARG A 1 358 ? -19.856 5.322 12.536 1.00 90.94 358 ARG A CA 1
ATOM 2789 C C . ARG A 1 358 ? -20.956 6.380 12.680 1.00 90.94 358 ARG A C 1
ATOM 2791 O O . ARG A 1 358 ? -21.609 6.724 11.702 1.00 90.94 358 ARG A O 1
ATOM 2798 N N . THR A 1 359 ? -21.111 6.938 13.874 1.00 88.19 359 THR A N 1
ATOM 2799 C CA . THR A 1 359 ? -22.115 7.972 14.187 1.00 88.19 359 THR A CA 1
ATOM 2800 C C . THR A 1 359 ? -21.706 9.380 13.761 1.00 88.19 359 THR A C 1
ATOM 2802 O O . THR A 1 359 ? -22.547 10.252 13.592 1.00 88.19 359 THR A O 1
ATOM 2805 N N . ALA A 1 360 ? -20.413 9.605 13.529 1.00 90.62 360 ALA A N 1
ATOM 2806 C CA . ALA A 1 360 ? -19.880 10.881 13.074 1.00 90.62 360 ALA A CA 1
ATOM 2807 C C . ALA A 1 360 ? -18.748 10.677 12.063 1.00 90.62 360 ALA A C 1
ATOM 2809 O O . ALA A 1 360 ? -18.056 9.654 12.052 1.00 90.62 360 ALA A O 1
ATOM 2810 N N . THR A 1 361 ? -18.528 11.689 11.235 1.00 93.75 361 THR A N 1
ATOM 2811 C CA . THR A 1 361 ? -17.376 11.786 10.342 1.00 93.75 361 THR A CA 1
ATOM 2812 C C . THR A 1 361 ? -16.175 12.316 11.123 1.00 93.75 361 THR A C 1
ATOM 2814 O O . THR A 1 361 ? -16.303 13.264 11.888 1.00 93.75 361 THR A O 1
ATOM 2817 N N . VAL A 1 362 ? -14.977 11.762 10.916 1.00 96.06 362 VAL A N 1
ATOM 2818 C CA . VAL A 1 362 ? -13.742 12.319 11.499 1.00 96.06 362 VAL A CA 1
ATOM 2819 C C . VAL A 1 362 ? -12.799 12.765 10.393 1.00 96.06 362 VAL A C 1
ATOM 2821 O O . VAL A 1 362 ? -12.346 11.954 9.582 1.00 96.06 362 VAL A O 1
ATOM 2824 N N . ARG A 1 363 ? -12.457 14.057 10.374 1.00 96.25 363 ARG A N 1
ATOM 2825 C CA . ARG A 1 363 ? -11.575 14.676 9.372 1.00 96.25 363 ARG A CA 1
ATOM 2826 C C . ARG A 1 363 ? -10.370 15.324 10.036 1.00 96.25 363 ARG A C 1
ATOM 2828 O O . ARG A 1 363 ? -10.506 16.083 10.985 1.00 96.25 363 ARG A O 1
ATOM 2835 N N . THR A 1 364 ? -9.170 15.062 9.533 1.00 96.06 364 THR A N 1
ATOM 2836 C CA . THR A 1 364 ? -7.945 15.639 10.097 1.00 96.06 364 THR A CA 1
ATOM 2837 C C . THR A 1 364 ? -7.896 17.158 9.898 1.00 96.06 364 THR A C 1
ATOM 2839 O O . THR A 1 364 ? -8.080 17.659 8.788 1.00 96.06 364 THR A O 1
ATOM 2842 N N . ALA A 1 365 ? -7.615 17.897 10.969 1.00 94.75 365 ALA A N 1
ATOM 2843 C CA . ALA A 1 365 ? -7.386 19.340 10.947 1.00 94.75 365 ALA A CA 1
ATOM 2844 C C . ALA A 1 365 ? -5.916 19.654 10.620 1.00 94.75 365 ALA A C 1
ATOM 2846 O O . ALA A 1 365 ? -5.613 20.607 9.909 1.00 94.75 365 ALA A O 1
ATOM 2847 N N . SER A 1 366 ? -4.992 18.802 11.078 1.00 94.12 366 SER A N 1
ATOM 2848 C CA . SER A 1 366 ? -3.557 18.885 10.787 1.00 94.12 366 SER A CA 1
ATOM 2849 C C . SER A 1 366 ? -2.997 17.535 10.318 1.00 94.12 366 SER A C 1
ATOM 2851 O O . SER A 1 366 ? -3.738 16.593 10.045 1.00 94.12 366 SER A O 1
ATOM 2853 N N . THR A 1 367 ? -1.675 17.419 10.154 1.00 87.75 367 THR A N 1
ATOM 2854 C CA . THR A 1 367 ? -1.070 16.104 9.888 1.00 87.75 367 THR A CA 1
ATOM 2855 C C . THR A 1 367 ? -1.198 15.230 11.133 1.00 87.75 367 THR A C 1
ATOM 2857 O O . THR A 1 367 ? -0.560 15.500 12.151 1.00 87.75 367 THR A O 1
ATOM 2860 N N . CYS A 1 368 ? -1.981 14.159 11.030 1.00 92.56 368 CYS A N 1
ATOM 2861 C CA . CYS A 1 368 ? -2.291 13.269 12.138 1.00 92.56 368 CYS A CA 1
ATOM 2862 C C . CYS A 1 368 ? -1.510 11.959 12.065 1.00 92.56 368 CYS A C 1
ATOM 2864 O O . CYS A 1 368 ? -1.299 11.379 10.995 1.00 92.56 368 CYS A O 1
ATOM 2866 N N . THR A 1 369 ? -1.127 11.453 13.233 1.00 93.06 369 THR A N 1
ATOM 2867 C CA . THR A 1 369 ? -0.766 10.047 13.421 1.00 93.06 369 THR A CA 1
ATOM 2868 C C . THR A 1 369 ? -1.822 9.424 14.322 1.00 93.06 369 THR A C 1
ATOM 2870 O O . THR A 1 369 ? -2.114 9.963 15.384 1.00 93.06 369 THR A O 1
ATOM 2873 N N . VAL A 1 370 ? -2.406 8.314 13.883 1.00 94.88 370 VAL A N 1
ATOM 2874 C CA . VAL A 1 370 ? -3.515 7.630 14.556 1.00 94.88 370 VAL A CA 1
ATOM 2875 C C . VAL A 1 370 ? -3.103 6.189 14.811 1.00 94.88 370 VAL A C 1
ATOM 2877 O O . VAL A 1 370 ? -2.599 5.528 13.904 1.00 94.88 370 VAL A O 1
ATOM 2880 N N . LEU A 1 371 ? -3.295 5.699 16.028 1.00 94.94 371 LEU A N 1
ATOM 2881 C CA . LEU A 1 371 ? -3.199 4.282 16.348 1.00 94.94 371 LEU A CA 1
ATOM 2882 C C . LEU A 1 371 ? -4.589 3.655 16.195 1.00 94.94 371 LEU A C 1
ATOM 2884 O O . LEU A 1 371 ? -5.543 4.145 16.787 1.00 94.94 371 LEU A O 1
ATOM 2888 N N . ARG A 1 372 ? -4.704 2.598 15.389 1.00 93.75 372 ARG A N 1
ATOM 2889 C CA . ARG A 1 372 ? -5.927 1.805 15.214 1.00 93.75 372 ARG A CA 1
ATOM 2890 C C . ARG A 1 372 ? -5.795 0.501 15.983 1.00 93.75 372 ARG A C 1
ATOM 2892 O O . ARG A 1 372 ? -4.844 -0.245 15.741 1.00 93.75 372 ARG A O 1
ATOM 2899 N N . ILE A 1 373 ? -6.754 0.243 16.859 1.00 94.94 373 ILE A N 1
ATOM 2900 C CA . ILE A 1 373 ? -6.847 -0.952 17.692 1.00 94.94 373 ILE A CA 1
ATOM 2901 C C . ILE A 1 373 ? -8.089 -1.727 17.234 1.00 94.94 373 ILE A C 1
ATOM 2903 O O . ILE A 1 373 ? -9.208 -1.237 17.407 1.00 94.94 373 ILE A O 1
ATOM 2907 N N . PRO A 1 374 ? -7.925 -2.911 16.621 1.00 92.00 374 PRO A N 1
ATOM 2908 C CA . PRO A 1 374 ? -9.062 -3.687 16.141 1.00 92.00 374 PRO A CA 1
ATOM 2909 C C . PRO A 1 374 ? -9.978 -4.155 17.273 1.00 92.00 374 PRO A C 1
ATOM 2911 O O . PRO A 1 374 ? -9.492 -4.673 18.279 1.00 92.00 374 PRO A O 1
ATOM 2914 N N . ARG A 1 375 ? -11.302 -4.091 17.071 1.00 91.31 375 ARG A N 1
ATOM 2915 C CA . ARG A 1 375 ? -12.323 -4.564 18.030 1.00 91.31 375 ARG A CA 1
ATOM 2916 C C . ARG A 1 375 ? -12.042 -5.979 18.519 1.00 91.31 375 ARG A C 1
ATOM 2918 O O . ARG A 1 375 ? -12.066 -6.222 19.717 1.00 91.31 375 ARG A O 1
ATOM 2925 N N . ARG A 1 376 ? -11.690 -6.896 17.612 1.00 90.81 376 ARG A N 1
ATOM 2926 C CA . ARG A 1 376 ? -11.356 -8.293 17.952 1.00 90.81 376 ARG A CA 1
ATOM 2927 C C . ARG A 1 376 ? -10.217 -8.438 18.969 1.00 90.81 376 ARG A C 1
ATOM 2929 O O . ARG A 1 376 ? -10.193 -9.411 19.705 1.00 90.81 376 ARG A O 1
ATOM 2936 N N . ALA A 1 377 ? -9.271 -7.499 18.979 1.00 91.94 377 ALA A N 1
ATOM 2937 C CA . ALA A 1 377 ? -8.152 -7.502 19.915 1.00 91.94 377 ALA A CA 1
ATOM 2938 C C . ALA A 1 377 ? -8.502 -6.772 21.217 1.00 91.94 377 ALA A C 1
ATOM 2940 O O . ALA A 1 377 ? -7.955 -7.100 22.262 1.00 91.94 377 ALA A O 1
ATOM 2941 N N . LEU A 1 378 ? -9.415 -5.799 21.152 1.00 94.25 378 LEU A N 1
ATOM 2942 C CA . LEU A 1 378 ? -9.836 -5.008 22.301 1.00 94.25 378 LEU A CA 1
ATOM 2943 C C . LEU A 1 378 ? -10.876 -5.728 23.175 1.00 94.25 378 LEU A C 1
ATOM 2945 O O . LEU A 1 378 ? -10.793 -5.631 24.393 1.00 94.25 378 LEU A O 1
ATOM 2949 N N . LEU A 1 379 ? -11.827 -6.463 22.585 1.00 91.75 379 LEU A N 1
ATOM 2950 C CA . LEU A 1 379 ? -12.921 -7.108 23.329 1.00 91.75 379 LEU A CA 1
ATOM 2951 C C . LEU A 1 379 ? -12.448 -8.049 24.452 1.00 91.75 379 LEU A C 1
ATOM 2953 O O . LEU A 1 379 ? -12.965 -7.911 25.558 1.00 91.75 379 LEU A O 1
ATOM 2957 N N . PRO A 1 380 ? -11.464 -8.950 24.243 1.00 93.06 380 PRO A N 1
ATOM 2958 C CA . PRO A 1 380 ? -10.978 -9.802 25.329 1.00 93.06 380 PRO A CA 1
ATOM 2959 C C . PRO A 1 380 ? -10.346 -8.998 26.470 1.00 93.06 380 PRO A C 1
ATOM 2961 O O . PRO A 1 380 ? -10.444 -9.390 27.626 1.00 93.06 380 PRO A O 1
ATOM 2964 N N . VAL A 1 381 ? -9.722 -7.858 26.153 1.00 94.62 381 VAL A N 1
ATOM 2965 C CA . VAL A 1 381 ? -9.115 -6.974 27.156 1.00 94.62 381 VAL A CA 1
ATOM 2966 C C . VAL A 1 381 ? -10.189 -6.234 27.949 1.00 94.62 381 VAL A C 1
ATOM 2968 O O . VAL A 1 381 ? -10.081 -6.156 29.164 1.00 94.62 381 VAL A O 1
ATOM 2971 N N . LEU A 1 382 ? -11.249 -5.751 27.291 1.00 92.25 382 LEU A N 1
ATOM 2972 C CA . LEU A 1 382 ? -12.391 -5.125 27.970 1.00 92.25 382 LEU A CA 1
ATOM 2973 C C . LEU A 1 382 ? -13.109 -6.102 28.907 1.00 92.25 382 LEU A C 1
ATOM 2975 O O . LEU A 1 382 ? -13.529 -5.709 29.986 1.00 92.25 382 LEU A O 1
ATOM 2979 N N . ALA A 1 383 ? -13.234 -7.370 28.510 1.00 90.31 383 ALA A N 1
ATOM 2980 C CA . ALA A 1 383 ? -13.841 -8.397 29.353 1.00 90.31 383 ALA A CA 1
ATOM 2981 C C . ALA A 1 383 ? -12.990 -8.730 30.592 1.00 90.31 383 ALA A C 1
ATOM 2983 O O . ALA A 1 383 ? -13.538 -9.118 31.618 1.00 90.31 383 ALA A O 1
ATOM 2984 N N . ALA A 1 384 ? -11.665 -8.592 30.494 1.00 92.75 384 ALA A N 1
ATOM 2985 C CA . ALA A 1 384 ? -10.734 -8.898 31.577 1.00 92.75 384 ALA A CA 1
ATOM 2986 C C . ALA A 1 384 ? -10.427 -7.699 32.495 1.00 92.75 384 ALA A C 1
ATOM 2988 O O . ALA A 1 384 ? -10.016 -7.910 33.632 1.00 92.75 384 ALA A O 1
ATOM 2989 N N . ASP A 1 385 ? -10.597 -6.461 32.017 1.00 93.62 385 ASP A N 1
ATOM 2990 C CA . ASP A 1 385 ? -10.234 -5.237 32.739 1.00 93.62 385 ASP A CA 1
ATOM 2991 C C . ASP A 1 385 ? -11.441 -4.301 32.914 1.00 93.62 385 ASP A C 1
ATOM 2993 O O . ASP A 1 385 ? -11.811 -3.528 32.024 1.00 93.62 385 ASP A O 1
ATOM 2997 N N . THR A 1 386 ? -12.053 -4.358 34.100 1.00 89.88 386 THR A N 1
ATOM 2998 C CA . THR A 1 386 ? -13.246 -3.570 34.445 1.00 89.88 386 THR A CA 1
ATOM 2999 C C . THR A 1 386 ? -12.995 -2.064 34.365 1.00 89.88 386 THR A C 1
ATOM 3001 O O . THR A 1 386 ? -13.877 -1.324 33.935 1.00 89.88 386 THR A O 1
ATOM 3004 N N . GLN A 1 387 ? -11.796 -1.598 34.728 1.00 91.56 387 GLN A N 1
ATOM 3005 C CA . GLN A 1 387 ? -11.456 -0.173 34.715 1.00 91.56 387 GLN A CA 1
ATOM 3006 C C . GLN A 1 387 ? -11.436 0.391 33.286 1.00 91.56 387 GLN A C 1
ATOM 3008 O O . GLN A 1 387 ? -12.044 1.428 33.018 1.00 91.56 387 GLN A O 1
ATOM 3013 N N . LEU A 1 388 ? -10.790 -0.304 32.346 1.00 92.81 388 LEU A N 1
ATOM 3014 C CA . LEU A 1 388 ? -10.787 0.046 30.927 1.00 92.81 388 LEU A CA 1
ATOM 3015 C C . LEU A 1 388 ? -12.204 -0.003 30.357 1.00 92.81 388 LEU A C 1
ATOM 3017 O O . LEU A 1 388 ? -12.596 0.888 29.601 1.00 92.81 388 LEU A O 1
ATOM 3021 N N . HIS A 1 389 ? -12.964 -1.040 30.715 1.00 90.38 389 HIS A N 1
ATOM 3022 C CA . HIS A 1 389 ? -14.343 -1.194 30.277 1.00 90.38 389 HIS A CA 1
ATOM 3023 C C . HIS A 1 389 ? -15.193 0.005 30.707 1.00 90.38 389 HIS A C 1
ATOM 3025 O O . HIS A 1 389 ? -15.811 0.648 29.858 1.00 90.38 389 HIS A O 1
ATOM 3031 N N . GLN A 1 390 ? -15.149 0.373 31.989 1.00 86.94 390 GLN A N 1
ATOM 3032 C CA . GLN A 1 390 ? -15.855 1.533 32.533 1.00 86.94 390 GLN A CA 1
ATOM 3033 C C . GLN A 1 390 ? -15.407 2.846 31.881 1.00 86.94 390 GLN A C 1
ATOM 3035 O O . GLN A 1 390 ? -16.252 3.637 31.467 1.00 86.94 390 GLN A O 1
ATOM 3040 N N . ALA A 1 391 ? -14.099 3.064 31.715 1.00 89.44 391 ALA A N 1
ATOM 3041 C CA . ALA A 1 391 ? -13.574 4.277 31.090 1.00 89.44 391 ALA A CA 1
ATOM 3042 C C . ALA A 1 391 ? -14.037 4.428 29.629 1.00 89.44 391 ALA A C 1
ATOM 3044 O O . ALA A 1 391 ? -14.468 5.505 29.209 1.00 89.44 391 ALA A O 1
ATOM 3045 N N . LEU A 1 392 ? -14.005 3.342 28.848 1.00 90.31 392 LEU A N 1
ATOM 3046 C CA . LEU A 1 392 ? -14.471 3.360 27.461 1.00 90.31 392 LEU A CA 1
ATOM 3047 C C . LEU A 1 392 ? -15.990 3.576 27.371 1.00 90.31 392 LEU A C 1
ATOM 3049 O O . LEU A 1 392 ? -16.458 4.302 26.493 1.00 90.31 392 LEU A O 1
ATOM 3053 N N . TRP A 1 393 ? -16.755 3.000 28.300 1.00 86.81 393 TRP A N 1
ATOM 3054 C CA . TRP A 1 393 ? -18.194 3.237 28.404 1.00 86.81 393 TRP A CA 1
ATOM 3055 C C . TRP A 1 393 ? -18.548 4.655 28.817 1.00 86.81 393 TRP A C 1
ATOM 3057 O O . TRP A 1 393 ? -19.514 5.205 28.298 1.00 86.81 393 TRP A O 1
ATOM 3067 N N . HIS A 1 394 ? -17.769 5.271 29.700 1.00 85.38 394 HIS A N 1
ATOM 3068 C CA . HIS A 1 394 ? -17.969 6.665 30.064 1.00 85.38 394 HIS A CA 1
ATOM 3069 C C . HIS A 1 394 ? -17.803 7.581 28.839 1.00 85.38 394 HIS A C 1
ATOM 3071 O O . HIS A 1 394 ? -18.648 8.444 28.583 1.00 85.38 394 HIS A O 1
ATOM 3077 N N . HIS A 1 395 ? -16.781 7.329 28.007 1.00 87.69 395 HIS A N 1
ATOM 3078 C CA . HIS A 1 395 ? -16.620 8.019 26.723 1.00 87.69 395 HIS A CA 1
ATOM 3079 C C . HIS A 1 395 ? -17.823 7.808 25.796 1.00 87.69 395 HIS A C 1
ATOM 3081 O O . HIS A 1 395 ? -18.332 8.778 25.232 1.00 87.69 395 HIS A O 1
ATOM 3087 N N . PHE A 1 396 ? -18.300 6.565 25.675 1.00 88.56 396 PHE A N 1
ATOM 3088 C CA . PHE A 1 396 ? -19.494 6.244 24.894 1.00 88.56 396 PHE A CA 1
ATOM 3089 C C . PHE A 1 396 ? -20.730 7.001 25.381 1.00 88.56 396 PHE A C 1
ATOM 3091 O O . PHE A 1 396 ? -21.382 7.665 24.581 1.00 88.56 396 PHE A O 1
ATOM 3098 N N . ALA A 1 397 ? -21.037 6.924 26.678 1.00 85.56 397 ALA A N 1
ATOM 3099 C CA . ALA A 1 397 ? -22.220 7.536 27.270 1.00 85.56 397 ALA A CA 1
ATOM 3100 C C . ALA A 1 397 ? -22.220 9.050 27.052 1.00 85.56 397 ALA A C 1
ATOM 3102 O O . ALA A 1 397 ? -23.219 9.605 26.603 1.00 85.56 397 ALA A O 1
ATOM 3103 N N . THR A 1 398 ? -21.068 9.692 27.262 1.00 86.75 398 THR A N 1
ATOM 3104 C CA . THR A 1 398 ? -20.899 11.133 27.041 1.00 86.75 398 THR A CA 1
ATOM 3105 C C . THR A 1 398 ? -21.189 11.519 25.598 1.00 86.75 398 THR A C 1
ATOM 3107 O O . THR A 1 398 ? -21.966 12.435 25.341 1.00 86.75 398 THR A O 1
ATOM 3110 N N . ARG A 1 399 ? -20.599 10.803 24.633 1.00 88.25 399 ARG A N 1
ATOM 3111 C CA . ARG A 1 399 ? -20.785 11.126 23.215 1.00 88.25 399 ARG A CA 1
ATOM 3112 C C . ARG A 1 399 ? -22.177 10.786 22.700 1.00 88.25 399 ARG A C 1
ATOM 3114 O O . ARG A 1 399 ? -22.713 11.556 21.913 1.00 88.25 399 ARG A O 1
ATOM 3121 N N . ARG A 1 400 ? -22.761 9.670 23.142 1.00 87.50 400 ARG A N 1
ATOM 3122 C CA . ARG A 1 400 ? -24.126 9.258 22.780 1.00 87.50 400 ARG A CA 1
ATOM 3123 C C . ARG A 1 400 ? -25.165 10.219 23.354 1.00 87.50 400 ARG A C 1
ATOM 3125 O O . ARG A 1 400 ? -26.117 10.558 22.660 1.00 87.50 400 ARG A O 1
ATOM 3132 N N . PHE A 1 401 ? -24.954 10.707 24.573 1.00 88.06 401 PHE A N 1
ATOM 3133 C CA . PHE A 1 401 ? -25.761 11.780 25.139 1.00 88.06 401 PHE A CA 1
ATOM 3134 C C . PHE A 1 401 ? -25.659 13.053 24.292 1.00 88.06 401 PHE A C 1
ATOM 3136 O O . PHE A 1 401 ? -26.676 13.516 23.786 1.00 88.06 401 PHE A O 1
ATOM 3143 N N . ASP A 1 402 ? -24.442 13.557 24.045 1.00 84.75 402 ASP A N 1
ATOM 3144 C CA . ASP A 1 402 ? -24.209 14.752 23.217 1.00 84.75 402 ASP A CA 1
ATOM 3145 C C . ASP A 1 402 ? -24.757 14.611 21.783 1.00 84.75 402 ASP A C 1
ATOM 3147 O O . ASP A 1 402 ? -25.081 15.613 21.152 1.00 84.75 402 ASP A O 1
ATOM 3151 N N . GLU A 1 403 ? -24.814 13.395 21.233 1.00 84.88 403 GLU A N 1
ATOM 3152 C CA . GLU A 1 403 ? -25.416 13.090 19.931 1.00 84.88 403 GLU A CA 1
ATOM 3153 C C . GLU A 1 403 ? -26.943 13.232 19.972 1.00 84.88 403 GLU A C 1
ATOM 3155 O O . GLU A 1 403 ? -27.508 13.941 19.141 1.00 84.88 403 GLU A O 1
ATOM 3160 N N . LEU A 1 404 ? -27.602 12.599 20.946 1.00 84.50 404 LEU A N 1
ATOM 3161 C CA . LEU A 1 404 ? -29.064 12.549 21.026 1.00 84.50 404 LEU A CA 1
ATOM 3162 C C . LEU A 1 404 ? -29.684 13.879 21.447 1.00 84.50 404 LEU A C 1
ATOM 3164 O O . LEU A 1 404 ? -30.715 14.266 20.903 1.00 84.50 404 LEU A O 1
ATOM 3168 N N . VAL A 1 405 ? -29.065 14.592 22.391 1.00 82.06 405 VAL A N 1
ATOM 3169 C CA . VAL A 1 405 ? -29.665 15.817 22.942 1.00 82.06 405 VAL A CA 1
ATOM 3170 C C . VAL A 1 405 ? -29.402 17.060 22.095 1.00 82.06 405 VAL A C 1
ATOM 3172 O O . VAL A 1 405 ? -30.065 18.075 22.278 1.00 82.06 405 VAL A O 1
ATOM 3175 N N . ARG A 1 406 ? -28.460 17.010 21.141 1.00 76.31 406 ARG A N 1
ATOM 3176 C CA . ARG A 1 406 ? -28.074 18.178 20.326 1.00 76.31 406 ARG A CA 1
ATOM 3177 C C . ARG A 1 406 ? -29.227 18.774 19.521 1.00 76.31 406 ARG A C 1
ATOM 3179 O O . ARG A 1 406 ? -29.207 19.972 19.266 1.00 76.31 406 ARG A O 1
ATOM 3186 N N . HIS A 1 407 ? -30.179 17.942 19.110 1.00 74.69 407 HIS A N 1
ATOM 3187 C CA . HIS A 1 407 ? -31.317 18.337 18.276 1.00 74.69 407 HIS A CA 1
ATOM 3188 C C . HIS A 1 407 ? -32.628 18.440 19.068 1.00 74.69 407 HIS A C 1
ATOM 3190 O O . HIS A 1 407 ? -33.695 18.590 18.478 1.00 74.69 407 HIS A O 1
ATOM 3196 N N . LEU A 1 408 ? -32.573 18.315 20.397 1.00 78.19 408 LEU A N 1
ATOM 3197 C CA . LEU A 1 408 ? -33.750 18.457 21.243 1.00 78.19 408 LEU A CA 1
ATOM 3198 C C . LEU A 1 408 ? -33.948 19.932 21.580 1.00 78.19 408 LEU A C 1
ATOM 3200 O O . LEU A 1 408 ? -33.073 20.541 22.193 1.00 78.19 408 LEU A O 1
ATOM 3204 N N . ALA A 1 409 ? -35.118 20.478 21.237 1.00 75.25 409 ALA A N 1
ATOM 3205 C CA . ALA A 1 409 ? -35.478 21.874 21.494 1.00 75.25 409 ALA A CA 1
ATOM 3206 C C . ALA A 1 409 ? -35.203 22.344 22.944 1.00 75.25 409 ALA A C 1
ATOM 3208 O O . ALA A 1 409 ? -34.648 23.432 23.109 1.00 75.25 409 ALA A O 1
ATOM 3209 N N . PRO A 1 410 ? -35.472 21.546 24.005 1.00 72.31 410 PRO A N 1
ATOM 3210 C CA . PRO A 1 410 ? -35.130 21.927 25.381 1.00 72.31 410 PRO A CA 1
ATOM 3211 C C . PRO A 1 410 ? -33.629 22.154 25.625 1.00 72.31 410 PRO A C 1
ATOM 3213 O O . PRO A 1 410 ? -33.246 22.879 26.540 1.00 72.31 410 PRO A O 1
ATOM 3216 N N . CYS A 1 411 ? -32.767 21.553 24.804 1.00 74.75 411 CYS A N 1
ATOM 3217 C CA . CYS A 1 411 ? -31.314 21.607 24.926 1.00 74.75 411 CYS A CA 1
ATOM 3218 C C . CYS A 1 411 ? -30.647 22.538 23.897 1.00 74.75 411 CYS A C 1
ATOM 3220 O O . CYS A 1 411 ? -29.422 22.683 23.934 1.00 74.75 411 CYS A O 1
ATOM 3222 N N . GLU A 1 412 ? -31.412 23.196 23.012 1.00 70.25 412 GLU A N 1
ATOM 3223 C CA . GLU A 1 412 ? -30.898 24.037 21.910 1.00 70.25 412 GLU A CA 1
ATOM 3224 C C . GLU A 1 412 ? -30.141 25.304 22.364 1.00 70.25 412 GLU A C 1
ATOM 3226 O O . GLU A 1 412 ? -29.538 25.992 21.543 1.00 70.25 412 GLU A O 1
ATOM 3231 N N . GLY A 1 413 ? -30.095 25.597 23.667 1.00 73.00 413 GLY A N 1
ATOM 3232 C CA . GLY A 1 413 ? -29.309 26.695 24.247 1.00 73.00 413 GLY A CA 1
ATOM 3233 C C . GLY A 1 413 ? -28.141 26.271 25.139 1.00 73.00 413 GLY A C 1
ATOM 3234 O O . GLY A 1 413 ? -27.360 27.132 25.533 1.00 73.00 413 GLY A O 1
ATOM 3235 N N . LEU A 1 414 ? -28.008 24.981 25.467 1.00 80.44 414 LEU A N 1
ATOM 3236 C CA . LEU A 1 414 ? -26.978 24.514 26.395 1.00 80.44 414 LEU A CA 1
ATOM 3237 C C . LEU A 1 414 ? -25.621 24.400 25.690 1.00 80.44 414 LEU A C 1
ATOM 3239 O O . LEU A 1 414 ? -25.464 23.698 24.683 1.00 80.44 414 LEU A O 1
ATOM 3243 N N . SER A 1 415 ? -24.610 25.046 26.262 1.00 82.38 415 SER A N 1
ATOM 3244 C CA . SER A 1 415 ? -23.212 24.846 25.902 1.00 82.38 415 SER A CA 1
ATOM 3245 C C . SER A 1 415 ? -22.769 23.406 26.187 1.00 82.38 415 SER A C 1
ATOM 3247 O O . SER A 1 415 ? -23.366 22.673 26.977 1.00 82.38 415 SER A O 1
ATOM 3249 N N . GLN A 1 416 ? -21.662 22.983 25.569 1.00 79.00 416 GLN A N 1
ATOM 3250 C CA . GLN A 1 416 ? -21.094 21.658 25.837 1.00 79.00 416 GLN A CA 1
ATOM 3251 C C . GLN A 1 416 ? -20.698 21.481 27.315 1.00 79.00 416 GLN A C 1
ATOM 3253 O O . GLN A 1 416 ? -20.764 20.369 27.832 1.00 79.00 416 GLN A O 1
ATOM 3258 N N . ALA A 1 417 ? -20.293 22.558 27.995 1.00 82.38 417 ALA A N 1
ATOM 3259 C CA . ALA A 1 417 ? -19.946 22.514 29.412 1.00 82.38 417 ALA A CA 1
ATOM 3260 C C . ALA A 1 417 ? -21.187 22.267 30.281 1.00 82.38 417 ALA A C 1
ATOM 3262 O O . ALA A 1 417 ? -21.173 21.357 31.101 1.00 82.38 417 ALA A O 1
ATOM 3263 N N . GLU A 1 418 ? -22.280 22.994 30.033 1.00 86.81 418 GLU A N 1
ATOM 3264 C CA . GLU A 1 418 ? -23.550 22.812 30.753 1.00 86.81 418 GLU A CA 1
ATOM 3265 C C . GLU A 1 418 ? -24.139 21.420 30.519 1.00 86.81 418 GLU A C 1
ATOM 3267 O O . GLU A 1 418 ? -24.594 20.770 31.456 1.00 86.81 418 GLU A O 1
ATOM 3272 N N . ARG A 1 419 ? -24.062 20.909 29.283 1.00 86.94 419 ARG A N 1
ATOM 3273 C CA . ARG A 1 419 ? -24.472 19.533 28.974 1.00 86.94 419 ARG A CA 1
ATOM 3274 C C . ARG A 1 419 ? -23.657 18.490 29.739 1.00 86.94 419 ARG A C 1
ATOM 3276 O O . ARG A 1 419 ? -24.227 17.514 30.216 1.00 86.94 419 ARG A O 1
ATOM 3283 N N . ARG A 1 420 ? -22.341 18.680 29.867 1.00 85.19 420 ARG A N 1
ATOM 3284 C CA . ARG A 1 420 ? -21.476 17.776 30.645 1.00 85.19 420 ARG A CA 1
ATOM 3285 C C . ARG A 1 420 ? -21.763 17.843 32.139 1.00 85.19 420 ARG A C 1
ATOM 3287 O O . ARG A 1 420 ? -21.774 16.799 32.779 1.00 85.19 420 ARG A O 1
ATOM 3294 N N . GLU A 1 421 ? -22.009 19.036 32.668 1.00 87.38 421 GLU A N 1
ATOM 3295 C CA . GLU A 1 421 ? -22.378 19.224 34.074 1.00 87.38 421 GLU A CA 1
ATOM 3296 C C . GLU A 1 421 ? -23.708 18.534 34.387 1.00 87.38 421 GLU A C 1
ATOM 3298 O O . GLU A 1 421 ? -23.829 17.814 35.373 1.00 87.38 421 GLU A O 1
ATOM 3303 N N . TRP A 1 422 ? -24.694 18.674 33.500 1.00 87.75 422 TRP A N 1
ATOM 3304 C CA . TRP A 1 422 ? -25.963 17.971 33.643 1.00 87.75 422 TRP A CA 1
ATOM 3305 C C . TRP A 1 422 ? -25.791 16.452 33.547 1.00 87.75 422 TRP A C 1
ATOM 3307 O O . TRP A 1 422 ? -26.323 15.720 34.380 1.00 87.75 422 TRP A O 1
ATOM 3317 N N . LEU A 1 423 ? -24.988 15.968 32.593 1.00 88.81 423 LEU A N 1
ATOM 3318 C CA . LEU A 1 423 ? -24.672 14.546 32.474 1.00 88.81 423 LEU A CA 1
ATOM 3319 C C . LEU A 1 423 ? -24.028 13.985 33.753 1.00 88.81 423 LEU A C 1
ATOM 3321 O O . LEU A 1 423 ? -24.319 12.852 34.133 1.00 88.81 423 LEU A O 1
ATOM 3325 N N . ALA A 1 424 ? -23.176 14.768 34.421 1.00 88.50 424 ALA A N 1
ATOM 3326 C CA . ALA A 1 424 ? -22.496 14.371 35.653 1.00 88.50 424 ALA A CA 1
ATOM 3327 C C . ALA A 1 424 ? -23.450 14.163 36.844 1.00 88.50 424 ALA A C 1
ATOM 3329 O O . ALA A 1 424 ? -23.091 13.469 37.792 1.00 88.50 424 ALA A O 1
ATOM 3330 N N . GLN A 1 425 ? -24.667 14.712 36.784 1.00 90.00 425 GLN A N 1
ATOM 3331 C CA . GLN A 1 425 ? -25.721 14.489 37.782 1.00 90.00 425 GLN A CA 1
ATOM 3332 C C . GLN A 1 425 ? -26.509 13.193 37.529 1.00 90.00 425 GLN A C 1
ATOM 3334 O O . GLN A 1 425 ? -27.360 12.820 38.335 1.00 90.00 425 GLN A O 1
ATOM 3339 N N . GLY A 1 426 ? -26.263 12.521 36.402 1.00 89.81 426 GLY A N 1
ATOM 3340 C CA . GLY A 1 426 ? -26.943 11.287 36.039 1.00 89.81 426 GLY A CA 1
ATOM 3341 C C . GLY A 1 426 ? -26.417 10.068 36.788 1.00 89.81 426 GLY A C 1
ATOM 3342 O O . GLY A 1 426 ? -25.218 9.927 37.027 1.00 89.81 426 GLY A O 1
ATOM 3343 N N . VAL A 1 427 ? -27.317 9.136 37.090 1.00 90.38 427 VAL A N 1
ATOM 3344 C CA . VAL A 1 427 ? -26.986 7.839 37.686 1.00 90.38 427 VAL A CA 1
ATOM 3345 C C . VAL A 1 427 ? -27.042 6.766 36.606 1.00 90.38 427 VAL A C 1
ATOM 3347 O O . VAL A 1 427 ? -28.070 6.563 35.955 1.00 90.38 427 VAL A O 1
ATOM 3350 N N . LEU A 1 428 ? -25.911 6.094 36.377 1.00 89.44 428 LEU A N 1
ATOM 3351 C CA . LEU A 1 428 ? -25.820 4.975 35.440 1.00 89.44 428 LEU A CA 1
ATOM 3352 C C . LEU A 1 428 ? -26.275 3.690 36.133 1.00 89.44 428 LEU A C 1
ATOM 3354 O O . LEU A 1 428 ? -25.696 3.286 37.139 1.00 89.44 428 LEU A O 1
ATOM 3358 N N . HIS A 1 429 ? -27.251 3.015 35.540 1.00 91.31 429 HIS A N 1
ATOM 3359 C CA . HIS A 1 429 ? -27.721 1.702 35.954 1.00 91.31 429 HIS A CA 1
ATOM 3360 C C . HIS A 1 429 ? -27.318 0.656 34.911 1.00 91.31 429 HIS A C 1
ATOM 3362 O O . HIS A 1 429 ? -27.640 0.778 33.724 1.00 91.31 429 HIS A O 1
ATOM 3368 N N . GLU A 1 430 ? -26.617 -0.383 35.361 1.00 91.00 430 GLU A N 1
ATOM 3369 C CA . GLU A 1 430 ? -26.389 -1.604 34.589 1.00 91.00 430 GLU A CA 1
ATOM 3370 C C . GLU A 1 430 ? -27.428 -2.641 35.023 1.00 91.00 430 GLU A C 1
ATOM 3372 O O . GLU A 1 430 ? -27.473 -3.023 36.189 1.00 91.00 430 GLU A O 1
ATOM 3377 N N . LEU A 1 431 ? -28.285 -3.050 34.091 1.00 93.19 431 LEU A N 1
ATOM 3378 C CA . LEU A 1 431 ? -29.429 -3.923 34.333 1.00 93.19 431 LEU A CA 1
ATOM 3379 C C . LEU A 1 431 ? -29.221 -5.252 33.607 1.00 93.19 431 LEU A C 1
ATOM 3381 O O . LEU A 1 431 ? -28.839 -5.274 32.434 1.00 93.19 431 LEU A O 1
ATOM 3385 N N . ASN A 1 432 ? -29.505 -6.360 34.278 1.00 94.50 432 ASN A N 1
ATOM 3386 C CA . ASN A 1 432 ? -29.637 -7.681 33.677 1.00 94.50 432 ASN A CA 1
ATOM 3387 C C . ASN A 1 432 ? -31.050 -7.886 33.121 1.00 94.50 432 ASN A C 1
ATOM 3389 O O . ASN A 1 432 ? -31.973 -7.123 33.393 1.00 94.50 432 ASN A O 1
ATOM 3393 N N . ALA A 1 433 ? -31.237 -8.943 32.330 1.00 92.94 433 ALA A N 1
ATOM 3394 C CA . ALA A 1 433 ? -32.567 -9.294 31.851 1.00 92.94 433 ALA A CA 1
ATOM 3395 C C . ALA A 1 433 ? -33.504 -9.592 33.035 1.00 92.94 433 ALA A C 1
ATOM 3397 O O . ALA A 1 433 ? -33.186 -10.414 33.890 1.00 92.94 433 ALA A O 1
ATOM 3398 N N . SER A 1 434 ? -34.690 -8.990 33.009 1.00 93.38 434 SER A N 1
ATOM 3399 C CA . SER A 1 434 ? -35.725 -9.008 34.053 1.00 93.38 434 SER A CA 1
ATOM 3400 C C . SER A 1 434 ? -35.474 -8.104 35.260 1.00 93.38 434 SER A C 1
ATOM 3402 O O . SER A 1 434 ? -36.349 -8.040 36.121 1.00 93.38 434 SER A O 1
ATOM 3404 N N . ASP A 1 435 ? -34.352 -7.377 35.319 1.00 96.31 435 ASP A N 1
ATOM 3405 C CA . ASP A 1 435 ? -34.167 -6.351 36.346 1.00 96.31 435 ASP A CA 1
ATOM 3406 C C . ASP A 1 435 ? -35.187 -5.227 36.155 1.00 96.31 435 ASP A C 1
ATOM 3408 O O . ASP A 1 435 ? -35.596 -4.894 35.035 1.00 96.31 435 ASP A O 1
ATOM 3412 N N . GLU A 1 436 ? -35.580 -4.619 37.267 1.00 94.94 436 GLU A N 1
ATOM 3413 C CA . GLU A 1 436 ? -36.567 -3.555 37.286 1.00 94.94 436 GLU A CA 1
ATOM 3414 C C . GLU A 1 436 ? -36.040 -2.314 37.989 1.00 94.94 436 GLU A C 1
ATOM 3416 O O . GLU A 1 436 ? -35.306 -2.392 38.973 1.00 94.94 436 GLU A O 1
ATOM 3421 N N . LEU A 1 437 ? -36.454 -1.157 37.484 1.00 94.50 437 LEU A N 1
ATOM 3422 C CA . LEU A 1 437 ? -36.105 0.144 38.025 1.00 94.50 437 LEU A CA 1
ATOM 3423 C C . LEU A 1 437 ? -37.351 1.027 38.060 1.00 94.50 437 LEU A C 1
ATOM 3425 O O . LEU A 1 437 ? -38.019 1.221 37.044 1.00 94.50 437 LEU A O 1
ATOM 3429 N N . THR A 1 438 ? -37.661 1.573 39.232 1.00 93.25 438 THR A N 1
ATOM 3430 C CA . THR A 1 438 ? -38.705 2.591 39.371 1.00 93.25 438 THR A CA 1
ATOM 3431 C C . THR A 1 438 ? -38.116 3.945 39.008 1.00 93.25 438 THR A C 1
ATOM 3433 O O . THR A 1 438 ? -37.110 4.356 39.580 1.00 93.25 438 THR A O 1
ATOM 3436 N N . LEU A 1 439 ? -38.741 4.622 38.051 1.00 92.56 439 LEU A N 1
ATOM 3437 C CA . LEU A 1 439 ? -38.352 5.946 37.590 1.00 92.56 439 LEU A CA 1
ATOM 3438 C C . LEU A 1 439 ? -39.338 6.975 38.140 1.00 92.56 439 LEU A C 1
ATOM 3440 O O . LEU A 1 439 ? -40.555 6.799 38.029 1.00 92.56 439 LEU A O 1
ATOM 3444 N N . GLU A 1 440 ? -38.814 8.048 38.721 1.00 90.81 440 GLU A N 1
ATOM 3445 C CA . GLU A 1 440 ? -39.622 9.146 39.248 1.00 90.81 440 GLU A CA 1
ATOM 3446 C C . GLU A 1 440 ? -39.864 10.206 38.166 1.00 90.81 440 GLU A C 1
ATOM 3448 O O . GLU A 1 440 ? -39.257 10.187 37.095 1.00 90.81 440 GLU A O 1
ATOM 3453 N N . ALA A 1 441 ? -40.764 11.148 38.436 1.00 84.75 441 ALA A N 1
ATOM 3454 C CA . ALA A 1 441 ? -40.980 12.308 37.580 1.00 84.75 441 ALA A CA 1
ATOM 3455 C C . ALA A 1 441 ? -40.924 13.602 38.412 1.00 84.75 441 ALA A C 1
ATOM 3457 O O . ALA A 1 441 ? -41.448 13.609 39.528 1.00 84.75 441 ALA A O 1
ATOM 3458 N N . PRO A 1 442 ? -40.339 14.696 37.884 1.00 88.00 442 PRO A N 1
ATOM 3459 C CA . PRO A 1 442 ? -39.782 14.828 36.535 1.00 88.00 442 PRO A CA 1
ATOM 3460 C C . PRO A 1 442 ? -38.315 14.357 36.445 1.00 88.00 442 PRO A C 1
ATOM 3462 O O . PRO A 1 442 ? -37.436 14.879 37.131 1.00 88.00 442 PRO A O 1
ATOM 3465 N N . GLN A 1 443 ? -38.036 13.397 35.562 1.00 91.56 443 GLN A N 1
ATOM 3466 C CA . GLN A 1 443 ? -36.687 12.891 35.265 1.00 91.56 443 GLN A CA 1
ATOM 3467 C C . GLN A 1 443 ? -36.529 12.652 33.761 1.00 91.56 443 GLN A C 1
ATOM 3469 O O . GLN A 1 443 ? -37.511 12.586 33.020 1.00 91.56 443 GLN A O 1
ATOM 3474 N N . CYS A 1 444 ? -35.289 12.499 33.305 1.00 91.25 444 CYS A N 1
ATOM 3475 C CA . CYS A 1 444 ? -34.982 12.088 31.942 1.00 91.25 444 CYS A CA 1
ATOM 3476 C C . CYS A 1 444 ? -34.305 10.718 31.947 1.00 91.25 444 CYS A C 1
ATOM 3478 O O . CYS A 1 444 ? -33.476 10.418 32.804 1.00 91.25 444 CYS A O 1
ATOM 3480 N N . LEU A 1 445 ? -34.632 9.894 30.961 1.00 91.81 445 LEU A N 1
ATOM 3481 C CA . LEU A 1 445 ? -34.045 8.580 30.764 1.00 91.81 445 LEU A CA 1
ATOM 3482 C C . LEU A 1 445 ? -33.299 8.555 29.433 1.00 91.81 445 LEU A C 1
ATOM 3484 O O . LEU A 1 445 ? -33.893 8.711 28.365 1.00 91.81 445 LEU A O 1
ATOM 3488 N N . LEU A 1 446 ? -32.003 8.271 29.499 1.00 91.19 446 LEU A N 1
ATOM 3489 C CA . LEU A 1 446 ? -31.208 7.894 28.344 1.00 91.19 446 LEU A CA 1
ATOM 3490 C C . LEU A 1 446 ? -30.964 6.388 28.385 1.00 91.19 446 LEU A C 1
ATOM 3492 O O . LEU A 1 446 ? -30.175 5.880 29.180 1.00 91.19 446 LEU A O 1
ATOM 3496 N N . THR A 1 447 ? -31.606 5.663 27.480 1.00 91.44 447 THR A N 1
ATOM 3497 C CA . THR A 1 447 ? -31.209 4.281 27.202 1.00 91.44 447 THR A CA 1
ATOM 3498 C C . THR A 1 447 ? -29.923 4.320 26.379 1.00 91.44 447 THR A C 1
ATOM 3500 O O . THR A 1 447 ? -29.828 5.063 25.405 1.00 91.44 447 THR A O 1
ATOM 3503 N N . LEU A 1 448 ? -28.891 3.593 26.807 1.00 87.94 448 LEU A N 1
ATOM 3504 C CA . LEU A 1 448 ? -27.599 3.525 26.119 1.00 87.94 448 LEU A CA 1
ATOM 3505 C C . LEU A 1 448 ? -27.520 2.259 25.268 1.00 87.94 448 LEU A C 1
ATOM 3507 O O . LEU A 1 448 ? -27.145 2.316 24.103 1.00 87.94 448 LEU A O 1
ATOM 3511 N N . THR A 1 449 ? -27.886 1.109 25.831 1.00 88.88 449 THR A N 1
ATOM 3512 C CA . THR A 1 449 ? -27.926 -0.173 25.111 1.00 88.88 449 THR A CA 1
ATOM 3513 C C . THR A 1 449 ? -28.960 -1.109 25.716 1.00 88.88 449 THR A C 1
ATOM 3515 O O . THR A 1 449 ? -29.400 -0.902 26.848 1.00 88.88 449 THR A O 1
ATOM 3518 N N . GLY A 1 450 ? -29.283 -2.168 24.975 1.00 89.50 450 GLY A N 1
ATOM 3519 C CA . GLY A 1 450 ? -30.214 -3.207 25.394 1.00 89.50 450 GLY A CA 1
ATOM 3520 C C . GLY A 1 450 ? -31.646 -2.923 24.965 1.00 89.50 450 GLY A C 1
ATOM 3521 O O . GLY A 1 450 ? -31.913 -2.042 24.146 1.00 89.50 450 GLY A O 1
ATOM 3522 N N . VAL A 1 451 ? -32.561 -3.715 25.505 1.00 92.38 451 VAL A N 1
ATOM 3523 C CA . VAL A 1 451 ? -33.998 -3.575 25.300 1.00 92.38 451 VAL A CA 1
ATOM 3524 C C . VAL A 1 451 ? -34.641 -3.373 26.658 1.00 92.38 451 VAL A C 1
ATOM 3526 O O . VAL A 1 451 ? -34.462 -4.199 27.554 1.00 92.38 451 VAL A O 1
ATOM 3529 N N . VAL A 1 452 ? -35.391 -2.288 26.809 1.00 94.88 452 VAL A N 1
ATOM 3530 C CA . VAL A 1 452 ? -36.132 -1.980 28.033 1.00 94.88 452 VAL A CA 1
ATOM 3531 C C . VAL A 1 452 ? -37.597 -1.756 27.710 1.00 94.88 452 VAL A C 1
ATOM 3533 O O . VAL A 1 452 ? -37.957 -1.260 26.644 1.00 94.88 452 VAL A O 1
ATOM 3536 N N . GLU A 1 453 ? -38.450 -2.141 28.638 1.00 94.81 453 GLU A N 1
ATOM 3537 C CA . GLU A 1 453 ? -39.882 -1.931 28.578 1.00 94.81 453 GLU A CA 1
ATOM 3538 C C . GLU A 1 453 ? -40.283 -0.937 29.663 1.00 94.81 453 GLU A C 1
ATOM 3540 O O . GLU A 1 453 ? -39.905 -1.093 30.818 1.00 94.81 453 GLU A O 1
ATOM 3545 N N . LEU A 1 454 ? -41.023 0.098 29.285 1.00 91.88 454 LEU A N 1
ATOM 3546 C CA . LEU A 1 454 ? -41.497 1.145 30.178 1.00 91.88 454 LEU A CA 1
ATOM 3547 C C . LEU A 1 454 ? -43.002 0.984 30.370 1.00 91.88 454 LEU A C 1
ATOM 3549 O O . LEU A 1 454 ? -43.768 1.189 29.430 1.00 91.88 454 LEU A O 1
ATOM 3553 N N . GLY A 1 455 ? -43.420 0.617 31.577 1.00 88.06 455 GLY A N 1
ATOM 3554 C CA . GLY A 1 455 ? -44.818 0.514 31.979 1.00 88.06 455 GLY A CA 1
ATOM 3555 C C . GLY A 1 455 ? -45.264 1.735 32.782 1.00 88.06 455 GLY A C 1
ATOM 3556 O O . GLY A 1 455 ? -44.613 2.116 33.755 1.00 88.06 455 GLY A O 1
ATOM 3557 N N . GLY A 1 456 ? -46.389 2.336 32.394 1.00 79.00 456 GLY A N 1
ATOM 3558 C CA . GLY A 1 456 ? -47.025 3.435 33.124 1.00 79.00 456 GLY A CA 1
ATOM 3559 C C . GLY A 1 456 ? -48.535 3.498 32.886 1.00 79.00 456 GLY A C 1
ATOM 3560 O O . GLY A 1 456 ? -49.113 2.641 32.218 1.00 79.00 456 GLY A O 1
ATOM 3561 N N . THR A 1 457 ? -49.185 4.540 33.406 1.00 66.56 457 THR A N 1
ATOM 3562 C CA . THR A 1 457 ? -50.643 4.748 33.273 1.00 66.56 457 THR A CA 1
ATOM 3563 C C . THR A 1 457 ? -51.108 4.914 31.821 1.00 66.56 457 THR A C 1
ATOM 3565 O O . THR A 1 457 ? -52.251 4.602 31.508 1.00 66.56 457 THR A O 1
ATOM 3568 N N . ALA A 1 458 ? -50.217 5.352 30.926 1.00 67.44 458 ALA A N 1
ATOM 3569 C CA . ALA A 1 458 ? -50.468 5.511 29.493 1.00 67.44 458 ALA A CA 1
ATOM 3570 C C . ALA A 1 458 ? -50.215 4.234 28.656 1.00 67.44 458 ALA A C 1
ATOM 3572 O O . ALA A 1 458 ? -50.321 4.279 27.431 1.00 67.44 458 ALA A O 1
ATOM 3573 N N . GLY A 1 459 ? -49.870 3.106 29.291 1.00 78.88 459 GLY A N 1
ATOM 3574 C CA . GLY A 1 459 ? -49.583 1.830 28.629 1.00 78.88 459 GLY A CA 1
ATOM 3575 C C . GLY A 1 459 ? -48.114 1.405 28.710 1.00 78.88 459 GLY A C 1
ATOM 3576 O O . GLY A 1 459 ? -47.332 1.930 29.504 1.00 78.88 459 GLY A O 1
ATOM 3577 N N . VAL A 1 460 ? -47.754 0.412 27.891 1.00 85.69 460 VAL A N 1
ATOM 3578 C CA . VAL A 1 460 ? -46.422 -0.207 27.852 1.00 85.69 460 VAL A CA 1
ATOM 3579 C C . VAL A 1 460 ? -45.686 0.211 26.580 1.00 85.69 460 VAL A C 1
ATOM 3581 O O . VAL A 1 460 ? -46.215 0.063 25.478 1.00 85.69 460 VAL A O 1
ATOM 3584 N N . ARG A 1 461 ? -44.453 0.708 26.715 1.00 89.25 461 ARG A N 1
ATOM 3585 C CA . ARG A 1 461 ? -43.597 1.130 25.597 1.00 89.25 461 ARG A CA 1
ATOM 3586 C C . ARG A 1 461 ? -42.286 0.350 25.590 1.00 89.25 461 ARG A C 1
ATOM 3588 O O . ARG A 1 461 ? -41.514 0.428 26.539 1.00 89.25 461 ARG A O 1
ATOM 3595 N N . LEU A 1 462 ? -42.001 -0.344 24.490 1.00 91.62 462 LEU A N 1
ATOM 3596 C CA . LEU A 1 462 ? -40.716 -1.010 24.273 1.00 91.62 462 LEU A CA 1
ATOM 3597 C C . LEU A 1 462 ? -39.706 -0.031 23.657 1.00 91.62 462 LEU A C 1
ATOM 3599 O O . LEU A 1 462 ? -40.012 0.650 22.678 1.00 91.62 462 LEU A O 1
ATOM 3603 N N . VAL A 1 463 ? -38.500 0.021 24.214 1.00 90.38 463 VAL A N 1
ATOM 3604 C CA . VAL A 1 463 ? -37.385 0.846 23.740 1.00 90.38 463 VAL A CA 1
ATOM 3605 C C . VAL A 1 463 ? -36.196 -0.064 23.453 1.00 90.38 463 VAL A C 1
ATOM 3607 O O . VAL A 1 463 ? -35.795 -0.865 24.296 1.00 90.38 463 VAL A O 1
ATOM 3610 N N . GLN A 1 464 ? -35.641 0.046 22.247 1.00 88.75 464 GLN A N 1
ATOM 3611 C CA . GLN A 1 464 ? -34.501 -0.748 21.791 1.00 88.75 464 GLN A CA 1
ATOM 3612 C C . GLN A 1 464 ? -33.312 0.158 21.477 1.00 88.75 464 GLN A C 1
ATOM 3614 O O . GLN A 1 464 ? -33.460 1.158 20.778 1.00 88.75 464 GLN A O 1
ATOM 3619 N N . GLY A 1 465 ? -32.125 -0.228 21.944 1.00 86.00 465 GLY A N 1
ATOM 3620 C CA . GLY A 1 465 ? -30.886 0.492 21.666 1.00 86.00 465 GLY A CA 1
ATOM 3621 C C . GLY A 1 465 ? -30.782 1.792 22.457 1.00 86.00 465 GLY A C 1
ATOM 3622 O O . GLY A 1 465 ? -31.124 1.827 23.638 1.00 86.00 465 GLY A O 1
ATOM 3623 N N . SER A 1 466 ? -30.257 2.843 21.820 1.00 87.56 466 SER A N 1
ATOM 3624 C CA . SER A 1 466 ? -30.203 4.163 22.444 1.00 87.56 466 SER A CA 1
ATOM 3625 C C . SER A 1 466 ? -31.389 5.042 22.094 1.00 87.56 466 SER A C 1
ATOM 3627 O O . SER A 1 466 ? -31.686 5.250 20.921 1.00 87.56 466 SER A O 1
ATOM 3629 N N . ALA A 1 467 ? -31.993 5.636 23.114 1.00 88.50 467 ALA A N 1
ATOM 3630 C CA . ALA A 1 467 ? -33.095 6.574 22.982 1.00 88.50 467 ALA A CA 1
ATOM 3631 C C . ALA A 1 467 ? -33.159 7.526 24.179 1.00 88.50 467 ALA A C 1
ATOM 3633 O O . ALA A 1 467 ? -32.866 7.138 25.313 1.00 88.50 467 ALA A O 1
ATOM 3634 N N . TRP A 1 468 ? -33.603 8.749 23.899 1.00 89.69 468 TRP A N 1
ATOM 3635 C CA . TRP A 1 468 ? -33.905 9.783 24.881 1.00 89.69 468 TRP A CA 1
ATOM 3636 C C . TRP A 1 468 ? -35.399 9.801 25.213 1.00 89.69 468 TRP A C 1
ATOM 3638 O O . TRP A 1 468 ? -36.228 9.773 24.299 1.00 89.69 468 TRP A O 1
ATOM 3648 N N . LEU A 1 469 ? -35.744 9.869 26.501 1.00 89.25 469 LEU A N 1
ATOM 3649 C CA . LEU A 1 469 ? -37.117 10.014 26.979 1.00 89.25 469 LEU A CA 1
ATOM 3650 C C . LEU A 1 469 ? -37.201 11.012 28.140 1.00 89.25 469 LEU A C 1
ATOM 3652 O O . LEU A 1 469 ? -36.417 10.942 29.081 1.00 89.25 469 LEU A O 1
ATOM 3656 N N . GLU A 1 470 ? -38.208 11.881 28.107 1.00 89.00 470 GLU A N 1
ATOM 3657 C CA . GLU A 1 470 ? -38.584 12.755 29.223 1.00 89.00 470 GLU A CA 1
ATOM 3658 C C . GLU A 1 470 ? -39.791 12.156 29.949 1.00 89.00 470 GLU A C 1
ATOM 3660 O O . GLU A 1 470 ? -40.790 11.791 29.323 1.00 89.00 470 GLU A O 1
ATOM 3665 N N . LEU A 1 471 ? -39.689 12.018 31.270 1.00 88.38 471 LEU A N 1
ATOM 3666 C CA . LEU A 1 471 ? -40.701 11.369 32.095 1.00 88.38 471 LEU A CA 1
ATOM 3667 C C . LEU A 1 471 ? -41.588 12.428 32.749 1.00 88.38 471 LEU A C 1
ATOM 3669 O O . LEU A 1 471 ? -41.178 13.118 33.681 1.00 88.38 471 LEU A O 1
ATOM 3673 N N . ALA A 1 472 ? -42.825 12.532 32.265 1.00 85.38 472 ALA A N 1
ATOM 3674 C CA . ALA A 1 472 ? -43.844 13.423 32.824 1.00 85.38 472 ALA A CA 1
ATOM 3675 C C . ALA A 1 472 ? -44.631 12.796 33.994 1.00 85.38 472 ALA A C 1
ATOM 3677 O O . ALA A 1 472 ? -45.329 13.501 34.718 1.00 85.38 472 ALA A O 1
ATOM 3678 N N . ALA A 1 473 ? -44.535 11.478 34.176 1.00 87.62 473 ALA A N 1
ATOM 3679 C CA . ALA A 1 473 ? -45.153 10.729 35.266 1.00 87.62 473 ALA A CA 1
ATOM 3680 C C . ALA A 1 473 ? -44.244 9.554 35.670 1.00 87.62 473 ALA A C 1
ATOM 3682 O O . ALA A 1 473 ? -43.447 9.113 34.836 1.00 87.62 473 ALA A O 1
ATOM 3683 N N . PRO A 1 474 ? -44.350 9.032 36.907 1.00 89.94 474 PRO A N 1
ATOM 3684 C CA . PRO A 1 474 ? -43.576 7.872 37.333 1.00 89.94 474 PRO A CA 1
ATOM 3685 C C . PRO A 1 474 ? -43.826 6.659 36.432 1.00 89.94 474 PRO A C 1
ATOM 3687 O O . PRO A 1 474 ? -44.965 6.384 36.042 1.00 89.94 474 PRO A O 1
ATOM 3690 N N . MET A 1 475 ? -42.765 5.919 36.116 1.00 92.06 475 MET A N 1
ATOM 3691 C CA . MET A 1 475 ? -42.826 4.732 35.257 1.00 92.06 475 MET A CA 1
ATOM 3692 C C . MET A 1 475 ? -42.002 3.592 35.849 1.00 92.06 475 MET A C 1
ATOM 3694 O O . MET A 1 475 ? -40.990 3.816 36.510 1.00 92.06 475 MET A O 1
ATOM 3698 N N . ARG A 1 476 ? -42.403 2.351 35.572 1.00 93.56 476 ARG A N 1
ATOM 3699 C CA . ARG A 1 476 ? -41.600 1.162 35.867 1.00 93.56 476 ARG A CA 1
ATOM 3700 C C . ARG A 1 476 ? -40.842 0.760 34.614 1.00 93.56 476 ARG A C 1
ATOM 3702 O O . ARG A 1 476 ? -41.451 0.529 33.573 1.00 93.56 476 ARG A O 1
ATOM 3709 N N . LEU A 1 477 ? -39.526 0.674 34.717 1.00 95.50 477 LEU A N 1
ATOM 3710 C CA . LEU A 1 477 ? -38.663 0.132 33.681 1.00 95.50 477 LEU A CA 1
ATOM 3711 C C . LEU A 1 477 ? -38.387 -1.336 33.993 1.00 95.50 477 LEU A C 1
ATOM 3713 O O . LEU A 1 477 ? -37.937 -1.651 35.088 1.00 95.50 477 LEU A O 1
ATOM 3717 N N . THR A 1 478 ? -38.606 -2.216 33.022 1.00 95.81 478 THR A N 1
ATOM 3718 C CA . THR A 1 478 ? -38.218 -3.628 33.071 1.00 95.81 478 THR A CA 1
ATOM 3719 C C . THR A 1 478 ? -37.241 -3.916 31.938 1.00 95.81 478 THR A C 1
ATOM 3721 O O . THR A 1 478 ? -37.551 -3.726 30.761 1.00 95.81 478 THR A O 1
ATOM 3724 N N . ALA A 1 479 ? -36.044 -4.385 32.266 1.00 95.50 479 ALA A N 1
ATOM 3725 C CA . ALA A 1 479 ? -35.052 -4.762 31.273 1.00 95.50 479 ALA A CA 1
ATOM 3726 C C . ALA A 1 479 ? -35.454 -6.085 30.597 1.00 95.50 479 ALA A C 1
ATOM 3728 O O . ALA A 1 479 ? -35.680 -7.099 31.250 1.00 95.50 479 ALA A O 1
ATOM 3729 N N . ARG A 1 480 ? -35.554 -6.103 29.265 1.00 95.44 480 ARG A N 1
ATOM 3730 C CA . ARG A 1 480 ? -35.829 -7.318 28.470 1.00 95.44 480 ARG A CA 1
ATOM 3731 C C . ARG A 1 480 ? -34.545 -8.022 28.019 1.00 95.44 480 ARG A C 1
ATOM 3733 O O . ARG A 1 480 ? -34.577 -9.193 27.656 1.00 95.44 480 ARG A O 1
ATOM 3740 N N . SER A 1 481 ? -33.414 -7.327 28.078 1.00 93.50 481 SER A N 1
ATOM 3741 C CA . SER A 1 481 ? -32.062 -7.863 27.900 1.00 93.50 481 SER A CA 1
ATOM 3742 C C . SER A 1 481 ? -31.116 -7.197 28.896 1.00 93.50 481 SER A C 1
ATOM 3744 O O . SER A 1 481 ? -31.517 -6.257 29.575 1.00 93.50 481 SER A O 1
ATOM 3746 N N . ALA A 1 482 ? -29.840 -7.600 28.916 1.00 90.75 482 ALA A N 1
ATOM 3747 C CA . ALA A 1 482 ? -28.817 -6.756 29.526 1.00 90.75 482 ALA A CA 1
ATOM 3748 C C . ALA A 1 482 ? -28.898 -5.348 28.911 1.00 90.75 482 ALA A C 1
ATOM 3750 O O . ALA A 1 482 ? -28.918 -5.211 27.680 1.00 90.75 482 ALA A O 1
ATOM 3751 N N . ALA A 1 483 ? -29.026 -4.333 29.757 1.00 91.38 483 ALA A N 1
ATOM 3752 C CA . ALA A 1 483 ? -29.276 -2.961 29.358 1.00 91.38 483 ALA A CA 1
ATOM 3753 C C . ALA A 1 483 ? -28.458 -2.001 30.216 1.00 91.38 483 ALA A C 1
ATOM 3755 O O . ALA A 1 483 ? -28.148 -2.264 31.376 1.00 91.38 483 ALA A O 1
ATOM 3756 N N . ARG A 1 484 ? -28.102 -0.865 29.626 1.00 91.31 484 ARG A N 1
ATOM 3757 C CA . ARG A 1 484 ? -27.452 0.234 30.340 1.00 91.31 484 ARG A CA 1
ATOM 3758 C C . ARG A 1 484 ? -28.306 1.461 30.156 1.00 91.31 484 ARG A C 1
ATOM 3760 O O . ARG A 1 484 ? -28.594 1.832 29.015 1.00 91.31 484 ARG A O 1
ATOM 3767 N N . VAL A 1 485 ? -28.716 2.064 31.259 1.00 92.81 485 VAL A N 1
ATOM 3768 C CA . VAL A 1 485 ? -29.584 3.236 31.245 1.00 92.81 485 VAL A CA 1
ATOM 3769 C C . VAL A 1 485 ? -29.023 4.297 32.171 1.00 92.81 485 VAL A C 1
ATOM 3771 O O . VAL A 1 485 ? -28.495 3.988 33.233 1.00 92.81 485 VAL A O 1
ATOM 3774 N N . LEU A 1 486 ? -29.105 5.547 31.746 1.00 92.62 486 LEU A N 1
ATOM 3775 C CA . LEU A 1 486 ? -28.701 6.697 32.528 1.00 92.62 486 LEU A CA 1
ATOM 3776 C C . LEU A 1 486 ? -29.960 7.474 32.905 1.00 92.62 486 LEU A C 1
ATOM 3778 O O . LEU A 1 486 ? -30.696 7.922 32.024 1.00 92.62 486 LEU A O 1
ATOM 3782 N N . VAL A 1 487 ? -30.201 7.605 34.204 1.00 93.56 487 VAL A N 1
ATOM 3783 C CA . VAL A 1 487 ? -31.301 8.404 34.747 1.00 93.56 487 VAL A CA 1
ATOM 3784 C C . VAL A 1 487 ? -30.742 9.762 35.131 1.00 93.56 487 VAL A C 1
ATOM 3786 O O . VAL A 1 487 ? -29.777 9.851 35.884 1.00 93.56 487 VAL A O 1
ATOM 3789 N N . LEU A 1 488 ? -31.323 10.815 34.577 1.00 92.19 488 LEU A N 1
ATOM 3790 C CA . LEU A 1 488 ? -30.907 12.201 34.744 1.00 92.19 488 LEU A CA 1
ATOM 3791 C C . LEU A 1 488 ? -32.032 12.993 35.417 1.00 92.19 488 LEU A C 1
ATOM 3793 O O . LEU A 1 488 ? -33.209 12.659 35.239 1.00 92.19 488 LEU A O 1
ATOM 3797 N N . PRO A 1 489 ? -31.712 14.079 36.139 1.00 90.44 489 PRO A N 1
ATOM 3798 C CA . PRO A 1 489 ? -32.736 15.028 36.556 1.00 90.44 489 PRO A CA 1
ATOM 3799 C C . PRO A 1 489 ? -33.427 15.649 35.331 1.00 90.44 489 PRO A C 1
ATOM 3801 O O . PRO A 1 489 ? -32.944 15.537 34.197 1.00 90.44 489 PRO A O 1
ATOM 3804 N N . ALA A 1 490 ? -34.570 16.302 35.559 1.00 87.25 490 ALA A N 1
ATOM 3805 C CA . ALA A 1 490 ? -35.282 17.050 34.526 1.00 87.25 490 ALA A CA 1
ATOM 3806 C C . ALA A 1 490 ? -34.342 17.989 33.750 1.00 87.25 490 ALA A C 1
ATOM 3808 O O . ALA A 1 490 ? -33.352 18.480 34.301 1.00 87.25 490 ALA A O 1
ATOM 3809 N N . VAL A 1 491 ? -34.663 18.237 32.476 1.00 81.69 491 VAL A N 1
ATOM 3810 C CA . VAL A 1 491 ? -33.878 19.146 31.634 1.00 81.69 491 VAL A CA 1
ATOM 3811 C C . VAL A 1 491 ? -33.710 20.481 32.366 1.00 81.69 491 VAL A C 1
ATOM 3813 O O . VAL A 1 491 ? -34.715 21.029 32.832 1.00 81.69 491 VAL A O 1
ATOM 3816 N N . PRO A 1 492 ? -32.480 21.017 32.485 1.00 76.00 492 PRO A N 1
ATOM 3817 C CA . PRO A 1 492 ? -32.266 22.317 33.096 1.00 76.00 492 PRO A CA 1
ATOM 3818 C C . PRO A 1 492 ? -33.134 23.348 32.376 1.00 76.00 492 PRO A C 1
ATOM 3820 O O . PRO A 1 492 ? -32.948 23.597 31.184 1.00 76.00 492 PRO A O 1
ATOM 3823 N N . ALA A 1 493 ? -34.106 23.933 33.078 1.00 63.62 493 ALA A N 1
ATOM 3824 C CA . ALA A 1 493 ? -34.821 25.077 32.543 1.00 63.62 493 ALA A CA 1
ATOM 3825 C C . ALA A 1 493 ? -33.770 26.157 32.276 1.00 63.62 493 ALA A C 1
ATOM 3827 O O . ALA A 1 493 ? -33.027 26.529 33.186 1.00 63.62 493 ALA A O 1
ATOM 3828 N N . LEU A 1 494 ? -33.678 26.638 31.033 1.00 50.28 494 LEU A N 1
ATOM 3829 C CA . LEU A 1 494 ? -32.919 27.845 30.733 1.00 50.28 494 LEU A CA 1
ATOM 3830 C C . LEU A 1 494 ? -33.456 28.936 31.662 1.00 50.28 494 LEU A C 1
ATOM 3832 O O . LEU A 1 494 ? -34.549 29.456 31.435 1.00 50.28 494 LEU A O 1
ATOM 3836 N N . ALA A 1 495 ? -32.708 29.264 32.713 1.00 38.44 495 ALA A N 1
ATOM 3837 C CA . ALA A 1 495 ? -32.943 30.442 33.526 1.00 38.44 495 ALA A CA 1
ATOM 3838 C C . ALA A 1 495 ? -32.632 31.663 32.650 1.00 38.44 495 ALA A C 1
ATOM 3840 O O . ALA A 1 495 ? -31.569 32.267 32.744 1.00 38.44 495 ALA A O 1
ATOM 3841 N N . LYS A 1 496 ? -33.534 31.979 31.718 1.00 35.62 496 LYS A N 1
ATOM 3842 C CA . LYS A 1 496 ? -33.542 33.252 31.007 1.00 35.62 496 LYS A CA 1
ATOM 3843 C C . LYS A 1 496 ? -34.186 34.271 31.940 1.00 35.62 496 LYS A C 1
ATOM 3845 O O . LYS A 1 496 ? -35.406 34.423 31.941 1.00 35.62 496 LYS A O 1
ATOM 3850 N N . ALA A 1 497 ? -33.346 34.880 32.772 1.00 30.95 497 ALA A N 1
ATOM 3851 C CA . ALA A 1 497 ? -33.535 36.261 33.200 1.00 30.95 497 ALA A CA 1
ATOM 3852 C C . ALA A 1 497 ? -33.065 37.194 32.077 1.00 30.95 497 ALA A C 1
ATOM 3854 O O . ALA A 1 497 ? -32.066 36.834 31.406 1.00 30.95 497 ALA A O 1
#

Foldseek 3Di:
DWEFPDKDKDFLVPDDPVRLVVVLVLQVVQVCLFKPQDDSVNSSCVARVDPAPGKIKMFTATPVRRTFKMKIWGWHWDADPNAIAIEIEMDIGGHPSHPDQPQCLLVVLLVLLVVCLVPPPHWYKYKYQALALVVQVVCCQQQVDKPPAPVDHDDPSNLVVLLVVCVVVVFDAPDPPRSFKTAPSIAGDDDPVVVVCLVPPPDRSSVVLCVSCVCSRVRITGTMMGTRDPVSSVSNLVVNDDVSNVVSVVSSLVSLCVDPVSLVVCLVVQLVLQCPQPLRVPPDSVLSSLQSSQKDKDKDFAFDWPDAFQAQDFWKKAWQAAKKFWWAQDPVRDTDGLDIDHHSDIDPLQCLVAVGTHRTIIGGRGTTMMMIGGSVSVVVVLVVDVSSVVVSVVVQVLVLQSSACCPPPLCVPDDSVNSVVQLVQKDKDWDAAFDKDKAAPQKKKWWAAAWKWKQDPVGIDIDHHTDIDGDHGIIMITGRHGTMMIITGHRPRPPPD

Organism: Solirubrum puertoriconensis (NCBI:txid1751427)